Protein AF-0000000066243897 (afdb_homodimer)

Radius of gyration: 25.57 Å; Cα contacts (8 Å, |Δi|>4): 1227; chains: 2; bounding box: 41×81×52 Å

Secondary structure (DSSP, 8-state):
-EEETTEEES--EEE--SS-S-HHHHHHHHHHHT--EEEE-HHHHHSSHHHHHHHHHHHHHHT-EEEEB-TT--SHHHHHHHHHHHHHHH--SEEEE--EEETTTTEE-HHHHHHHHHHHHHTT-EEEEEE-S-HHHHHHHHHHT-S-BEE-SSSTT-----S-HHHHHHHHHH-TTS-BEEES---SHHHHHHHHHTT-SEEEE-HHHHTSSSHHHHHHHHHHHHHHHHHHHHT-PPPP-SS---SS--------/-EEETTEEES--EEE--SS-S-HHHHHHHHHHHT--EEEE-HHHHHSSHHHHHHHHHHHHHHT-EEEEB-TT--SHHHHHHHHHHHHHHH--SEEEE--EEETTTTEE-HHHHHHHHHHHHHTT-EEEEEE-S-HHHHHHHHHHT-S-BEE-SSSTT-----S-HHHHHHHHHH-TTS-BEEES---SHHHHHHHHHTT-SEEEE-HHHHTSSSHHHHHHHHHHHHHHHHHHHHT-PPPP-SS---SS--------

Solvent-accessible surface area (backbone atoms only — not comparable to full-atom values): 24945 Å² total; per-residue (Å²): 129,41,65,57,95,89,44,74,40,86,50,47,41,30,33,49,68,46,69,39,93,38,72,67,53,44,50,45,18,41,62,51,32,53,37,48,38,34,36,43,55,63,67,67,46,66,41,63,69,66,60,16,50,53,49,49,52,50,50,60,70,66,70,42,47,74,32,37,39,19,79,90,20,64,38,36,67,53,23,49,52,45,46,56,51,43,31,70,75,70,70,43,49,48,31,33,43,32,23,35,62,35,87,66,46,56,39,50,24,67,68,42,36,40,54,34,44,30,55,40,30,76,70,64,37,47,47,39,38,52,36,63,65,48,63,68,59,51,51,49,35,44,73,32,58,34,71,40,45,19,30,33,28,27,44,39,53,7,26,65,14,61,72,50,58,66,45,51,44,50,46,42,69,74,38,77,86,48,43,32,27,40,39,31,4,47,21,50,34,26,37,44,6,43,46,19,46,59,63,42,56,32,39,39,48,30,53,34,30,33,62,18,74,31,30,32,48,27,25,29,10,36,36,32,8,37,51,11,10,41,39,28,42,75,15,40,60,51,74,62,42,94,55,32,38,80,62,64,85,75,80,76,69,78,83,120,130,40,64,57,97,88,44,74,38,85,50,46,42,32,33,48,69,46,70,39,93,38,70,67,53,44,50,45,17,42,62,50,30,53,38,46,36,36,34,45,56,64,68,66,46,67,40,63,70,67,61,16,51,52,50,49,51,49,50,61,71,67,72,42,47,73,32,38,39,19,79,88,20,65,38,37,67,52,23,50,53,44,47,54,51,42,29,69,74,69,69,44,51,47,30,34,43,32,23,33,61,34,86,67,45,56,39,52,24,69,67,40,36,39,55,34,43,29,56,39,32,75,69,64,37,47,47,39,40,51,35,62,64,48,64,67,58,51,50,48,33,44,73,31,57,35,71,40,45,19,29,33,28,28,44,37,53,7,26,65,13,61,71,50,58,65,46,52,44,50,45,42,69,73,38,76,85,48,45,33,27,40,40,31,4,49,21,50,33,27,38,45,6,44,45,18,47,59,62,42,56,32,39,40,48,30,51,33,28,31,61,18,74,32,29,33,48,27,25,29,11,36,35,33,8,38,51,10,10,42,38,28,44,75,14,39,58,51,75,62,42,92,55,32,38,80,64,67,84,77,78,78,70,78,84,120

Foldseek 3Di:
DFDAPHDDDDFQEEEEQPQAPDLVLSLLLCVLLVAQEYEDEVVQLPPDVVSNVVSVVSVVVSNHHYEYELPPAAALVSQLVRLVVCCVVVVALHYEYAHAPDPVQSAGDLVRQLVSLLVSVVVVRAYEYEHALDQVSVVSSVVSPHQAYAHELGGALQQQARPCVPSLLVNCVVCV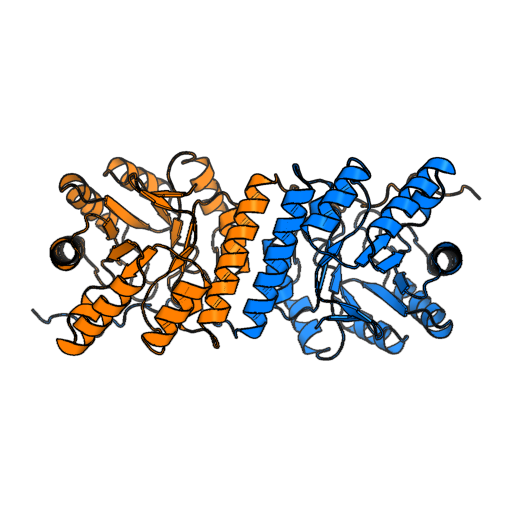PGAYEHEHNHAALQSLLSSLLSVHRHYYDYNNLRVDPRNNVRSNSNSVSNVNSVVNNVVDDDDDDPDDDDPDPPPDPPPD/DFDAPHDDDDFQEEEEQPQAPDLVLSLLLCVLLVAQEYEDEVVQLPPDVVRNVVSVVSVVVSNHHYEYELPPAAALVSQLVRQVVCCVVVVALHYAYAHAPDPVQSAGDLVRQLVSLLVSVVVVRAYEYEHALDQVSVVSSVVSPHQAYAHELGGALQLQARPCVPSLLVNCVVCVPGAYEHEHNHAALQSLLSSLLSVHRHYYDYNNLRVDPRNNVRSNSNSVSNVNSVVNNVVDDDDDDPDDDDPDPPPDPPPD

pLDDT: mean 92.84, std 14.08, range [23.78, 98.94]

Sequence (512 aa):
MLEFYGKRFESRLLLGTAQYPSPSILADAVRASLSRIVTVSLRRESGEARAGQDFWALIKALGVAVLPNTAGCHTPREAITTAHMAREVFGTNWIKLEVIGDTDTLQPDPFGLVEAARILCDESFEVFPYMNDDLIVAERLIEAGCKVLMPWGAPIGSGRGLNNPYALKTMRAHFPDIPLVVDAGIGVPSHAAAAMELGFDAVLINTAVAKAGDPAAMARAFALAVEAGRLAYEADPIEARDMASPSTPLLGKAFLMLEFYGKRFESRLLLGTAQYPSPSILADAVRASLSRIVTVSLRRESGEARAGQDFWALIKALGVAVLPNTAGCHTPREAITTAHMAREVFGTNWIKLEVIGDTDTLQPDPFGLVEAARILCDESFEVFPYMNDDLIVAERLIEAGCKVLMPWGAPIGSGRGLNNPYALKTMRAHFPDIPLVVDAGIGVPSHAAAAMELGFDAVLINTAVAKAGDPAAMARAFALAVEAGRLAYEADPIEARDMASPSTPLLGKAFL

Structure (mmCIF, N/CA/C/O backbone):
data_AF-0000000066243897-model_v1
#
loop_
_entity.id
_entity.type
_entity.pdbx_description
1 polymer 'Thiazole synthase'
#
loop_
_atom_site.group_PDB
_atom_site.id
_atom_site.type_symbol
_atom_site.label_atom_id
_atom_site.label_alt_id
_atom_site.label_comp_id
_atom_site.label_asym_id
_atom_site.label_entity_id
_atom_site.label_seq_id
_atom_site.pdbx_PDB_ins_code
_atom_site.Cartn_x
_atom_site.Cartn_y
_atom_site.Cartn_z
_atom_site.occupancy
_atom_site.B_iso_or_equiv
_atom_site.auth_seq_id
_atom_site.auth_comp_id
_atom_site.auth_asym_id
_atom_site.auth_atom_id
_atom_site.pdbx_PDB_model_num
ATOM 1 N N . MET A 1 1 ? 11.258 -4.98 -16.688 1 84.56 1 MET A N 1
ATOM 2 C CA . MET A 1 1 ? 10.18 -5.801 -17.219 1 84.56 1 MET A CA 1
ATOM 3 C C . MET A 1 1 ? 10.125 -7.16 -16.531 1 84.56 1 MET A C 1
ATOM 5 O O . MET A 1 1 ? 11.164 -7.699 -16.141 1 84.56 1 MET A O 1
ATOM 9 N N . LEU A 1 2 ? 8.859 -7.691 -16.297 1 93.38 2 LEU A N 1
ATOM 10 C CA . LEU A 1 2 ? 8.625 -8.992 -15.672 1 93.38 2 LEU A CA 1
ATOM 11 C C . LEU A 1 2 ? 8.82 -10.117 -16.688 1 93.38 2 LEU A C 1
ATOM 13 O O . LEU A 1 2 ? 8.359 -10.016 -17.828 1 93.38 2 LEU A O 1
ATOM 17 N N . GLU A 1 3 ? 9.586 -11.094 -16.344 1 96.75 3 GLU A N 1
ATOM 18 C CA . GLU A 1 3 ? 9.812 -12.211 -17.25 1 96.75 3 GLU A CA 1
ATOM 19 C C . GLU A 1 3 ? 9.594 -13.547 -16.547 1 96.75 3 GLU A C 1
ATOM 21 O O . GLU A 1 3 ? 10.125 -13.773 -15.453 1 96.75 3 GLU A O 1
ATOM 26 N N . PHE A 1 4 ? 8.734 -14.375 -17.141 1 98 4 PHE A N 1
ATOM 27 C CA . PHE A 1 4 ? 8.555 -15.766 -16.734 1 98 4 PHE A CA 1
ATOM 28 C C . PHE A 1 4 ? 8.852 -16.719 -17.891 1 98 4 PHE A C 1
ATOM 30 O O . PHE A 1 4 ? 8.18 -16.672 -18.922 1 98 4 PHE A O 1
ATOM 37 N N . TYR A 1 5 ? 9.898 -17.594 -17.719 1 98.19 5 TYR A N 1
ATOM 38 C CA . TYR A 1 5 ? 10.203 -18.625 -18.703 1 98.19 5 TYR A CA 1
ATOM 39 C C . TYR A 1 5 ? 10.273 -18.047 -20.109 1 98.19 5 TYR A C 1
ATOM 41 O O . TYR A 1 5 ? 9.68 -18.594 -21.031 1 98.19 5 TYR A O 1
ATOM 49 N N . GLY A 1 6 ? 10.883 -16.969 -20.25 1 96.75 6 GLY A N 1
ATOM 50 C CA . GLY A 1 6 ? 11.195 -16.391 -21.547 1 96.75 6 GLY A CA 1
ATOM 51 C C . GLY A 1 6 ? 10.117 -15.453 -22.047 1 96.75 6 GLY A C 1
ATOM 52 O O . GLY A 1 6 ? 10.297 -14.789 -23.078 1 96.75 6 GLY A O 1
ATOM 53 N N . LYS A 1 7 ? 8.992 -15.344 -21.406 1 97.5 7 LYS A N 1
ATOM 54 C CA . LYS A 1 7 ? 7.914 -14.438 -21.797 1 97.5 7 LYS A CA 1
ATOM 55 C C . LYS A 1 7 ? 7.91 -13.18 -20.938 1 97.5 7 LYS A C 1
ATOM 57 O O . LYS A 1 7 ? 8.047 -13.258 -19.703 1 97.5 7 LYS A O 1
ATOM 62 N N . ARG A 1 8 ? 7.723 -12.094 -21.578 1 97.69 8 ARG A N 1
ATOM 63 C CA . ARG A 1 8 ? 7.797 -10.812 -20.891 1 97.69 8 ARG A CA 1
ATOM 64 C C . ARG A 1 8 ? 6.414 -10.195 -20.719 1 97.69 8 ARG A C 1
ATOM 66 O O . ARG A 1 8 ? 5.57 -10.312 -21.609 1 97.69 8 ARG A O 1
ATOM 73 N N . PHE A 1 9 ? 6.215 -9.555 -19.641 1 97.75 9 PHE A N 1
ATOM 74 C CA . PHE A 1 9 ? 4.934 -8.93 -19.328 1 97.75 9 PHE A CA 1
ATOM 75 C C . PHE A 1 9 ? 5.141 -7.543 -18.734 1 97.75 9 PHE A C 1
ATOM 77 O O . PHE A 1 9 ? 6.105 -7.312 -18 1 97.75 9 PHE A O 1
ATOM 84 N N . GLU A 1 10 ? 4.258 -6.68 -18.984 1 96.12 10 GLU A N 1
ATOM 85 C CA . GLU A 1 10 ? 4.309 -5.344 -18.406 1 96.12 10 GLU A CA 1
ATOM 86 C C . GLU A 1 10 ? 3.729 -5.332 -17 1 96.12 10 GLU A C 1
ATOM 88 O O . GLU A 1 10 ? 4.32 -4.754 -16.078 1 96.12 10 GLU A O 1
ATOM 93 N N . SER A 1 11 ? 2.566 -5.973 -16.859 1 97.88 11 SER A N 1
ATOM 94 C CA . SER A 1 11 ? 1.915 -6 -15.555 1 97.88 11 SER A CA 1
ATOM 95 C C . SER A 1 11 ? 2.564 -7.031 -14.641 1 97.88 11 SER A C 1
ATOM 97 O O . SER A 1 11 ? 2.906 -8.133 -15.078 1 97.88 11 SER A O 1
ATOM 99 N N . ARG A 1 12 ? 2.727 -6.621 -13.398 1 98.75 12 ARG A N 1
ATOM 100 C CA . ARG A 1 12 ? 3.287 -7.5 -12.375 1 98.75 12 ARG A CA 1
ATOM 101 C C . ARG A 1 12 ? 2.189 -8.07 -11.484 1 98.75 12 ARG A C 1
ATOM 103 O O . ARG A 1 12 ? 2.475 -8.625 -10.414 1 98.75 12 ARG A O 1
ATOM 110 N N . LEU A 1 13 ? 0.902 -7.879 -11.891 1 98.88 13 LEU A N 1
ATOM 111 C CA . LEU A 1 13 ? -0.257 -8.422 -11.188 1 98.88 13 LEU A CA 1
ATOM 112 C C . LEU A 1 13 ? -0.859 -9.594 -11.961 1 98.88 13 LEU A C 1
ATOM 114 O O . LEU A 1 13 ? -1.211 -9.445 -13.133 1 98.88 13 LEU A O 1
ATOM 118 N N . LEU A 1 14 ? -0.872 -10.75 -11.352 1 98.88 14 LEU A N 1
ATOM 119 C CA . LEU A 1 14 ? -1.6 -11.906 -11.859 1 98.88 14 LEU A CA 1
ATOM 120 C C . LEU A 1 14 ? -2.926 -12.078 -11.133 1 98.88 14 LEU A C 1
ATOM 122 O O . LEU A 1 14 ? -3.01 -11.852 -9.922 1 98.88 14 LEU A O 1
ATOM 126 N N . LEU A 1 15 ? -3.924 -12.539 -11.906 1 98.69 15 LEU A N 1
ATOM 127 C CA . LEU A 1 15 ? -5.23 -12.719 -11.281 1 98.69 15 LEU A CA 1
ATOM 128 C C . LEU A 1 15 ? -5.691 -14.164 -11.383 1 98.69 15 LEU A C 1
ATOM 130 O O . LEU A 1 15 ? -5.441 -14.836 -12.391 1 98.69 15 LEU A O 1
ATOM 134 N N . GLY A 1 16 ? -6.305 -14.617 -10.312 1 97.44 16 GLY A N 1
ATOM 135 C CA . GLY A 1 16 ? -7.105 -15.82 -10.438 1 97.44 16 GLY A CA 1
ATOM 136 C C . GLY A 1 16 ? -8.453 -15.578 -11.086 1 97.44 16 GLY A C 1
ATOM 137 O O . GLY A 1 16 ? -8.859 -14.43 -11.281 1 97.44 16 GLY A O 1
ATOM 138 N N . THR A 1 17 ? -9.148 -16.672 -11.383 1 96.75 17 THR A N 1
ATOM 139 C CA . THR A 1 17 ? -10.414 -16.531 -12.102 1 96.75 17 THR A CA 1
ATOM 140 C C . THR A 1 17 ? -11.555 -17.203 -11.336 1 96.75 17 THR A C 1
ATOM 142 O O . THR A 1 17 ? -12.664 -17.312 -11.852 1 96.75 17 THR A O 1
ATOM 145 N N . ALA A 1 18 ? -11.258 -17.578 -10.141 1 92.94 18 ALA A N 1
ATOM 146 C CA . ALA A 1 18 ? -12.25 -18.328 -9.383 1 92.94 18 ALA A CA 1
ATOM 147 C C . ALA A 1 18 ? -13.102 -17.391 -8.523 1 92.94 18 ALA A C 1
ATOM 149 O O . ALA A 1 18 ? -12.617 -16.359 -8.062 1 92.94 18 ALA A O 1
ATOM 150 N N . GLN A 1 19 ? -14.367 -17.766 -8.336 1 93.75 19 GLN A N 1
ATOM 151 C CA . GLN A 1 19 ? -15.258 -17.25 -7.297 1 93.75 19 GLN A CA 1
ATOM 152 C C . GLN A 1 19 ? -15.797 -15.867 -7.664 1 93.75 19 GLN A C 1
ATOM 154 O O . GLN A 1 19 ? -16.406 -15.188 -6.828 1 93.75 19 GLN A O 1
ATOM 159 N N . TYR A 1 20 ? -15.594 -15.422 -8.891 1 96 20 TYR A N 1
ATOM 160 C CA . TYR A 1 20 ? -16.203 -14.164 -9.305 1 96 20 TYR A CA 1
ATOM 161 C C . TYR A 1 20 ? -17.719 -14.312 -9.414 1 96 20 TYR A C 1
ATOM 163 O O . TYR A 1 20 ? -18.219 -15.375 -9.766 1 96 20 TYR A O 1
ATOM 171 N N . PRO A 1 21 ? -18.484 -13.25 -9.164 1 95.44 21 PRO A N 1
ATOM 172 C CA . PRO A 1 21 ? -19.938 -13.336 -9.219 1 95.44 21 PRO A CA 1
ATOM 173 C C . PRO A 1 21 ? -20.469 -13.734 -10.594 1 95.44 21 PRO A C 1
ATOM 175 O O . PRO A 1 21 ? -21.531 -14.336 -10.703 1 95.44 21 PRO A O 1
ATOM 178 N N . SER A 1 22 ? -19.734 -13.344 -11.672 1 95.19 22 SER A N 1
ATOM 179 C CA . SER A 1 22 ? -20.094 -13.688 -13.047 1 95.19 22 SER A CA 1
ATOM 180 C C . SER A 1 22 ? -18.891 -13.586 -13.969 1 95.19 22 SER A C 1
ATOM 182 O O . SER A 1 22 ? -17.906 -12.922 -13.641 1 95.19 22 SER A O 1
ATOM 184 N N . PRO A 1 23 ? -18.969 -14.219 -15.117 1 94.62 23 PRO A N 1
ATOM 185 C CA . PRO A 1 23 ? -17.891 -14.102 -16.094 1 94.62 23 PRO A CA 1
ATOM 186 C C . PRO A 1 23 ? -17.656 -12.656 -16.547 1 94.62 23 PRO A C 1
ATOM 188 O O . PRO A 1 23 ? -16.516 -12.266 -16.781 1 94.62 23 PRO A O 1
ATOM 191 N N . SER A 1 24 ? -18.75 -11.922 -16.656 1 96.44 24 SER A N 1
ATOM 192 C CA . SER A 1 24 ? -18.609 -10.523 -17.062 1 96.44 24 SER A CA 1
ATOM 193 C C . SER A 1 24 ? -17.844 -9.719 -16.031 1 96.44 24 SER A C 1
ATOM 195 O O . SER A 1 24 ? -17.031 -8.852 -16.391 1 96.44 24 SER A O 1
ATOM 197 N N . ILE A 1 25 ? -18.078 -9.961 -14.781 1 98 25 ILE A N 1
ATOM 198 C CA . ILE A 1 25 ? -17.375 -9.266 -13.703 1 98 25 ILE A CA 1
ATOM 199 C C . ILE A 1 25 ? -15.906 -9.664 -13.695 1 98 25 ILE A C 1
ATOM 201 O O . ILE A 1 25 ? -15.031 -8.82 -13.484 1 98 25 ILE A O 1
ATOM 205 N N . LEU A 1 26 ? -15.648 -10.93 -13.961 1 97.88 26 LEU A N 1
ATOM 206 C CA . LEU A 1 26 ? -14.266 -11.375 -14.109 1 97.88 26 LEU A CA 1
ATOM 207 C C . LEU A 1 26 ? -13.57 -10.617 -15.234 1 97.88 26 LEU A C 1
ATOM 209 O O . LEU A 1 26 ? -12.461 -10.117 -15.055 1 97.88 26 LEU A O 1
ATOM 213 N N . ALA A 1 27 ? -14.258 -10.531 -16.328 1 98.19 27 ALA A N 1
ATOM 214 C CA . ALA A 1 27 ? -13.688 -9.828 -17.469 1 98.19 27 ALA A CA 1
ATOM 215 C C . ALA A 1 27 ? -13.398 -8.375 -17.141 1 98.19 27 ALA A C 1
ATOM 217 O O . ALA A 1 27 ? -12.336 -7.848 -17.484 1 98.19 27 ALA A O 1
ATOM 218 N N . ASP A 1 28 ? -14.336 -7.73 -16.5 1 98.69 28 ASP A N 1
ATOM 219 C CA . ASP A 1 28 ? -14.164 -6.34 -16.094 1 98.69 28 ASP A CA 1
ATOM 220 C C . ASP A 1 28 ? -12.961 -6.184 -15.164 1 98.69 28 ASP A C 1
ATOM 222 O O . ASP A 1 28 ? -12.203 -5.215 -15.281 1 98.69 28 ASP A O 1
ATOM 226 N N . ALA A 1 29 ? -12.766 -7.113 -14.227 1 98.81 29 ALA A N 1
ATOM 227 C CA . ALA A 1 29 ? -11.648 -7.07 -13.289 1 98.81 29 ALA A CA 1
ATOM 228 C C . ALA A 1 29 ? -10.312 -7.211 -14.016 1 98.81 29 ALA A C 1
ATOM 230 O O . ALA A 1 29 ? -9.359 -6.488 -13.727 1 98.81 29 ALA A O 1
ATOM 231 N N . VAL A 1 30 ? -10.266 -8.148 -14.961 1 98.75 30 VAL A N 1
ATOM 232 C CA . VAL A 1 30 ? -9.039 -8.367 -15.719 1 98.75 30 VAL A CA 1
ATOM 233 C C . VAL A 1 30 ? -8.688 -7.117 -16.531 1 98.75 30 VAL A C 1
ATOM 235 O O . VAL A 1 30 ? -7.543 -6.664 -16.516 1 98.75 30 VAL A O 1
ATOM 238 N N . ARG A 1 31 ? -9.664 -6.492 -17.141 1 98.62 31 ARG A N 1
ATOM 239 C CA . ARG A 1 31 ? -9.438 -5.293 -17.938 1 98.62 31 ARG A CA 1
ATOM 240 C C . ARG A 1 31 ? -9 -4.125 -17.062 1 98.62 31 ARG A C 1
ATOM 242 O O . ARG A 1 31 ? -8.055 -3.41 -17.391 1 98.62 31 ARG A O 1
ATOM 249 N N . ALA A 1 32 ? -9.656 -3.998 -15.914 1 98.69 32 ALA A N 1
ATOM 250 C CA . ALA A 1 32 ? -9.383 -2.877 -15.016 1 98.69 32 ALA A CA 1
ATOM 251 C C . ALA A 1 32 ? -7.98 -2.98 -14.422 1 98.69 32 ALA A C 1
ATOM 253 O O . ALA A 1 32 ? -7.336 -1.962 -14.164 1 98.69 32 ALA A O 1
ATOM 254 N N . SER A 1 33 ? -7.461 -4.129 -14.219 1 98.56 33 SER A N 1
ATOM 255 C CA . SER A 1 33 ? -6.172 -4.352 -13.57 1 98.56 33 SER A CA 1
ATOM 256 C C . SER A 1 33 ? -5.031 -4.324 -14.586 1 98.56 33 SER A C 1
ATOM 258 O O . SER A 1 33 ? -3.861 -4.234 -14.211 1 98.56 33 SER A O 1
ATOM 260 N N . LEU A 1 34 ? -5.387 -4.512 -15.82 1 97.06 34 LEU A N 1
ATOM 261 C CA . LEU A 1 34 ? -4.43 -4.625 -16.922 1 97.06 34 LEU A CA 1
ATOM 262 C C . LEU A 1 34 ? -3.547 -5.855 -16.734 1 97.06 34 LEU A C 1
ATOM 264 O O . LEU A 1 34 ? -2.428 -5.902 -17.25 1 97.06 34 LEU A O 1
ATOM 268 N N . SER A 1 35 ? -3.994 -6.816 -15.93 1 98.06 35 SER A N 1
ATOM 269 C CA . SER A 1 35 ? -3.275 -8.078 -15.797 1 98.06 35 SER A CA 1
ATOM 270 C C . SER A 1 35 ? -3.158 -8.789 -17.141 1 98.06 35 SER A C 1
ATOM 272 O O . SER A 1 35 ? -4.094 -8.766 -17.938 1 98.06 35 SER A O 1
ATOM 274 N N . ARG A 1 36 ? -2.02 -9.492 -17.312 1 98.25 36 ARG A N 1
ATOM 275 C CA . ARG A 1 36 ? -1.786 -10.188 -18.562 1 98.25 36 ARG A CA 1
ATOM 276 C C . ARG A 1 36 ? -1.681 -11.695 -18.359 1 98.25 36 ARG A C 1
ATOM 278 O O . ARG A 1 36 ? -1.419 -12.445 -19.297 1 98.25 36 ARG A O 1
ATOM 285 N N . ILE A 1 37 ? -1.821 -12.156 -17.172 1 98.62 37 ILE A N 1
ATOM 286 C CA . ILE A 1 37 ? -1.796 -13.578 -16.812 1 98.62 37 ILE A CA 1
ATOM 287 C C . ILE A 1 37 ? -2.961 -13.898 -15.883 1 98.62 37 ILE A C 1
ATOM 289 O O . ILE A 1 37 ? -3.172 -13.211 -14.883 1 98.62 37 ILE A O 1
ATOM 293 N N . VAL A 1 38 ? -3.713 -14.891 -16.203 1 98.5 38 VAL A N 1
ATOM 294 C CA . VAL A 1 38 ? -4.758 -15.359 -15.305 1 98.5 38 VAL A CA 1
ATOM 295 C C . VAL A 1 38 ? -4.582 -16.844 -15.039 1 98.5 38 VAL A C 1
ATOM 297 O O . VAL A 1 38 ? -4.211 -17.609 -15.938 1 98.5 38 VAL A O 1
ATOM 300 N N . THR A 1 39 ? -4.859 -17.25 -13.82 1 97.94 39 THR A N 1
ATOM 301 C CA . THR A 1 39 ? -4.855 -18.672 -13.508 1 97.94 39 THR A CA 1
ATOM 302 C C . THR A 1 39 ? -6.234 -19.281 -13.742 1 97.94 39 THR A C 1
ATOM 304 O O . THR A 1 39 ? -7.254 -18.609 -13.547 1 97.94 39 THR A O 1
ATOM 307 N N . VAL A 1 40 ? -6.207 -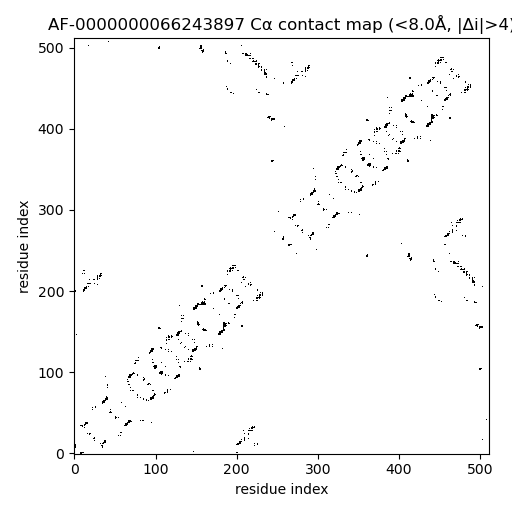20.547 -14.172 1 95.25 40 VAL A N 1
ATOM 308 C CA . VAL A 1 40 ? -7.453 -21.266 -14.43 1 95.25 40 VAL A CA 1
ATOM 309 C C . VAL A 1 40 ? -7.371 -22.672 -13.859 1 95.25 40 VAL A C 1
ATOM 311 O O . VAL A 1 40 ? -6.277 -23.203 -13.664 1 95.25 40 VAL A O 1
ATOM 314 N N . SER A 1 41 ? -8.562 -23.219 -13.555 1 91.44 41 SER A N 1
ATOM 315 C CA . SER A 1 41 ? -8.656 -24.594 -13.117 1 91.44 41 SER A CA 1
ATOM 316 C C . SER A 1 41 ? -9.359 -25.469 -14.156 1 91.44 41 SER A C 1
ATOM 318 O O . SER A 1 41 ? -10.195 -24.969 -14.914 1 91.44 41 SER A O 1
ATOM 320 N N . LEU A 1 42 ? -8.977 -26.766 -14.203 1 86.25 42 LEU A N 1
ATOM 321 C CA . LEU A 1 42 ? -9.656 -27.703 -15.086 1 86.25 42 LEU A CA 1
ATOM 322 C C . LEU A 1 42 ? -11.102 -27.891 -14.664 1 86.25 42 LEU A C 1
ATOM 324 O O . LEU A 1 42 ? -11.977 -28.125 -15.508 1 86.25 42 LEU A O 1
ATOM 328 N N . ARG A 1 43 ? -11.367 -27.875 -13.43 1 70.5 43 ARG A N 1
ATOM 329 C CA . ARG A 1 43 ? -12.711 -28.141 -12.93 1 70.5 43 ARG A CA 1
ATOM 330 C C . ARG A 1 43 ? -13.711 -27.109 -13.469 1 70.5 43 ARG A C 1
ATOM 332 O O . ARG A 1 43 ? -14.875 -27.438 -13.719 1 70.5 43 ARG A O 1
ATOM 339 N N . ARG A 1 44 ? -13.445 -26.016 -13.492 1 56.19 44 ARG A N 1
ATOM 340 C CA . ARG A 1 44 ? -14.344 -25.016 -14.062 1 56.19 44 ARG A CA 1
ATOM 341 C C . ARG A 1 44 ? -14.672 -25.359 -15.516 1 56.19 44 ARG A C 1
ATOM 343 O O . ARG A 1 44 ? -15.758 -25.031 -16 1 56.19 44 ARG A O 1
ATOM 350 N N . GLU A 1 45 ? -13.711 -26 -16.125 1 52.25 45 GLU A N 1
ATOM 351 C CA . GLU A 1 45 ? -13.773 -26.297 -17.547 1 52.25 45 GLU A CA 1
ATOM 352 C C . GLU A 1 45 ? -14.672 -27.5 -17.828 1 52.25 45 GLU A C 1
ATOM 354 O O . GLU A 1 45 ? -15.289 -27.609 -18.891 1 52.25 45 GLU A O 1
ATOM 359 N N . SER A 1 46 ? -14.688 -28.422 -16.766 1 47.69 46 SER A N 1
ATOM 360 C CA . SER A 1 46 ? -15.398 -29.672 -17.062 1 47.69 46 SER A CA 1
ATOM 361 C C . SER A 1 46 ? -16.875 -29.562 -16.703 1 47.69 46 SER A C 1
ATOM 363 O O . SER A 1 46 ? -17.656 -30.484 -16.984 1 47.69 46 SER A O 1
ATOM 365 N N . GLY A 1 47 ? -17.266 -28.391 -16.172 1 49.59 47 GLY A N 1
ATOM 366 C CA . GLY A 1 47 ? -18.688 -28.359 -15.906 1 49.59 47 GLY A CA 1
ATOM 367 C C . GLY A 1 47 ? -19.531 -28.578 -17.156 1 49.59 47 GLY A C 1
ATOM 368 O O . GLY A 1 47 ? -19.047 -29.141 -18.141 1 49.59 47 GLY A O 1
ATOM 369 N N . GLU A 1 48 ? -20.797 -28.156 -17.094 1 55.09 48 GLU A N 1
ATOM 370 C CA . GLU A 1 48 ? -21.656 -28.344 -18.25 1 55.09 48 GLU A CA 1
ATOM 371 C C . GLU A 1 48 ? -20.984 -27.797 -19.516 1 55.09 48 GLU A C 1
ATOM 373 O O . GLU A 1 48 ? -20.469 -26.688 -19.531 1 55.09 48 GLU A O 1
ATOM 378 N N . ALA A 1 49 ? -20.703 -28.719 -20.484 1 58.12 49 ALA A N 1
ATOM 379 C CA . ALA A 1 49 ? -20.016 -28.516 -21.75 1 58.12 49 ALA A CA 1
ATOM 380 C C . ALA A 1 49 ? -20.172 -27.078 -22.25 1 58.12 49 ALA A C 1
ATOM 382 O O . ALA A 1 49 ? -19.203 -26.438 -22.656 1 58.12 49 ALA A O 1
ATOM 383 N N . ARG A 1 50 ? -21.328 -26.5 -22.094 1 60.91 50 ARG A N 1
ATOM 384 C CA . ARG A 1 50 ? -21.578 -25.172 -22.656 1 60.91 50 ARG A CA 1
ATOM 385 C C . ARG A 1 50 ? -20.969 -24.078 -21.781 1 60.91 50 ARG A C 1
ATOM 387 O O . ARG A 1 50 ? -20.344 -23.141 -22.297 1 60.91 50 ARG A O 1
ATOM 394 N N . ALA A 1 51 ? -20.984 -24.281 -20.453 1 68.38 51 ALA A N 1
ATOM 395 C CA . ALA A 1 51 ? -20.453 -23.281 -19.516 1 68.38 51 ALA A CA 1
ATOM 396 C C . ALA A 1 51 ? -18.938 -23.203 -19.594 1 68.38 51 ALA A C 1
ATOM 398 O O . ALA A 1 51 ? -18.359 -22.125 -19.531 1 68.38 51 ALA A O 1
ATOM 399 N N . GLY A 1 52 ? -18.391 -24.281 -19.812 1 74.5 52 GLY A N 1
ATOM 400 C CA . GLY A 1 52 ? -16.953 -24.344 -19.984 1 74.5 52 GLY A CA 1
ATOM 401 C C . GLY A 1 52 ? -16.469 -23.688 -21.25 1 74.5 52 GLY A C 1
ATOM 402 O O . GLY A 1 52 ? -15.477 -22.953 -21.25 1 74.5 52 GLY A O 1
ATOM 403 N N . GLN A 1 53 ? -17.188 -23.938 -22.297 1 78.12 53 GLN A N 1
ATOM 404 C CA . GLN A 1 53 ? -16.844 -23.344 -23.578 1 78.12 53 GLN A CA 1
ATOM 405 C C . GLN A 1 53 ? -16.953 -21.828 -23.547 1 78.12 53 GLN A C 1
ATOM 407 O O . GLN A 1 53 ? -16.109 -21.109 -24.094 1 78.12 53 GLN A O 1
ATOM 412 N N . ASP A 1 54 ? -18 -21.375 -22.906 1 84.06 54 ASP A N 1
ATOM 413 C CA . ASP A 1 54 ? -18.219 -19.938 -22.781 1 84.06 54 ASP A CA 1
ATOM 414 C C . ASP A 1 54 ? -17.109 -19.281 -21.969 1 84.06 54 ASP A C 1
ATOM 416 O O . ASP A 1 54 ? -16.656 -18.188 -22.297 1 84.06 54 ASP A O 1
ATOM 420 N N . PHE A 1 55 ? -16.719 -19.938 -20.984 1 88.25 55 PHE A N 1
ATOM 421 C CA . PHE A 1 55 ? -15.648 -19.438 -20.125 1 88.25 55 PHE A CA 1
ATOM 422 C C . PHE A 1 55 ? -14.344 -19.344 -20.922 1 88.25 55 PHE A C 1
ATOM 424 O O . PHE A 1 55 ? -13.656 -18.312 -20.859 1 88.25 55 PHE A O 1
ATOM 431 N N . TRP A 1 56 ? -14.078 -20.297 -21.656 1 88.94 56 TRP A N 1
ATOM 432 C CA . TRP A 1 56 ? -12.828 -20.312 -22.422 1 88.94 56 TRP A CA 1
ATOM 433 C C . TRP A 1 56 ? -12.859 -19.266 -23.531 1 88.94 56 TRP A C 1
ATOM 435 O O . TRP A 1 56 ? -11.828 -18.656 -23.844 1 88.94 56 TRP A O 1
ATOM 445 N N . ALA A 1 57 ? -13.984 -19.141 -24.094 1 91 57 ALA A N 1
ATOM 446 C CA . ALA A 1 57 ? -14.125 -18.109 -25.109 1 91 57 ALA A CA 1
ATOM 447 C C . ALA A 1 57 ? -13.859 -16.719 -24.516 1 91 57 ALA A C 1
ATOM 449 O O . ALA A 1 57 ? -13.227 -15.883 -25.141 1 91 57 ALA A O 1
ATOM 450 N N . LEU A 1 58 ? -14.312 -16.578 -23.328 1 92.94 58 LEU A N 1
ATOM 451 C CA . LEU A 1 58 ? -14.102 -15.312 -22.625 1 92.94 58 LEU A CA 1
ATOM 452 C C . LEU A 1 58 ? -12.617 -15.086 -22.344 1 92.94 58 LEU A C 1
ATOM 454 O O . LEU A 1 58 ? -12.086 -14.008 -22.609 1 92.94 58 LEU A O 1
ATOM 458 N N . ILE A 1 59 ? -11.977 -16.062 -21.859 1 93.44 59 ILE A N 1
ATOM 459 C CA . ILE A 1 59 ? -10.562 -15.969 -21.516 1 93.44 59 ILE A CA 1
ATOM 460 C C . ILE A 1 59 ? -9.75 -15.68 -22.766 1 93.44 59 ILE A C 1
ATOM 462 O O . ILE A 1 59 ? -8.859 -14.828 -22.766 1 93.44 59 ILE A O 1
ATOM 466 N N . LYS A 1 60 ? -10.102 -16.359 -23.828 1 92.88 60 LYS A N 1
ATOM 467 C CA . LYS A 1 60 ? -9.414 -16.125 -25.094 1 92.88 60 LYS A CA 1
ATOM 468 C C . LYS A 1 60 ? -9.617 -14.695 -25.578 1 92.88 60 LYS A C 1
ATOM 470 O O . LYS A 1 60 ? -8.68 -14.062 -26.078 1 92.88 60 LYS A O 1
ATOM 475 N N . ALA A 1 61 ? -10.773 -14.227 -25.375 1 95.19 61 ALA A N 1
ATOM 476 C CA . ALA A 1 61 ? -11.109 -12.883 -25.844 1 95.19 61 ALA A CA 1
ATOM 477 C C . ALA A 1 61 ? -10.344 -11.828 -25.047 1 95.19 61 ALA A C 1
ATOM 479 O O . ALA A 1 61 ? -10.102 -10.727 -25.547 1 95.19 61 ALA A O 1
ATOM 480 N N . LEU A 1 62 ? -9.93 -12.117 -23.844 1 96.44 62 LEU A N 1
ATOM 481 C CA . LEU A 1 62 ? -9.211 -11.18 -22.984 1 96.44 62 LEU A CA 1
ATOM 482 C C . LEU A 1 62 ? -7.762 -11.039 -23.422 1 96.44 62 LEU A C 1
ATOM 484 O O . LEU A 1 62 ? -7.078 -10.086 -23.047 1 96.44 62 LEU A O 1
ATOM 488 N N . GLY A 1 63 ? -7.246 -11.969 -24.172 1 96.44 63 GLY A N 1
ATOM 489 C CA . GLY A 1 63 ? -5.902 -11.883 -24.719 1 96.44 63 GLY A CA 1
ATOM 490 C C . GLY A 1 63 ? -4.82 -12 -23.656 1 96.44 63 GLY A C 1
ATOM 491 O O . GLY A 1 63 ? -3.793 -11.32 -23.734 1 96.44 63 GLY A O 1
ATOM 492 N N . VAL A 1 64 ? -5.055 -12.758 -22.641 1 97.75 64 VAL A N 1
ATOM 493 C CA . VAL A 1 64 ? -4.109 -12.922 -21.531 1 97.75 64 VAL A CA 1
ATOM 494 C C . VAL A 1 64 ? -3.482 -14.312 -21.594 1 97.75 64 VAL A C 1
ATOM 496 O O . VAL A 1 64 ? -4.051 -15.234 -22.188 1 97.75 64 VAL A O 1
ATOM 499 N N . ALA A 1 65 ? -2.275 -14.43 -21.047 1 97.88 65 ALA A N 1
ATOM 500 C CA . ALA A 1 65 ? -1.672 -15.742 -20.859 1 97.88 65 ALA A CA 1
ATOM 501 C C . ALA A 1 65 ? -2.41 -16.547 -19.797 1 97.88 65 ALA A C 1
ATOM 503 O O . ALA A 1 65 ? -2.83 -16 -18.781 1 97.88 65 ALA A O 1
ATOM 504 N N . VAL A 1 66 ? -2.473 -17.875 -20.078 1 97.69 66 VAL A N 1
ATOM 505 C CA . VAL A 1 66 ? -3.199 -18.766 -19.172 1 97.69 66 VAL A CA 1
ATOM 506 C C . VAL A 1 66 ? -2.211 -19.594 -18.344 1 97.69 66 VAL A C 1
ATOM 508 O O . VAL A 1 66 ? -1.285 -20.188 -18.906 1 97.69 66 VAL A O 1
ATOM 511 N N . LEU A 1 67 ? -2.438 -19.531 -17.047 1 98.44 67 LEU A N 1
ATOM 512 C CA . LEU A 1 67 ? -1.67 -20.328 -16.094 1 98.44 67 LEU A CA 1
ATOM 513 C C . LEU A 1 67 ? -2.568 -21.344 -15.375 1 98.44 67 LEU A C 1
ATOM 515 O O . LEU A 1 67 ? -3.168 -21.016 -14.344 1 98.44 67 LEU A O 1
ATOM 519 N N . PRO A 1 68 ? -2.672 -22.578 -15.938 1 97.75 68 PRO A N 1
ATOM 520 C CA . PRO A 1 68 ? -3.494 -23.594 -15.273 1 97.75 68 PRO A CA 1
ATOM 521 C C . PRO A 1 68 ? -2.914 -24.031 -13.93 1 97.75 68 PRO A C 1
ATOM 523 O O . PRO A 1 68 ? -1.692 -24.062 -13.766 1 97.75 68 PRO A O 1
ATOM 526 N N . ASN A 1 69 ? -3.812 -24.359 -13.008 1 97.62 69 ASN A N 1
ATOM 527 C CA . ASN A 1 69 ? -3.332 -24.781 -11.695 1 97.62 69 ASN A CA 1
ATOM 528 C C . ASN A 1 69 ? -3.816 -26.188 -11.352 1 97.62 69 ASN A C 1
ATOM 530 O O . ASN A 1 69 ? -4.672 -26.75 -12.039 1 97.62 69 ASN A O 1
ATOM 534 N N . THR A 1 70 ? -3.201 -26.797 -10.383 1 97.25 70 THR A N 1
ATOM 535 C CA . THR A 1 70 ? -3.605 -28.094 -9.875 1 97.25 70 THR A CA 1
ATOM 536 C C . THR A 1 70 ? -4.336 -27.953 -8.539 1 97.25 70 THR A C 1
ATOM 538 O O . THR A 1 70 ? -4.141 -28.766 -7.629 1 97.25 70 THR A O 1
ATOM 541 N N . ALA A 1 71 ? -5.082 -26.906 -8.453 1 91.06 71 ALA A N 1
ATOM 542 C CA . ALA A 1 71 ? -5.832 -26.656 -7.227 1 91.06 71 ALA A CA 1
ATOM 543 C C . ALA A 1 71 ? -6.664 -27.875 -6.824 1 91.06 71 ALA A C 1
ATOM 545 O O . ALA A 1 71 ? -7.285 -28.516 -7.676 1 91.06 71 ALA A O 1
ATOM 546 N N . GLY A 1 72 ? -6.578 -28.203 -5.496 1 90.31 72 GLY A N 1
ATOM 547 C CA . GLY A 1 72 ? -7.398 -29.281 -4.973 1 90.31 72 GLY A CA 1
ATOM 548 C C . GLY A 1 72 ? -6.672 -30.609 -4.922 1 90.31 72 GLY A C 1
ATOM 549 O O . GLY A 1 72 ? -7.188 -31.594 -4.371 1 90.31 72 GLY A O 1
ATOM 550 N N . CYS A 1 73 ? -5.527 -30.688 -5.488 1 95.31 73 CYS A N 1
ATOM 551 C CA . CYS A 1 73 ? -4.77 -31.938 -5.477 1 95.31 73 CYS A CA 1
ATOM 552 C C . CYS A 1 73 ? -4.039 -32.125 -4.152 1 95.31 73 CYS A C 1
ATOM 554 O O . CYS A 1 73 ? -3.459 -31.172 -3.623 1 95.31 73 CYS A O 1
ATOM 556 N N . HIS A 1 74 ? -3.996 -33.375 -3.668 1 96.81 74 HIS A N 1
ATOM 557 C CA . HIS A 1 74 ? -3.43 -33.625 -2.348 1 96.81 74 HIS A CA 1
ATOM 558 C C . HIS A 1 74 ? -2.27 -34.594 -2.424 1 96.81 74 HIS A C 1
ATOM 560 O O . HIS A 1 74 ? -1.675 -34.938 -1.401 1 96.81 74 HIS A O 1
ATOM 566 N N . THR A 1 75 ? -1.998 -35.094 -3.656 1 97.81 75 THR A N 1
ATOM 567 C CA . THR A 1 75 ? -0.857 -35.969 -3.861 1 97.81 75 THR A CA 1
ATOM 568 C C . THR A 1 75 ? -0.095 -35.594 -5.125 1 97.81 75 THR A C 1
ATOM 570 O O . THR A 1 75 ? -0.667 -35 -6.051 1 97.81 75 THR A O 1
ATOM 573 N N . PRO A 1 76 ? 1.229 -35.969 -5.117 1 98.31 76 PRO A N 1
ATOM 574 C CA . PRO A 1 76 ? 1.994 -35.719 -6.34 1 98.31 76 PRO A CA 1
ATOM 575 C C . PRO A 1 76 ? 1.36 -36.344 -7.574 1 98.31 76 PRO A C 1
ATOM 577 O O . PRO A 1 76 ? 1.29 -35.719 -8.633 1 98.31 76 PRO A O 1
ATOM 580 N N . ARG A 1 77 ? 0.875 -37.531 -7.398 1 98.38 77 ARG A N 1
ATOM 581 C CA . ARG A 1 77 ? 0.286 -38.25 -8.523 1 98.38 77 ARG A CA 1
ATOM 582 C C . ARG A 1 77 ? -0.913 -37.5 -9.086 1 98.38 77 ARG A C 1
ATOM 584 O O . ARG A 1 77 ? -1.021 -37.312 -10.305 1 98.38 77 ARG A O 1
ATOM 591 N N . GLU A 1 78 ? -1.786 -37.062 -8.195 1 97.75 78 GLU A N 1
ATOM 592 C CA . GLU A 1 78 ? -2.951 -36.281 -8.609 1 97.75 78 GLU A CA 1
ATOM 593 C C . GLU A 1 78 ? -2.533 -35 -9.328 1 97.75 78 GLU A C 1
ATOM 595 O O . GLU A 1 78 ? -3.105 -34.656 -10.359 1 97.75 78 GLU A O 1
ATOM 600 N N . ALA A 1 79 ? -1.61 -34.344 -8.789 1 98.38 79 ALA A N 1
ATOM 601 C CA . ALA A 1 79 ? -1.151 -33.062 -9.336 1 98.38 79 ALA A CA 1
ATOM 602 C C . ALA A 1 79 ? -0.526 -33.25 -10.719 1 98.38 79 ALA A C 1
ATOM 604 O O . ALA A 1 79 ? -0.792 -32.5 -11.633 1 98.38 79 ALA A O 1
ATOM 605 N N . ILE A 1 80 ? 0.298 -34.312 -10.883 1 98.75 80 ILE A N 1
ATOM 606 C CA . ILE A 1 80 ? 0.968 -34.594 -12.148 1 98.75 80 ILE A CA 1
ATOM 607 C C . ILE A 1 80 ? -0.068 -34.938 -13.211 1 98.75 80 ILE A C 1
ATOM 609 O O . ILE A 1 80 ? -0.01 -34.438 -14.336 1 98.75 80 ILE A O 1
ATOM 613 N N . THR A 1 81 ? -1.026 -35.75 -12.828 1 98.38 81 THR A N 1
ATOM 614 C CA . THR A 1 81 ? -2.096 -36.094 -13.758 1 98.38 81 THR A CA 1
ATOM 615 C C . THR A 1 81 ? -2.877 -34.875 -14.188 1 98.38 81 THR A C 1
ATOM 617 O O . THR A 1 81 ? -3.152 -34.688 -15.383 1 98.38 81 THR A O 1
ATOM 620 N N . THR A 1 82 ? -3.213 -34.062 -13.227 1 97.5 82 THR A N 1
ATOM 621 C CA . THR A 1 82 ? -3.943 -32.844 -13.508 1 97.5 82 THR A CA 1
ATOM 622 C C . THR A 1 82 ? -3.137 -31.922 -14.43 1 97.5 82 THR A C 1
ATOM 624 O O . THR A 1 82 ? -3.689 -31.312 -15.344 1 97.5 82 THR A O 1
ATOM 627 N N . ALA A 1 83 ? -1.844 -31.844 -14.242 1 98.5 83 ALA A N 1
ATOM 628 C CA . ALA A 1 83 ? -0.963 -31.047 -15.078 1 98.5 83 ALA A CA 1
ATOM 629 C C . ALA A 1 83 ? -0.966 -31.547 -16.516 1 98.5 83 ALA A C 1
ATOM 631 O O . ALA A 1 83 ? -1.042 -30.75 -17.453 1 98.5 83 ALA A O 1
ATOM 632 N N . HIS A 1 84 ? -0.882 -32.875 -16.672 1 98.44 84 HIS A N 1
ATOM 633 C CA . HIS A 1 84 ? -0.927 -33.469 -18.016 1 98.44 84 HIS A CA 1
ATOM 634 C C . HIS A 1 84 ? -2.23 -33.094 -18.719 1 98.44 84 HIS A C 1
ATOM 636 O O . HIS A 1 84 ? -2.223 -32.719 -19.891 1 98.44 84 HIS A O 1
ATOM 642 N N . MET A 1 85 ? -3.301 -33.188 -17.984 1 96.94 85 MET A N 1
ATOM 643 C CA . MET A 1 85 ? -4.605 -32.844 -18.547 1 96.94 85 MET A CA 1
ATOM 644 C C . MET A 1 85 ? -4.672 -31.391 -18.938 1 96.94 85 MET A C 1
ATOM 646 O O . MET A 1 85 ? -5.211 -31.031 -19.984 1 96.94 85 MET A O 1
ATOM 650 N N . ALA A 1 86 ? -4.148 -30.578 -18.078 1 96.12 86 ALA A N 1
ATOM 651 C CA . ALA A 1 86 ? -4.152 -29.141 -18.344 1 96.12 86 ALA A CA 1
ATOM 652 C C . ALA A 1 86 ? -3.383 -28.812 -19.609 1 96.12 86 ALA A C 1
ATOM 654 O O . ALA A 1 86 ? -3.818 -27.984 -20.406 1 96.12 86 ALA A O 1
ATOM 655 N N . ARG A 1 87 ? -2.174 -29.422 -19.781 1 97.19 87 ARG A N 1
ATOM 656 C CA . ARG A 1 87 ? -1.392 -29.203 -21 1 97.19 87 ARG A CA 1
ATOM 657 C C . ARG A 1 87 ? -2.189 -29.578 -22.25 1 97.19 87 ARG A C 1
ATOM 659 O O . ARG A 1 87 ? -2.131 -28.891 -23.266 1 97.19 87 ARG A O 1
ATOM 666 N N . GLU A 1 88 ? -2.949 -30.625 -22.156 1 95.44 88 GLU A N 1
ATOM 667 C CA . GLU A 1 88 ? -3.76 -31.078 -23.281 1 95.44 88 GLU A CA 1
ATOM 668 C C . GLU A 1 88 ? -4.891 -30.094 -23.578 1 95.44 88 GLU A C 1
ATOM 670 O O . GLU A 1 88 ? -5.176 -29.797 -24.734 1 95.44 88 GLU A O 1
ATOM 675 N N . VAL A 1 89 ? -5.504 -29.594 -22.562 1 92.44 89 VAL A N 1
ATOM 676 C CA . VAL A 1 89 ? -6.703 -28.781 -22.688 1 92.44 89 VAL A CA 1
ATOM 677 C C . VAL A 1 89 ? -6.32 -27.359 -23.062 1 92.44 89 VAL A C 1
ATOM 679 O O . VAL A 1 89 ? -6.977 -26.734 -23.906 1 92.44 89 VAL A O 1
ATOM 682 N N . PHE A 1 90 ? -5.23 -26.828 -22.469 1 93.38 90 PHE A N 1
ATOM 683 C CA . PHE A 1 90 ? -4.949 -25.391 -22.594 1 93.38 90 PHE A CA 1
ATOM 684 C C . PHE A 1 90 ? -3.791 -25.156 -23.562 1 93.38 90 PHE A C 1
ATOM 686 O O . PHE A 1 90 ? -3.562 -24.031 -24 1 93.38 90 PHE A O 1
ATOM 693 N N . GLY A 1 91 ? -3.016 -26.188 -23.938 1 95.5 91 GLY A N 1
ATOM 694 C CA . GLY A 1 91 ? -1.943 -26.062 -24.906 1 95.5 91 GLY A CA 1
ATOM 695 C C . GLY A 1 91 ? -0.771 -25.25 -24.406 1 95.5 91 GLY A C 1
ATOM 696 O O . GLY A 1 91 ? -0.186 -24.469 -25.172 1 95.5 91 GLY A O 1
ATOM 697 N N . THR A 1 92 ? -0.5 -25.328 -23.188 1 97.25 92 THR A N 1
ATOM 698 C CA . THR A 1 92 ? 0.615 -24.594 -22.594 1 97.25 92 THR A CA 1
ATOM 699 C C . THR A 1 92 ? 1.451 -25.5 -21.703 1 97.25 92 THR A C 1
ATOM 701 O O . THR A 1 92 ? 0.947 -26.5 -21.172 1 97.25 92 THR A O 1
ATOM 704 N N . ASN A 1 93 ? 2.701 -25.141 -21.609 1 98.38 93 ASN A N 1
ATOM 705 C CA . ASN A 1 93 ? 3.594 -25.875 -20.703 1 98.38 93 ASN A CA 1
ATOM 706 C C . ASN A 1 93 ? 3.631 -25.25 -19.312 1 98.38 93 ASN A C 1
ATOM 708 O O . ASN A 1 93 ? 4.258 -25.781 -18.406 1 98.38 93 ASN A O 1
ATOM 712 N N . TRP A 1 94 ? 2.971 -24.078 -19.109 1 98.81 94 TRP A N 1
ATOM 713 C CA . TRP A 1 94 ? 2.902 -23.438 -17.797 1 98.81 94 TRP A CA 1
ATOM 714 C C . TRP A 1 94 ? 1.989 -24.234 -16.875 1 98.81 94 TRP A C 1
ATOM 716 O O . TRP A 1 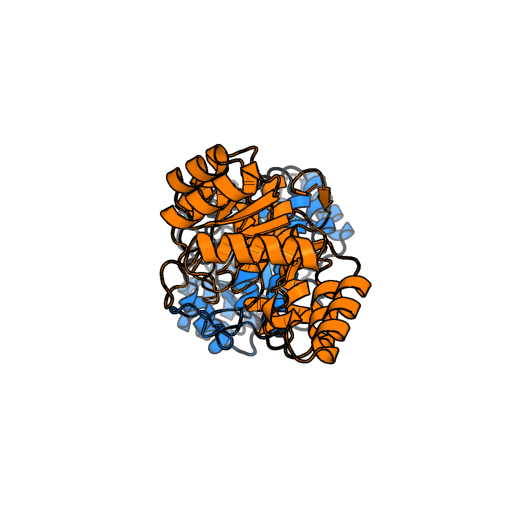94 ? 0.938 -24.719 -17.281 1 98.81 94 TRP A O 1
ATOM 726 N N . ILE A 1 95 ? 2.393 -24.344 -15.648 1 98.81 95 ILE A N 1
ATOM 727 C CA . ILE A 1 95 ? 1.521 -24.969 -14.656 1 98.81 95 ILE A CA 1
ATOM 728 C C . ILE A 1 95 ? 1.785 -24.359 -13.281 1 98.81 95 ILE A C 1
ATOM 730 O O . ILE A 1 95 ? 2.928 -24.328 -12.82 1 98.81 95 ILE A O 1
ATOM 734 N N . LYS A 1 96 ? 0.772 -23.734 -12.719 1 98.81 96 LYS A N 1
ATOM 735 C CA . LYS A 1 96 ? 0.82 -23.438 -11.289 1 98.81 96 LYS A CA 1
ATOM 736 C C . LYS A 1 96 ? 0.599 -24.703 -10.461 1 98.81 96 LYS A C 1
ATOM 738 O O . LYS A 1 96 ? -0.529 -25.188 -10.344 1 98.81 96 LYS A O 1
ATOM 743 N N . LEU A 1 97 ? 1.649 -25.172 -9.844 1 98.81 97 LEU A N 1
ATOM 744 C CA . LEU A 1 97 ? 1.643 -26.453 -9.172 1 98.81 97 LEU A CA 1
ATOM 745 C C . LEU A 1 97 ? 1.265 -26.297 -7.699 1 98.81 97 LEU A C 1
ATOM 747 O O . LEU A 1 97 ? 1.954 -25.609 -6.949 1 98.81 97 LEU A O 1
ATOM 751 N N . GLU A 1 98 ? 0.206 -26.891 -7.371 1 97.88 98 GLU A N 1
ATOM 752 C CA . GLU A 1 98 ? -0.27 -26.953 -5.992 1 97.88 98 GLU A CA 1
ATOM 753 C C . GLU A 1 98 ? -0.417 -28.406 -5.535 1 97.88 98 GLU A C 1
ATOM 755 O O . GLU A 1 98 ? -1.092 -29.203 -6.188 1 97.88 98 GLU A O 1
ATOM 760 N N . VAL A 1 99 ? 0.264 -28.734 -4.512 1 98.19 99 VAL A N 1
ATOM 761 C CA . VAL A 1 99 ? 0.068 -29.984 -3.779 1 98.19 99 VAL A CA 1
ATOM 762 C C . VAL A 1 99 ? -0.259 -29.672 -2.318 1 98.19 99 VAL A C 1
ATOM 764 O O . VAL A 1 99 ? 0.625 -29.312 -1.541 1 98.19 99 VAL A O 1
ATOM 767 N N . ILE A 1 100 ? -1.504 -29.953 -1.982 1 97 100 ILE A N 1
ATOM 768 C CA . ILE A 1 100 ? -1.998 -29.484 -0.691 1 97 100 ILE A CA 1
ATOM 769 C C . ILE A 1 100 ? -1.775 -30.562 0.366 1 97 100 ILE A C 1
ATOM 771 O O . ILE A 1 100 ? -2.127 -31.719 0.159 1 97 100 ILE A O 1
ATOM 775 N N . GLY A 1 101 ? -1.174 -30.125 1.478 1 95.31 101 GLY A N 1
ATOM 776 C CA . GLY A 1 101 ? -0.884 -31.047 2.557 1 95.31 101 GLY A CA 1
ATOM 777 C C . GLY A 1 101 ? -1.93 -31.031 3.656 1 95.31 101 GLY A C 1
ATOM 778 O O . GLY A 1 101 ? -2.154 -32.062 4.32 1 95.31 101 GLY A O 1
ATOM 779 N N . ASP A 1 102 ? -2.52 -29.828 3.824 1 91.94 102 ASP A N 1
ATOM 780 C CA . ASP A 1 102 ? -3.535 -29.672 4.859 1 91.94 102 ASP A CA 1
ATOM 781 C C . ASP A 1 102 ? -4.773 -28.969 4.305 1 91.94 102 ASP A C 1
ATOM 783 O O . ASP A 1 102 ? -4.695 -27.828 3.838 1 91.94 102 ASP A O 1
ATOM 787 N N . THR A 1 103 ? -5.883 -29.562 4.445 1 88.69 103 THR A N 1
ATOM 788 C CA . THR A 1 103 ? -7.102 -29.094 3.793 1 88.69 103 THR A CA 1
ATOM 789 C C . THR A 1 103 ? -7.66 -27.875 4.504 1 88.69 103 THR A C 1
ATOM 791 O O . THR A 1 103 ? -8.312 -27.031 3.879 1 88.69 103 THR A O 1
ATOM 794 N N . ASP A 1 104 ? -7.406 -27.75 5.773 1 86.56 104 ASP A N 1
ATOM 795 C CA . ASP A 1 104 ? -7.961 -26.641 6.547 1 86.56 104 ASP A CA 1
ATOM 796 C C . ASP A 1 104 ? -7.164 -25.359 6.32 1 86.56 104 ASP A C 1
ATOM 798 O O . ASP A 1 104 ? -7.738 -24.281 6.211 1 86.56 104 ASP A O 1
ATOM 802 N N . THR A 1 105 ? -5.887 -25.5 6.199 1 88.62 105 THR A N 1
ATOM 803 C CA . THR A 1 105 ? -5.02 -24.328 6.094 1 88.62 105 THR A CA 1
ATOM 804 C C . THR A 1 105 ? -4.59 -24.109 4.648 1 88.62 105 THR A C 1
ATOM 806 O O . THR A 1 105 ? -4.062 -23.047 4.309 1 88.62 105 THR A O 1
ATOM 809 N N . LEU A 1 106 ? -4.848 -25.141 3.844 1 92.62 106 LEU A N 1
ATOM 810 C CA . LEU A 1 106 ? -4.434 -25.141 2.445 1 92.62 106 LEU A CA 1
ATOM 811 C C . LEU A 1 106 ? -2.924 -24.969 2.322 1 92.62 106 LEU A C 1
ATOM 813 O O . LEU A 1 106 ? -2.436 -24.438 1.319 1 92.62 106 LEU A O 1
ATOM 817 N N . GLN A 1 107 ? -2.24 -25.406 3.322 1 94.75 107 GLN A N 1
ATOM 818 C CA . GLN A 1 107 ? -0.782 -25.406 3.301 1 94.75 107 GLN A CA 1
ATOM 819 C C . GLN A 1 107 ? -0.24 -26.453 2.326 1 94.75 107 GLN A C 1
ATOM 821 O O . GLN A 1 107 ? -0.72 -27.578 2.293 1 94.75 107 GLN A O 1
ATOM 826 N N . PRO A 1 108 ? 0.703 -26.016 1.527 1 97.25 108 PRO A N 1
ATOM 827 C CA . PRO A 1 108 ? 1.277 -26.984 0.591 1 97.25 108 PRO A CA 1
ATOM 828 C C . PRO A 1 108 ? 2.1 -28.062 1.291 1 97.25 108 PRO A C 1
ATOM 830 O O . PRO A 1 108 ? 2.662 -27.828 2.361 1 97.25 108 PRO A O 1
ATOM 833 N N . ASP A 1 109 ? 2.139 -29.219 0.694 1 98 109 ASP A N 1
ATOM 834 C CA . ASP A 1 109 ? 3.025 -30.312 1.082 1 98 109 ASP A CA 1
ATOM 835 C C . ASP A 1 109 ? 4.398 -30.172 0.427 1 98 109 ASP A C 1
ATOM 837 O O . ASP A 1 109 ? 4.566 -30.484 -0.751 1 98 109 ASP A O 1
ATOM 841 N N . PRO A 1 110 ? 5.387 -29.781 1.234 1 98.19 110 PRO A N 1
ATOM 842 C CA . PRO A 1 110 ? 6.68 -29.5 0.603 1 98.19 110 PRO A CA 1
ATOM 843 C C . PRO A 1 110 ? 7.297 -30.734 -0.057 1 98.19 110 PRO A C 1
ATOM 845 O O . PRO A 1 110 ? 7.969 -30.609 -1.084 1 98.19 110 PRO A O 1
ATOM 848 N N . PHE A 1 111 ? 7.047 -31.922 0.561 1 98.38 111 PHE A N 1
ATOM 849 C CA . PHE A 1 111 ? 7.637 -33.156 0.023 1 98.38 111 PHE A CA 1
ATOM 850 C C . PHE A 1 111 ? 7 -33.5 -1.312 1 98.38 111 PHE A C 1
ATOM 852 O O . PHE A 1 111 ? 7.703 -33.719 -2.303 1 98.38 111 PHE A O 1
ATOM 859 N N . GLY A 1 112 ? 5.684 -33.531 -1.289 1 98.75 112 GLY A N 1
ATOM 860 C CA . GLY A 1 112 ? 4.969 -33.844 -2.518 1 98.75 112 GLY A CA 1
ATOM 861 C C . GLY A 1 112 ? 5.176 -32.812 -3.602 1 98.75 112 GLY A C 1
ATOM 862 O O . GLY A 1 112 ? 5.246 -33.156 -4.785 1 98.75 112 GLY A O 1
ATOM 863 N N . LEU A 1 113 ? 5.254 -31.594 -3.209 1 98.81 113 LEU A N 1
ATOM 864 C CA . LEU A 1 113 ? 5.449 -30.484 -4.145 1 98.81 113 LEU A CA 1
ATOM 865 C C . LEU A 1 113 ? 6.766 -30.641 -4.898 1 98.81 113 LEU A C 1
ATOM 867 O O . LEU A 1 113 ? 6.797 -30.547 -6.129 1 98.81 113 LEU A O 1
ATOM 871 N N . VAL A 1 114 ? 7.871 -30.891 -4.172 1 98.88 114 VAL A N 1
ATOM 872 C CA . VAL A 1 114 ? 9.188 -31.016 -4.781 1 98.88 114 VAL A CA 1
ATOM 873 C C . VAL A 1 114 ? 9.227 -32.25 -5.691 1 98.88 114 VAL A C 1
ATOM 875 O O . VAL A 1 114 ? 9.773 -32.188 -6.793 1 98.88 114 VAL A O 1
ATOM 878 N N . GLU A 1 115 ? 8.641 -33.312 -5.234 1 98.88 115 GLU A N 1
ATOM 879 C CA . GLU A 1 115 ? 8.578 -34.531 -6.043 1 98.88 115 GLU A CA 1
ATOM 880 C C . GLU A 1 115 ? 7.852 -34.281 -7.363 1 98.88 115 GLU A C 1
ATOM 882 O O . GLU A 1 115 ? 8.359 -34.625 -8.43 1 98.88 115 GLU A O 1
ATOM 887 N N . ALA A 1 116 ? 6.672 -33.688 -7.266 1 98.94 116 ALA A N 1
ATOM 888 C CA . ALA A 1 116 ? 5.879 -33.406 -8.461 1 98.94 116 ALA A CA 1
ATOM 889 C C . ALA A 1 116 ? 6.609 -32.438 -9.391 1 98.94 116 ALA A C 1
ATOM 891 O O . ALA A 1 116 ? 6.602 -32.625 -10.609 1 98.94 116 ALA A O 1
ATOM 892 N N . ALA A 1 117 ? 7.234 -31.438 -8.852 1 98.94 117 ALA A N 1
ATOM 893 C CA . ALA A 1 117 ? 7.961 -30.438 -9.641 1 98.94 117 ALA A CA 1
ATOM 894 C C . ALA A 1 117 ? 9.086 -31.094 -10.438 1 98.94 117 ALA A C 1
ATOM 896 O O . ALA A 1 117 ? 9.281 -30.781 -11.617 1 98.94 117 ALA A O 1
ATOM 897 N N . ARG A 1 118 ? 9.836 -31.984 -9.773 1 98.88 118 ARG A N 1
ATOM 898 C CA . ARG A 1 118 ? 10.945 -32.656 -10.438 1 98.88 118 ARG A CA 1
ATOM 899 C C . ARG A 1 118 ? 10.461 -33.438 -11.664 1 98.88 118 ARG A C 1
ATOM 901 O O . ARG A 1 118 ? 11.039 -33.312 -12.75 1 98.88 118 ARG A O 1
ATOM 908 N N . ILE A 1 119 ? 9.422 -34.188 -11.5 1 98.94 119 ILE A N 1
ATOM 909 C CA . ILE A 1 119 ? 8.875 -35 -12.578 1 98.94 119 ILE A CA 1
ATOM 910 C C . ILE A 1 119 ? 8.367 -34.094 -13.695 1 98.94 119 ILE A C 1
ATOM 912 O O . ILE A 1 119 ? 8.688 -34.312 -14.867 1 98.94 119 ILE A O 1
ATOM 916 N N . LEU A 1 120 ? 7.613 -33.062 -13.336 1 98.94 120 LEU A N 1
ATOM 917 C CA . LEU A 1 120 ? 7.016 -32.188 -14.328 1 98.94 120 LEU A CA 1
ATOM 918 C C . LEU A 1 120 ? 8.086 -31.375 -15.07 1 98.94 120 LEU A C 1
ATOM 920 O O . LEU A 1 120 ? 7.996 -31.188 -16.281 1 98.94 120 LEU A O 1
ATOM 924 N N . CYS A 1 121 ? 9.109 -30.922 -14.391 1 98.88 121 CYS A N 1
ATOM 925 C CA . CYS A 1 121 ? 10.203 -30.219 -15.055 1 98.88 121 CYS A CA 1
ATOM 926 C C . CYS A 1 121 ? 10.93 -31.141 -16.031 1 98.88 121 CYS A C 1
ATOM 928 O O . CYS A 1 121 ? 11.297 -30.719 -17.125 1 98.88 121 CYS A O 1
ATOM 930 N N . ASP A 1 122 ? 11.125 -32.375 -15.617 1 98.69 122 ASP A N 1
ATOM 931 C CA . ASP A 1 122 ? 11.758 -33.375 -16.5 1 98.69 122 ASP A CA 1
ATOM 932 C C . ASP A 1 122 ? 10.922 -33.594 -17.766 1 98.69 122 ASP A C 1
ATOM 934 O O . ASP A 1 122 ? 11.453 -33.969 -18.812 1 98.69 122 ASP A O 1
ATOM 938 N N . GLU A 1 123 ? 9.633 -33.375 -17.609 1 98.75 123 GLU A N 1
ATOM 939 C CA . GLU A 1 123 ? 8.711 -33.531 -18.734 1 98.75 123 GLU A CA 1
ATOM 940 C C . GLU A 1 123 ? 8.492 -32.219 -19.469 1 98.75 123 GLU A C 1
ATOM 942 O O . GLU A 1 123 ? 7.484 -32.062 -20.156 1 98.75 123 GLU A O 1
ATOM 947 N N . SER A 1 124 ? 9.297 -31.203 -19.266 1 98.56 124 SER A N 1
ATOM 948 C CA . SER A 1 124 ? 9.383 -29.938 -19.984 1 98.56 124 SER A CA 1
ATOM 949 C C . SER A 1 124 ? 8.227 -29.016 -19.625 1 98.56 124 SER A C 1
ATOM 951 O O . SER A 1 124 ? 7.816 -28.188 -20.438 1 98.56 124 SER A O 1
ATOM 953 N N . PHE A 1 125 ? 7.621 -29.219 -18.469 1 98.88 125 PHE A N 1
ATOM 954 C CA . PHE A 1 125 ? 6.711 -28.219 -17.922 1 98.88 125 PHE A CA 1
ATOM 955 C C . PHE A 1 125 ? 7.48 -27.016 -17.406 1 98.88 125 PHE A C 1
ATOM 957 O O . PHE A 1 125 ? 8.648 -27.125 -17.031 1 98.88 125 PHE A O 1
ATOM 964 N N . GLU A 1 126 ? 6.906 -25.891 -17.516 1 98.94 126 GLU A N 1
ATOM 965 C CA . GLU A 1 126 ? 7.328 -24.656 -16.875 1 98.94 126 GLU A CA 1
ATOM 966 C C . GLU A 1 126 ? 6.539 -24.391 -15.594 1 98.94 126 GLU A C 1
ATOM 968 O O . GLU A 1 126 ? 5.406 -23.906 -15.641 1 98.94 126 GLU A O 1
ATOM 973 N N . VAL A 1 127 ? 7.148 -24.703 -14.461 1 98.94 127 VAL A N 1
ATOM 974 C CA . VAL A 1 127 ? 6.422 -24.906 -13.211 1 98.94 127 VAL A CA 1
ATOM 975 C C . VAL A 1 127 ? 6.469 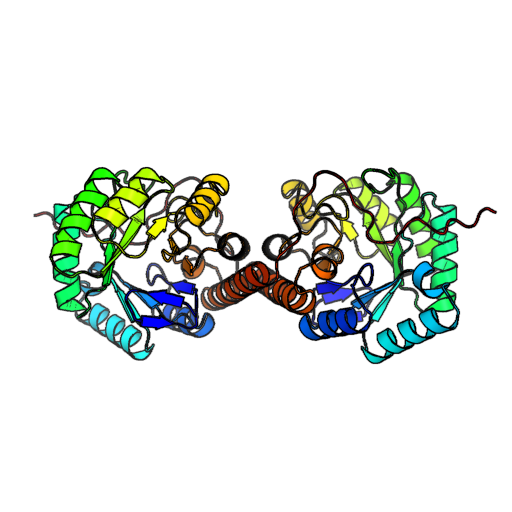-23.641 -12.359 1 98.94 127 VAL A C 1
ATOM 977 O O . VAL A 1 127 ? 7.535 -23.062 -12.164 1 98.94 127 VAL A O 1
ATOM 980 N N . PHE A 1 128 ? 5.297 -23.188 -11.906 1 98.94 128 PHE A N 1
ATOM 981 C CA . PHE A 1 128 ? 5.078 -22.141 -10.906 1 98.94 128 PHE A CA 1
ATOM 982 C C . PHE A 1 128 ? 4.637 -22.766 -9.578 1 98.94 128 PHE A C 1
ATOM 984 O O . PHE A 1 128 ? 3.445 -22.984 -9.359 1 98.94 128 PHE A O 1
ATOM 991 N N . PRO A 1 129 ? 5.52 -23 -8.68 1 98.88 129 PRO A N 1
ATOM 992 C CA . PRO A 1 129 ? 5.188 -23.797 -7.496 1 98.88 129 PRO A CA 1
ATOM 993 C C . PRO A 1 129 ? 4.621 -22.953 -6.359 1 98.88 129 PRO A C 1
ATOM 995 O O . PRO A 1 129 ? 5.309 -22.078 -5.832 1 98.88 129 PRO A O 1
ATOM 998 N N . TYR A 1 130 ? 3.391 -23.266 -5.977 1 98.56 130 TYR A N 1
ATOM 999 C CA . TYR A 1 130 ? 2.854 -22.703 -4.738 1 98.56 130 TYR A CA 1
ATOM 1000 C C . TYR A 1 130 ? 3.527 -23.328 -3.523 1 98.56 130 TYR A C 1
ATOM 1002 O O . TYR A 1 130 ? 3.365 -24.516 -3.258 1 98.56 130 TYR A O 1
ATOM 1010 N N . MET A 1 131 ? 4.18 -22.469 -2.803 1 98.5 131 MET A N 1
ATOM 1011 C CA . MET A 1 131 ? 4.988 -22.984 -1.696 1 98.5 131 MET A CA 1
ATOM 1012 C C . MET A 1 131 ? 4.816 -22.109 -0.456 1 98.5 131 MET A C 1
ATOM 1014 O O . MET A 1 131 ? 4.238 -21.016 -0.531 1 98.5 131 MET A O 1
ATOM 1018 N N . ASN A 1 132 ? 5.316 -22.656 0.731 1 97.06 132 ASN A N 1
ATOM 1019 C CA . ASN A 1 132 ? 5.445 -21.812 1.906 1 97.06 132 ASN A CA 1
ATOM 1020 C C . ASN A 1 132 ? 6.703 -20.938 1.834 1 97.06 132 ASN A C 1
ATOM 1022 O O . ASN A 1 132 ? 7.34 -20.844 0.782 1 97.06 132 ASN A O 1
ATOM 1026 N N . ASP A 1 133 ? 7.066 -20.266 2.898 1 97.5 133 ASP A N 1
ATOM 1027 C CA . ASP A 1 133 ? 8.172 -19.312 2.881 1 97.5 133 ASP A CA 1
ATOM 1028 C C . ASP A 1 133 ? 9.461 -19.969 3.373 1 97.5 133 ASP A C 1
ATOM 1030 O O . ASP A 1 133 ? 10.336 -19.281 3.924 1 97.5 133 ASP A O 1
ATOM 1034 N N . ASP A 1 134 ? 9.602 -21.297 3.135 1 97.62 134 ASP A N 1
ATOM 1035 C CA . ASP A 1 134 ? 10.773 -22.047 3.58 1 97.62 134 ASP A CA 1
ATOM 1036 C C . ASP A 1 134 ? 11.891 -21.984 2.539 1 97.62 134 ASP A C 1
ATOM 1038 O O . ASP A 1 134 ? 11.703 -22.422 1.397 1 97.62 134 ASP A O 1
ATOM 1042 N N . LEU A 1 135 ? 13.055 -21.578 3.002 1 97.75 135 LEU A N 1
ATOM 1043 C CA . LEU A 1 135 ? 14.188 -21.359 2.107 1 97.75 135 LEU A CA 1
ATOM 1044 C C . LEU A 1 135 ? 14.703 -22.672 1.552 1 97.75 135 LEU A C 1
ATOM 1046 O O . LEU A 1 135 ? 15.125 -22.75 0.396 1 97.75 135 LEU A O 1
ATOM 1050 N N . ILE A 1 136 ? 14.719 -23.688 2.357 1 98.06 136 ILE A N 1
ATOM 1051 C CA . ILE A 1 136 ? 15.242 -24.984 1.937 1 98.06 136 ILE A CA 1
ATOM 1052 C C . ILE A 1 136 ? 14.32 -25.594 0.891 1 98.06 136 ILE A C 1
ATOM 1054 O O . ILE A 1 136 ? 14.781 -26.172 -0.095 1 98.06 136 ILE A O 1
ATOM 1058 N N . VAL A 1 137 ? 13 -25.469 1.102 1 98.69 137 VAL A N 1
ATOM 1059 C CA . VAL A 1 137 ? 12.039 -25.938 0.104 1 98.69 137 VAL A CA 1
ATOM 1060 C C . VAL A 1 137 ? 12.273 -25.203 -1.215 1 98.69 137 VAL A C 1
ATOM 1062 O O . VAL A 1 137 ? 12.266 -25.812 -2.283 1 98.69 137 VAL A O 1
ATOM 1065 N N . ALA A 1 138 ? 12.469 -23.922 -1.141 1 98.81 138 ALA A N 1
ATOM 1066 C CA . ALA A 1 138 ? 12.734 -23.109 -2.324 1 98.81 138 ALA A CA 1
ATOM 1067 C C . ALA A 1 138 ? 13.961 -23.625 -3.078 1 98.81 138 ALA A C 1
ATOM 1069 O O . ALA A 1 138 ? 13.922 -23.766 -4.305 1 98.81 138 ALA A O 1
ATOM 1070 N N . GLU A 1 139 ? 15.023 -23.938 -2.363 1 98.62 139 GLU A N 1
ATOM 1071 C CA . GLU A 1 139 ? 16.25 -24.453 -2.969 1 98.62 139 GLU A CA 1
ATOM 1072 C C . GLU A 1 139 ? 15.984 -25.781 -3.689 1 98.62 139 GLU A C 1
ATOM 1074 O O . GLU A 1 139 ? 16.484 -26 -4.797 1 98.62 139 GLU A O 1
ATOM 1079 N N . ARG A 1 140 ? 15.234 -26.609 -3.057 1 98.81 140 ARG A N 1
ATOM 1080 C CA . ARG A 1 140 ? 14.93 -27.906 -3.643 1 98.81 140 ARG A CA 1
ATOM 1081 C C . ARG A 1 140 ? 14.102 -27.766 -4.91 1 98.81 140 ARG A C 1
ATOM 1083 O O . ARG A 1 140 ? 14.234 -28.547 -5.848 1 98.81 140 ARG A O 1
ATOM 1090 N N . LEU A 1 141 ? 13.227 -26.797 -4.906 1 98.94 141 LEU A N 1
ATOM 1091 C CA . LEU A 1 141 ? 12.398 -26.547 -6.082 1 98.94 141 LEU A CA 1
ATOM 1092 C C . LEU A 1 141 ? 13.25 -26.047 -7.242 1 98.94 141 LEU A C 1
ATOM 1094 O O . LEU A 1 141 ? 13.031 -26.422 -8.391 1 98.94 141 LEU A O 1
ATOM 1098 N N . ILE A 1 142 ? 14.195 -25.188 -6.949 1 98.81 142 ILE A N 1
ATOM 1099 C CA . ILE A 1 142 ? 15.125 -24.703 -7.969 1 98.81 142 ILE A CA 1
ATOM 1100 C C . ILE A 1 142 ? 15.945 -25.875 -8.508 1 98.81 142 ILE A C 1
ATOM 1102 O O . ILE A 1 142 ? 16.125 -26.016 -9.719 1 98.81 142 ILE A O 1
ATOM 1106 N N . GLU A 1 143 ? 16.422 -26.734 -7.605 1 98.69 143 GLU A N 1
ATOM 1107 C CA . GLU A 1 143 ? 17.172 -27.922 -8 1 98.69 143 GLU A CA 1
ATOM 1108 C C . GLU A 1 143 ? 16.328 -28.828 -8.883 1 98.69 143 GLU A C 1
ATOM 1110 O O . GLU A 1 143 ? 16.859 -29.5 -9.773 1 98.69 143 GLU A O 1
ATOM 1115 N N . ALA A 1 144 ? 15.031 -28.859 -8.609 1 98.75 144 ALA A N 1
ATOM 1116 C CA . ALA A 1 144 ? 14.102 -29.688 -9.359 1 98.75 144 ALA A CA 1
ATOM 1117 C C . ALA A 1 144 ? 13.883 -29.156 -10.766 1 98.75 144 ALA A C 1
ATOM 1119 O O . ALA A 1 144 ? 13.359 -29.859 -11.633 1 98.75 144 ALA A O 1
ATOM 1120 N N . GLY A 1 145 ? 14.266 -27.922 -11.031 1 98.69 145 GLY A N 1
ATOM 1121 C CA . GLY A 1 145 ? 14.172 -27.391 -12.375 1 98.69 145 GLY A CA 1
ATOM 1122 C C . GLY A 1 145 ? 13.273 -26.172 -12.477 1 98.69 145 GLY A C 1
ATOM 1123 O O . GLY A 1 145 ? 13.148 -25.562 -13.539 1 98.69 145 GLY A O 1
ATOM 1124 N N . CYS A 1 146 ? 12.609 -25.734 -11.336 1 98.88 146 CYS A N 1
ATOM 1125 C CA . CYS A 1 146 ? 11.766 -24.547 -11.359 1 98.88 146 CYS A CA 1
ATOM 1126 C C . CYS A 1 146 ? 12.602 -23.281 -11.594 1 98.88 146 CYS A C 1
ATOM 1128 O O . CYS A 1 146 ? 13.711 -23.172 -11.062 1 98.88 146 CYS A O 1
ATOM 1130 N N . LYS A 1 147 ? 12.062 -22.359 -12.344 1 98.69 147 LYS A N 1
ATOM 1131 C CA . LYS A 1 147 ? 12.742 -21.094 -12.617 1 98.69 147 LYS A CA 1
ATOM 1132 C C . LYS A 1 147 ? 11.969 -19.906 -12.047 1 98.69 147 LYS A C 1
ATOM 1134 O O . LYS A 1 147 ? 12.297 -18.75 -12.32 1 98.69 147 LYS A O 1
ATOM 1139 N N . VAL A 1 148 ? 10.891 -20.203 -11.32 1 98.69 148 VAL A N 1
ATOM 1140 C CA . VAL A 1 148 ? 10.055 -19.25 -10.57 1 98.69 148 VAL A CA 1
ATOM 1141 C C . VAL A 1 148 ? 9.703 -19.844 -9.211 1 98.69 148 VAL A C 1
ATOM 1143 O O . VAL A 1 148 ? 9.57 -21.062 -9.07 1 98.69 148 VAL A O 1
ATOM 1146 N N . LEU A 1 149 ? 9.641 -19.047 -8.195 1 98.81 149 LEU A N 1
ATOM 1147 C CA . LEU A 1 149 ? 9.164 -19.438 -6.875 1 98.81 149 LEU A CA 1
ATOM 1148 C C . LEU A 1 149 ? 7.965 -18.609 -6.449 1 98.81 149 LEU A C 1
ATOM 1150 O O . LEU A 1 149 ? 7.926 -17.406 -6.691 1 98.81 149 LEU A O 1
ATOM 1154 N N . MET A 1 150 ? 6.957 -19.234 -5.852 1 98.88 150 MET A N 1
ATOM 1155 C CA . MET A 1 150 ? 5.742 -18.531 -5.473 1 98.88 150 MET A CA 1
ATOM 1156 C C . MET A 1 150 ? 5.395 -18.781 -4.008 1 98.88 150 MET A C 1
ATOM 1158 O O . MET A 1 150 ? 4.422 -19.469 -3.707 1 98.88 150 MET A O 1
ATOM 1162 N N . PRO A 1 151 ? 6.148 -18.203 -3.09 1 98.81 151 PRO A N 1
ATOM 1163 C CA . PRO A 1 151 ? 5.789 -18.344 -1.678 1 98.81 151 PRO A CA 1
ATOM 1164 C C . PRO A 1 151 ? 4.473 -17.656 -1.327 1 98.81 151 PRO A C 1
ATOM 1166 O O . PRO A 1 151 ? 4.141 -16.625 -1.909 1 98.81 151 PRO A O 1
ATOM 1169 N N . TRP A 1 152 ? 3.746 -18.266 -0.373 1 98.12 152 TRP A N 1
ATOM 1170 C CA . TRP A 1 152 ? 2.537 -17.609 0.115 1 98.12 152 TRP A CA 1
ATOM 1171 C C . TRP A 1 152 ? 2.883 -16.438 1.011 1 98.12 152 TRP A C 1
ATOM 1173 O O . TRP A 1 152 ? 3.936 -16.422 1.654 1 98.12 152 TRP A O 1
ATOM 1183 N N . GLY A 1 153 ? 2.08 -15.367 0.967 1 98.06 153 GLY A N 1
ATOM 1184 C CA . GLY A 1 153 ? 2.129 -14.352 2.01 1 98.06 153 GLY A CA 1
ATOM 1185 C C . GLY A 1 153 ? 1.468 -14.797 3.301 1 98.06 153 GLY A C 1
ATOM 1186 O O . GLY A 1 153 ? 2.01 -14.578 4.387 1 98.06 153 GLY A O 1
ATOM 1187 N N . ALA A 1 154 ? 0.346 -15.367 3.156 1 96.94 154 ALA A N 1
ATOM 1188 C CA . ALA A 1 154 ? -0.509 -15.977 4.172 1 96.94 154 ALA A CA 1
ATOM 1189 C C . ALA A 1 154 ? -1.357 -17.094 3.576 1 96.94 154 ALA A C 1
ATOM 1191 O O . ALA A 1 154 ? -1.337 -17.312 2.363 1 96.94 154 ALA A O 1
ATOM 1192 N N . PRO A 1 155 ? -2.057 -17.844 4.43 1 94.31 155 PRO A N 1
ATOM 1193 C CA . PRO A 1 155 ? -2.865 -18.938 3.883 1 94.31 155 PRO A CA 1
ATOM 1194 C C . PRO A 1 155 ? -3.873 -18.453 2.838 1 94.31 155 PRO A C 1
ATOM 1196 O O . PRO A 1 155 ? -4.414 -17.359 2.957 1 94.31 155 PRO A O 1
ATOM 1199 N N . ILE A 1 156 ? -4.047 -19.281 1.875 1 94.25 156 ILE A N 1
ATOM 1200 C CA . ILE A 1 156 ? -4.949 -19 0.764 1 94.25 156 ILE A CA 1
ATOM 1201 C C . ILE A 1 156 ? -6.289 -18.484 1.301 1 94.25 156 ILE A C 1
ATOM 1203 O O . ILE A 1 156 ? -6.867 -19.094 2.207 1 94.25 156 ILE A O 1
ATOM 1207 N N . GLY A 1 157 ? -6.711 -17.406 0.828 1 93.25 157 GLY A N 1
ATOM 1208 C CA . GLY A 1 157 ? -8.047 -16.906 1.124 1 93.25 157 GLY A CA 1
ATOM 1209 C C . GLY A 1 157 ? -8.125 -16.188 2.457 1 93.25 157 GLY A C 1
ATOM 1210 O O . GLY A 1 157 ? -9.172 -15.641 2.805 1 93.25 157 GLY A O 1
ATOM 1211 N N . SER A 1 158 ? -7.086 -16.078 3.211 1 94.44 158 SER A N 1
ATOM 1212 C CA . SER A 1 158 ? -7.133 -15.5 4.555 1 94.44 158 SER A CA 1
ATOM 1213 C C . SER A 1 158 ? -7.172 -13.977 4.508 1 94.44 158 SER A C 1
ATOM 1215 O O . SER A 1 158 ? -7.719 -13.336 5.41 1 94.44 158 SER A O 1
ATOM 1217 N N . GLY A 1 159 ? -6.551 -13.398 3.465 1 96.62 159 GLY A N 1
ATOM 1218 C CA . GLY A 1 159 ? -6.496 -11.953 3.375 1 96.62 159 GLY A CA 1
ATOM 1219 C C . GLY A 1 159 ? -5.633 -11.32 4.449 1 96.62 159 GLY A C 1
ATOM 1220 O O . GLY A 1 159 ? -5.789 -10.141 4.766 1 96.62 159 GLY A O 1
ATOM 1221 N N . ARG A 1 160 ? -4.68 -12.055 5.008 1 96.31 160 ARG A N 1
ATOM 1222 C CA . ARG A 1 160 ? -3.914 -11.594 6.16 1 96.31 160 ARG A CA 1
ATOM 1223 C C . ARG A 1 160 ? -2.656 -10.852 5.723 1 96.31 160 ARG A C 1
ATOM 1225 O O . ARG A 1 160 ? -1.942 -10.289 6.555 1 96.31 160 ARG A O 1
ATOM 1232 N N . GLY A 1 161 ? -2.402 -10.867 4.445 1 97.81 161 GLY A N 1
ATOM 1233 C CA . GLY A 1 161 ? -1.232 -10.164 3.943 1 97.81 161 GLY A CA 1
ATOM 1234 C C . GLY A 1 161 ? 0.044 -10.977 4.055 1 97.81 161 GLY A C 1
ATOM 1235 O O . GLY A 1 161 ? 0.085 -12.141 3.635 1 97.81 161 GLY A O 1
ATOM 1236 N N . LEU A 1 162 ? 1.151 -10.344 4.461 1 98.19 162 LEU A N 1
ATOM 1237 C CA . LEU A 1 162 ? 2.445 -11 4.598 1 98.19 162 LEU A CA 1
ATOM 1238 C C . LEU A 1 162 ? 2.695 -11.414 6.043 1 98.19 162 LEU A C 1
ATOM 1240 O O . LEU A 1 162 ? 3.17 -10.609 6.848 1 98.19 162 LEU A O 1
ATOM 1244 N N . ASN A 1 163 ? 2.475 -12.641 6.355 1 96.56 163 ASN A N 1
ATOM 1245 C CA . ASN A 1 163 ? 2.564 -13.133 7.727 1 96.56 163 ASN A CA 1
ATOM 1246 C C . ASN A 1 163 ? 4.008 -13.156 8.219 1 96.56 163 ASN A C 1
ATOM 1248 O O . ASN A 1 163 ? 4.262 -13 9.414 1 96.56 163 ASN A O 1
ATOM 1252 N N . ASN A 1 164 ? 4.879 -13.43 7.348 1 97.56 164 ASN A N 1
ATOM 1253 C CA . ASN A 1 164 ? 6.285 -13.562 7.715 1 97.56 164 ASN A CA 1
ATOM 1254 C C . ASN A 1 164 ? 7.18 -12.727 6.805 1 97.56 164 ASN A C 1
ATOM 1256 O O . ASN A 1 164 ? 7.961 -13.266 6.02 1 97.56 164 ASN A O 1
ATOM 1260 N N . PRO A 1 165 ? 7.113 -11.367 7.02 1 97.38 165 PRO A N 1
ATOM 1261 C CA . PRO A 1 165 ? 7.91 -10.5 6.152 1 97.38 165 PRO A CA 1
ATOM 1262 C C . PRO A 1 165 ? 9.406 -10.797 6.223 1 97.38 165 PRO A C 1
ATOM 1264 O O . PRO A 1 165 ? 10.117 -10.633 5.23 1 97.38 165 PRO A O 1
ATOM 1267 N N . TYR A 1 166 ? 9.883 -11.227 7.344 1 96.75 166 TYR A N 1
ATOM 1268 C CA . TYR A 1 166 ? 11.305 -11.539 7.492 1 96.75 166 TYR A CA 1
ATOM 1269 C C . TYR A 1 166 ? 11.711 -12.68 6.57 1 96.75 166 TYR A C 1
ATOM 1271 O O . TYR A 1 166 ? 12.727 -12.594 5.875 1 96.75 166 TYR A O 1
ATOM 1279 N N . ALA A 1 167 ? 10.938 -13.711 6.566 1 97.94 167 ALA A N 1
ATOM 1280 C CA . ALA A 1 167 ? 11.242 -14.867 5.715 1 97.94 167 ALA A CA 1
ATOM 1281 C C . ALA A 1 167 ? 11.211 -14.477 4.238 1 97.94 167 ALA A C 1
ATOM 1283 O O . ALA A 1 167 ? 12.055 -14.914 3.457 1 97.94 167 ALA A O 1
ATOM 1284 N N . LEU A 1 168 ? 10.258 -13.695 3.875 1 98.5 168 LEU A N 1
ATOM 1285 C CA . LEU A 1 168 ? 10.125 -13.273 2.484 1 98.5 168 LEU A CA 1
ATOM 1286 C C . LEU A 1 168 ? 11.297 -12.391 2.074 1 98.5 168 LEU A C 1
ATOM 1288 O O . LEU A 1 168 ? 11.836 -12.539 0.973 1 98.5 168 LEU A O 1
ATOM 1292 N N . LYS A 1 169 ? 11.633 -11.516 2.979 1 97.88 169 LYS A N 1
ATOM 1293 C CA . LYS A 1 169 ? 12.805 -10.672 2.732 1 97.88 169 LYS A CA 1
ATOM 1294 C C . LYS A 1 169 ? 14.062 -11.523 2.557 1 97.88 169 LYS A C 1
ATOM 1296 O O . LYS A 1 169 ? 14.875 -11.258 1.667 1 97.88 169 LYS A O 1
ATOM 1301 N N . THR A 1 170 ? 14.258 -12.484 3.408 1 98 170 THR A N 1
ATOM 1302 C CA . THR A 1 170 ? 15.391 -13.391 3.342 1 98 170 THR A CA 1
ATOM 1303 C C . THR A 1 170 ? 15.406 -14.148 2.02 1 98 170 THR A C 1
ATOM 1305 O O . THR A 1 170 ? 16.453 -14.328 1.409 1 98 170 THR A O 1
ATOM 1308 N N . MET A 1 171 ? 14.258 -14.594 1.578 1 98.25 171 MET A N 1
ATOM 1309 C CA . MET A 1 171 ? 14.141 -15.328 0.318 1 98.25 171 MET A CA 1
ATOM 1310 C C . MET A 1 171 ? 14.578 -14.453 -0.855 1 98.25 171 MET A C 1
ATOM 1312 O O . MET A 1 171 ? 15.32 -14.906 -1.727 1 98.25 171 MET A O 1
ATOM 1316 N N . ARG A 1 172 ? 14.156 -13.219 -0.907 1 98.44 172 ARG A N 1
ATOM 1317 C CA . ARG A 1 172 ? 14.555 -12.297 -1.969 1 98.44 172 ARG A CA 1
ATOM 1318 C C . ARG A 1 172 ? 16.062 -12.109 -1.981 1 98.44 172 ARG A C 1
ATOM 1320 O O . ARG A 1 172 ? 16.688 -12.117 -3.045 1 98.44 172 ARG A O 1
ATOM 1327 N N . ALA A 1 173 ? 16.594 -11.961 -0.797 1 98 173 ALA A N 1
ATOM 1328 C CA . ALA A 1 173 ? 18.031 -11.766 -0.693 1 98 173 ALA A CA 1
ATOM 1329 C C . ALA A 1 173 ? 18.781 -12.992 -1.183 1 98 173 ALA A C 1
ATOM 1331 O O . ALA A 1 173 ? 19.844 -12.867 -1.813 1 98 173 ALA A O 1
ATOM 1332 N N . HIS A 1 174 ? 18.266 -14.148 -0.903 1 98.12 174 HIS A N 1
ATOM 1333 C CA . HIS A 1 174 ? 18.938 -15.406 -1.215 1 98.12 174 HIS A CA 1
ATOM 1334 C C . HIS A 1 174 ? 18.844 -15.727 -2.703 1 98.12 174 HIS A C 1
ATOM 1336 O O . HIS A 1 174 ? 19.75 -16.344 -3.268 1 98.12 174 HIS A O 1
ATOM 1342 N N . PHE A 1 175 ? 17.719 -15.32 -3.33 1 97.94 175 PHE A N 1
ATOM 1343 C CA . PHE A 1 175 ? 17.484 -15.617 -4.738 1 97.94 175 PHE A CA 1
ATOM 1344 C C . PHE A 1 175 ? 17.344 -14.328 -5.543 1 97.94 175 PHE A C 1
ATOM 1346 O O . PHE A 1 175 ? 16.297 -14.062 -6.121 1 97.94 175 PHE A O 1
ATOM 1353 N N . PRO A 1 176 ? 18.391 -13.586 -5.719 1 96.62 176 PRO A N 1
ATOM 1354 C CA . PRO A 1 176 ? 18.281 -12.281 -6.367 1 96.62 176 PRO A CA 1
ATOM 1355 C C . PRO A 1 176 ? 17.938 -12.383 -7.848 1 96.62 176 PRO A C 1
ATOM 1357 O O . PRO A 1 176 ? 17.359 -11.445 -8.414 1 96.62 176 PRO A O 1
ATOM 1360 N N . ASP A 1 177 ? 18.156 -13.539 -8.469 1 96.06 177 ASP A N 1
ATOM 1361 C CA . ASP A 1 177 ? 17.984 -13.625 -9.914 1 96.06 177 ASP A CA 1
ATOM 1362 C C . ASP A 1 177 ? 16.797 -14.516 -10.273 1 96.06 177 ASP A C 1
ATOM 1364 O O . ASP A 1 177 ? 16.547 -14.773 -11.453 1 96.06 177 ASP A O 1
ATOM 1368 N N . ILE A 1 178 ? 16.109 -15.039 -9.273 1 98.19 178 ILE A N 1
ATOM 1369 C CA . ILE A 1 178 ? 14.945 -15.891 -9.508 1 98.19 178 ILE A CA 1
ATOM 1370 C C . ILE A 1 178 ? 13.664 -15.07 -9.367 1 98.19 178 ILE A C 1
ATOM 1372 O O . ILE A 1 178 ? 13.469 -14.375 -8.367 1 98.19 178 ILE A O 1
ATOM 1376 N N . PRO A 1 179 ? 12.82 -15.109 -10.422 1 98.69 179 PRO A N 1
ATOM 1377 C CA . PRO A 1 179 ? 11.523 -14.453 -10.242 1 98.69 179 PRO A CA 1
ATOM 1378 C C . PRO A 1 179 ? 10.758 -14.984 -9.031 1 98.69 179 PRO A C 1
ATOM 1380 O O . PRO A 1 179 ? 10.625 -16.203 -8.867 1 98.69 179 PRO A O 1
ATOM 1383 N N . LEU A 1 180 ? 10.328 -14.078 -8.156 1 98.81 180 LEU A N 1
ATOM 1384 C CA . LEU A 1 180 ? 9.547 -14.383 -6.969 1 98.81 180 LEU A CA 1
ATOM 1385 C C . LEU A 1 180 ? 8.148 -13.773 -7.062 1 98.81 180 LEU A C 1
ATOM 1387 O O . LEU A 1 180 ? 8.008 -12.586 -7.363 1 98.81 180 LEU A O 1
ATOM 1391 N N . VAL A 1 181 ? 7.121 -14.578 -6.859 1 98.94 181 VAL A N 1
ATOM 1392 C CA . VAL A 1 181 ? 5.727 -14.148 -6.887 1 98.94 181 VAL A CA 1
ATOM 1393 C C . VAL A 1 181 ? 5.059 -14.469 -5.551 1 98.94 181 VAL A C 1
ATOM 1395 O O . VAL A 1 181 ? 5.039 -15.625 -5.117 1 98.94 181 VAL A O 1
ATOM 1398 N N . VAL A 1 182 ? 4.562 -13.469 -4.852 1 98.88 182 VAL A N 1
ATOM 1399 C CA . VAL A 1 182 ? 3.727 -13.797 -3.703 1 98.88 182 VAL A CA 1
ATOM 1400 C C . VAL A 1 182 ? 2.396 -14.367 -4.184 1 98.88 182 VAL A C 1
ATOM 1402 O O . VAL A 1 182 ? 1.66 -13.711 -4.922 1 98.88 182 VAL A O 1
ATOM 1405 N N . ASP A 1 183 ? 2.145 -15.609 -3.76 1 97.62 183 ASP A N 1
ATOM 1406 C CA . ASP A 1 183 ? 0.925 -16.297 -4.18 1 97.62 183 ASP A CA 1
ATOM 1407 C C . ASP A 1 183 ? 0.066 -16.672 -2.975 1 97.62 183 ASP A C 1
ATOM 1409 O O . ASP A 1 183 ? 0.36 -17.641 -2.277 1 97.62 183 ASP A O 1
ATOM 1413 N N . ALA A 1 184 ? -0.961 -15.891 -2.811 1 94.75 184 ALA A N 1
ATOM 1414 C CA . ALA A 1 184 ? -2.008 -16.141 -1.823 1 94.75 184 ALA A CA 1
ATOM 1415 C C . ALA A 1 184 ? -1.807 -15.281 -0.578 1 94.75 184 ALA A C 1
ATOM 1417 O O . ALA A 1 184 ? -0.691 -14.844 -0.295 1 94.75 184 ALA A O 1
ATOM 1418 N N . GLY A 1 185 ? -2.932 -15.109 0.168 1 96.44 185 GLY A N 1
ATOM 1419 C CA . GLY A 1 185 ? -2.928 -14.5 1.489 1 96.44 185 GLY A CA 1
ATOM 1420 C C . GLY A 1 185 ? -3.117 -13 1.454 1 96.44 185 GLY A C 1
ATOM 1421 O O . GLY A 1 185 ? -3.436 -12.383 2.475 1 96.44 185 GLY A O 1
ATOM 1422 N N . ILE A 1 186 ? -2.943 -12.414 0.297 1 98.12 186 ILE A N 1
ATOM 1423 C CA . ILE A 1 186 ? -3.08 -10.977 0.144 1 98.12 186 ILE A CA 1
ATOM 1424 C C . ILE A 1 186 ? -4.547 -10.578 0.282 1 98.12 186 ILE A C 1
ATOM 1426 O O . ILE A 1 186 ? -5.422 -11.172 -0.35 1 98.12 186 ILE A O 1
ATOM 1430 N N . GLY A 1 187 ? -4.816 -9.523 1.054 1 98.31 187 GLY A N 1
ATOM 1431 C CA . GLY A 1 187 ? -6.195 -9.141 1.314 1 98.31 187 GLY A CA 1
ATOM 1432 C C . GLY A 1 187 ? -6.547 -7.766 0.786 1 98.31 187 GLY A C 1
ATOM 1433 O O . GLY A 1 187 ? -7.672 -7.535 0.34 1 98.31 187 GLY A O 1
ATOM 1434 N N . VAL A 1 188 ? -5.598 -6.855 0.861 1 98.81 188 VAL A N 1
ATOM 1435 C CA . VAL A 1 188 ? -5.805 -5.469 0.467 1 98.81 188 VAL A CA 1
ATOM 1436 C C . VAL A 1 188 ? -4.59 -4.961 -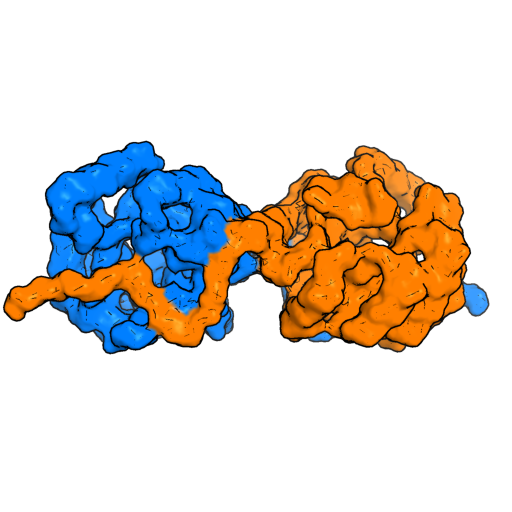0.305 1 98.81 188 VAL A C 1
ATOM 1438 O O . VAL A 1 188 ? -3.506 -5.547 -0.221 1 98.81 188 VAL A O 1
ATOM 1441 N N . PRO A 1 189 ? -4.746 -3.865 -1.067 1 98.94 189 PRO A N 1
ATOM 1442 C CA . PRO A 1 189 ? -3.686 -3.322 -1.916 1 98.94 189 PRO A CA 1
ATOM 1443 C C . PRO A 1 189 ? -2.408 -3.01 -1.138 1 98.94 189 PRO A C 1
ATOM 1445 O O . PRO A 1 189 ? -1.304 -3.201 -1.653 1 98.94 189 PRO A O 1
ATOM 1448 N N . SER A 1 190 ? -2.477 -2.576 0.097 1 98.94 190 SER A N 1
ATOM 1449 C CA . SER A 1 190 ? -1.274 -2.275 0.869 1 98.94 190 SER A CA 1
ATOM 1450 C C . SER A 1 190 ? -0.399 -3.514 1.031 1 98.94 190 SER A C 1
ATOM 1452 O O . SER A 1 190 ? 0.829 -3.412 1.067 1 98.94 190 SER A O 1
ATOM 1454 N N . HIS A 1 191 ? -1.046 -4.711 1.156 1 98.88 191 HIS A N 1
ATOM 1455 C CA . HIS A 1 191 ? -0.287 -5.953 1.236 1 98.88 191 HIS A CA 1
ATOM 1456 C C . HIS A 1 191 ? 0.535 -6.18 -0.029 1 98.88 191 HIS A C 1
ATOM 1458 O O . HIS A 1 191 ? 1.699 -6.582 0.046 1 98.88 191 HIS A O 1
ATOM 1464 N N . ALA A 1 192 ? -0.098 -5.973 -1.146 1 98.94 192 ALA A N 1
ATOM 1465 C CA . ALA A 1 192 ? 0.579 -6.152 -2.428 1 98.94 192 ALA A CA 1
ATOM 1466 C C . ALA A 1 192 ? 1.725 -5.156 -2.588 1 98.94 192 ALA A C 1
ATOM 1468 O O . ALA A 1 192 ? 2.809 -5.52 -3.053 1 98.94 192 ALA A O 1
ATOM 1469 N N . ALA A 1 193 ? 1.454 -3.902 -2.238 1 98.94 193 ALA A N 1
ATOM 1470 C CA . ALA A 1 193 ? 2.514 -2.896 -2.289 1 98.94 193 ALA A CA 1
ATOM 1471 C C . ALA A 1 193 ? 3.703 -3.311 -1.427 1 98.94 193 ALA A C 1
ATOM 1473 O O . ALA A 1 193 ? 4.855 -3.164 -1.839 1 98.94 193 ALA A O 1
ATOM 1474 N N . ALA A 1 194 ? 3.43 -3.822 -0.27 1 98.81 194 ALA A N 1
ATOM 1475 C CA . ALA A 1 194 ? 4.484 -4.25 0.645 1 98.81 194 ALA A CA 1
ATOM 1476 C C . ALA A 1 194 ? 5.336 -5.355 0.025 1 98.81 194 ALA A C 1
ATOM 1478 O O . ALA A 1 194 ? 6.559 -5.355 0.165 1 98.81 194 ALA A O 1
ATOM 1479 N N . ALA A 1 195 ? 4.684 -6.281 -0.614 1 98.88 195 ALA A N 1
ATOM 1480 C CA . ALA A 1 195 ? 5.414 -7.352 -1.286 1 98.88 195 ALA A CA 1
ATOM 1481 C C . ALA A 1 195 ? 6.367 -6.789 -2.336 1 98.88 195 ALA A C 1
ATOM 1483 O O . ALA A 1 195 ? 7.531 -7.191 -2.406 1 98.88 195 ALA A O 1
ATOM 1484 N N . MET A 1 196 ? 5.875 -5.879 -3.129 1 98.81 196 MET A N 1
ATOM 1485 C CA . MET A 1 196 ? 6.68 -5.262 -4.176 1 98.81 196 MET A CA 1
ATOM 1486 C C . MET A 1 196 ? 7.844 -4.477 -3.58 1 98.81 196 MET A C 1
ATOM 1488 O O . MET A 1 196 ? 8.945 -4.465 -4.137 1 98.81 196 MET A O 1
ATOM 1492 N N . GLU A 1 197 ? 7.594 -3.844 -2.445 1 98.75 197 GLU A N 1
ATOM 1493 C CA . GLU A 1 197 ? 8.609 -3.057 -1.76 1 98.75 197 GLU A CA 1
ATOM 1494 C C . GLU A 1 197 ? 9.766 -3.939 -1.281 1 98.75 197 GLU A C 1
ATOM 1496 O O . GLU A 1 197 ? 10.891 -3.469 -1.131 1 98.75 197 GLU A O 1
ATOM 1501 N N . LEU A 1 198 ? 9.477 -5.242 -1.047 1 98.19 198 LEU A N 1
ATOM 1502 C CA . LEU A 1 198 ? 10.5 -6.191 -0.627 1 98.19 198 LEU A CA 1
ATOM 1503 C C . LEU A 1 198 ? 11.359 -6.621 -1.811 1 98.19 198 LEU A C 1
ATOM 1505 O O . LEU A 1 198 ? 12.344 -7.34 -1.637 1 98.19 198 LEU A O 1
ATOM 1509 N N . GLY A 1 199 ? 10.945 -6.25 -3.025 1 98.31 199 GLY A N 1
ATOM 1510 C CA . GLY A 1 199 ? 11.695 -6.609 -4.215 1 98.31 199 GLY A CA 1
ATOM 1511 C C . GLY A 1 199 ? 11.117 -7.801 -4.953 1 98.31 199 GLY A C 1
ATOM 1512 O O . GLY A 1 199 ? 11.758 -8.352 -5.852 1 98.31 199 GLY A O 1
ATOM 1513 N N . PHE A 1 200 ? 9.945 -8.25 -4.551 1 98.81 200 PHE A N 1
ATOM 1514 C CA . PHE A 1 200 ? 9.305 -9.336 -5.289 1 98.81 200 PHE A CA 1
ATOM 1515 C C . PHE A 1 200 ? 8.938 -8.891 -6.699 1 98.81 200 PHE A C 1
ATOM 1517 O O . PHE A 1 200 ? 8.805 -7.695 -6.961 1 98.81 200 PHE A O 1
ATOM 1524 N N . ASP A 1 201 ? 8.797 -9.875 -7.582 1 98.75 201 ASP A N 1
ATOM 1525 C CA . ASP A 1 201 ? 8.656 -9.578 -9 1 98.75 201 ASP A CA 1
ATOM 1526 C C . ASP A 1 201 ? 7.188 -9.43 -9.391 1 98.75 201 ASP A C 1
ATOM 1528 O O . ASP A 1 201 ? 6.859 -8.719 -10.344 1 98.75 201 ASP A O 1
ATOM 1532 N N . ALA A 1 202 ? 6.305 -10.086 -8.633 1 98.88 202 ALA A N 1
ATOM 1533 C CA . ALA A 1 202 ? 4.879 -10.055 -8.938 1 98.88 202 ALA A CA 1
ATOM 1534 C C . ALA A 1 202 ? 4.051 -10.547 -7.754 1 98.88 202 ALA A C 1
ATOM 1536 O O . ALA A 1 202 ? 4.598 -11.031 -6.766 1 98.88 202 ALA A O 1
ATOM 1537 N N . VAL A 1 203 ? 2.758 -10.305 -7.863 1 98.88 203 VAL A N 1
ATOM 1538 C CA . VAL A 1 203 ? 1.786 -10.852 -6.922 1 98.88 203 VAL A CA 1
ATOM 1539 C C . VAL A 1 203 ? 0.647 -11.523 -7.688 1 98.88 203 VAL A C 1
ATOM 1541 O O . VAL A 1 203 ? 0.223 -11.031 -8.734 1 98.88 203 VAL A O 1
ATOM 1544 N N . LEU A 1 204 ? 0.197 -12.648 -7.203 1 98.81 204 LEU A N 1
ATOM 1545 C CA . LEU A 1 204 ? -0.975 -13.352 -7.719 1 98.81 204 LEU A CA 1
ATOM 1546 C C . LEU A 1 204 ? -2.125 -13.297 -6.719 1 98.81 204 LEU A C 1
ATOM 1548 O O . LEU A 1 204 ? -1.99 -13.766 -5.586 1 98.81 204 LEU A O 1
ATOM 1552 N N . ILE A 1 205 ? -3.242 -12.703 -7.164 1 98.38 205 ILE A N 1
ATOM 1553 C CA . ILE A 1 205 ? -4.363 -12.453 -6.266 1 98.38 205 ILE A CA 1
ATOM 1554 C C . ILE A 1 205 ? -5.648 -13 -6.879 1 98.38 205 ILE A C 1
ATOM 1556 O O . ILE A 1 205 ? -5.883 -12.852 -8.078 1 98.38 205 ILE A O 1
ATOM 1560 N N . ASN A 1 206 ? -6.473 -13.586 -6.023 1 97.5 206 ASN A N 1
ATOM 1561 C CA . ASN A 1 206 ? -7.789 -14.016 -6.484 1 97.5 206 ASN A CA 1
ATOM 1562 C C . ASN A 1 206 ? -8.891 -13.609 -5.508 1 97.5 206 ASN A C 1
ATOM 1564 O O . ASN A 1 206 ? -9.633 -12.664 -5.762 1 97.5 206 ASN A O 1
ATOM 1568 N N . THR A 1 207 ? -8.93 -14.195 -4.32 1 97 207 THR A N 1
ATOM 1569 C CA . THR A 1 207 ? -10.031 -14.07 -3.377 1 97 207 THR A CA 1
ATOM 1570 C C . THR A 1 207 ? -10.297 -12.602 -3.049 1 97 207 THR A C 1
ATOM 1572 O O . THR A 1 207 ? -11.445 -12.164 -3.043 1 97 207 THR A O 1
ATOM 1575 N N . ALA A 1 208 ? -9.266 -11.836 -2.818 1 98.19 208 ALA A N 1
ATOM 1576 C CA . ALA A 1 208 ? -9.398 -10.445 -2.404 1 98.19 208 ALA A CA 1
ATOM 1577 C C . ALA A 1 208 ? -10.078 -9.609 -3.486 1 98.19 208 ALA A C 1
ATOM 1579 O O . ALA A 1 208 ? -10.742 -8.617 -3.189 1 98.19 208 ALA A O 1
ATOM 1580 N N . VAL A 1 209 ? -9.906 -9.984 -4.75 1 98.75 209 VAL A N 1
ATOM 1581 C CA . VAL A 1 209 ? -10.547 -9.281 -5.855 1 98.75 209 VAL A CA 1
ATOM 1582 C C . VAL A 1 209 ? -11.938 -9.852 -6.094 1 98.75 209 VAL A C 1
ATOM 1584 O O . VAL A 1 209 ? -12.93 -9.117 -6.102 1 98.75 209 VAL A O 1
ATOM 1587 N N . ALA A 1 210 ? -12.031 -11.172 -6.168 1 98.12 210 ALA A N 1
ATOM 1588 C CA . ALA A 1 210 ? -13.258 -11.859 -6.547 1 98.12 210 ALA A CA 1
ATOM 1589 C C . ALA A 1 210 ? -14.367 -11.594 -5.535 1 98.12 210 ALA A C 1
ATOM 1591 O O . ALA A 1 210 ? -15.539 -11.477 -5.902 1 98.12 210 ALA A O 1
ATOM 1592 N N . LYS A 1 211 ? -14.039 -11.469 -4.305 1 97.88 211 LYS A N 1
ATOM 1593 C CA . LYS A 1 211 ? -15.047 -11.398 -3.254 1 97.88 211 LYS A CA 1
ATOM 1594 C C . LYS A 1 211 ? -15.203 -9.969 -2.74 1 97.88 211 LYS A C 1
ATOM 1596 O O . LYS A 1 211 ? -15.898 -9.727 -1.75 1 97.88 211 LYS A O 1
ATOM 1601 N N . ALA A 1 212 ? -14.562 -9.047 -3.354 1 98.44 212 ALA A N 1
ATOM 1602 C CA . ALA A 1 212 ? -14.75 -7.641 -3 1 98.44 212 ALA A CA 1
ATOM 1603 C C . ALA A 1 212 ? -16.156 -7.172 -3.371 1 98.44 212 ALA A C 1
ATOM 1605 O O . ALA A 1 212 ? -16.812 -7.766 -4.234 1 98.44 212 ALA A O 1
ATOM 1606 N N . GLY A 1 213 ? -16.609 -6.125 -2.699 1 98.38 213 GLY A N 1
ATOM 1607 C CA . GLY A 1 213 ? -17.891 -5.531 -3.072 1 98.38 213 GLY A CA 1
ATOM 1608 C C . G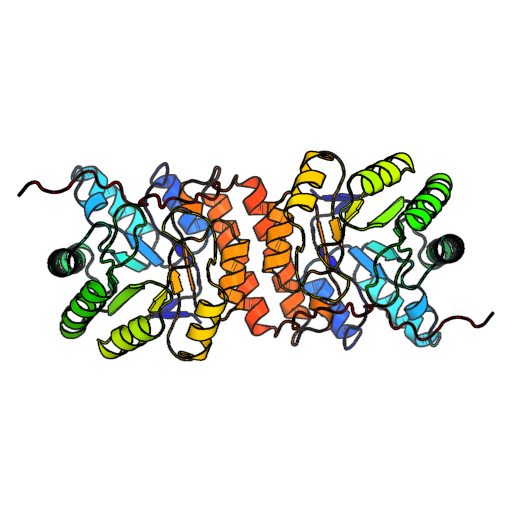LY A 1 213 ? -17.922 -5.055 -4.512 1 98.38 213 GLY A C 1
ATOM 1609 O O . GLY A 1 213 ? -18.969 -5.105 -5.16 1 98.38 213 GLY A O 1
ATOM 1610 N N . ASP A 1 214 ? -16.891 -4.512 -4.992 1 98.75 214 ASP A N 1
ATOM 1611 C CA . ASP A 1 214 ? -16.688 -4.102 -6.379 1 98.75 214 ASP A CA 1
ATOM 1612 C C . ASP A 1 214 ? -15.391 -4.695 -6.938 1 98.75 214 ASP A C 1
ATOM 1614 O O . ASP A 1 214 ? -14.336 -4.055 -6.891 1 98.75 214 ASP A O 1
ATOM 1618 N N . PRO A 1 215 ? -15.477 -5.883 -7.594 1 98.81 215 PRO A N 1
ATOM 1619 C CA . PRO A 1 215 ? -14.281 -6.609 -8.016 1 98.81 215 PRO A CA 1
ATOM 1620 C C . PRO A 1 215 ? -13.438 -5.828 -9.023 1 98.81 215 PRO A C 1
ATOM 1622 O O . PRO A 1 215 ? -12.203 -5.828 -8.93 1 98.81 215 PRO A O 1
ATOM 1625 N N . ALA A 1 216 ? -14.07 -5.121 -9.938 1 98.88 216 ALA A N 1
ATOM 1626 C CA . ALA A 1 216 ? -13.32 -4.371 -10.945 1 98.88 216 ALA A CA 1
ATOM 1627 C C . ALA A 1 216 ? -12.531 -3.234 -10.305 1 98.88 216 ALA A C 1
ATOM 1629 O O . ALA A 1 216 ? -11.344 -3.049 -10.602 1 98.88 216 ALA A O 1
ATOM 1630 N N . ALA A 1 217 ? -13.156 -2.498 -9.383 1 98.88 217 ALA A N 1
ATOM 1631 C CA . ALA A 1 217 ? -12.477 -1.413 -8.68 1 98.88 217 ALA A CA 1
ATOM 1632 C C . ALA A 1 217 ? -11.336 -1.949 -7.816 1 98.88 217 ALA A C 1
ATOM 1634 O O . ALA A 1 217 ? -10.266 -1.341 -7.738 1 98.88 217 ALA A O 1
ATOM 1635 N N . MET A 1 218 ? -11.586 -3.068 -7.18 1 98.94 218 MET A N 1
ATOM 1636 C CA . MET A 1 218 ? -10.555 -3.674 -6.34 1 98.94 218 MET A CA 1
ATOM 1637 C C . MET A 1 218 ? -9.367 -4.133 -7.184 1 98.94 218 MET A C 1
ATOM 1639 O O . MET A 1 218 ? -8.219 -3.975 -6.777 1 98.94 218 MET A O 1
ATOM 1643 N N . ALA A 1 219 ? -9.672 -4.699 -8.344 1 98.94 219 ALA A N 1
ATOM 1644 C CA . ALA A 1 219 ? -8.609 -5.109 -9.25 1 98.94 219 ALA A CA 1
ATOM 1645 C C . ALA A 1 219 ? -7.746 -3.92 -9.664 1 98.94 219 ALA A C 1
ATOM 1647 O O . ALA A 1 219 ? -6.516 -4.016 -9.695 1 98.94 219 ALA A O 1
ATOM 1648 N N . ARG A 1 220 ? -8.383 -2.812 -9.961 1 98.94 220 ARG A N 1
ATOM 1649 C CA . ARG A 1 220 ? -7.656 -1.589 -10.297 1 98.94 220 ARG A CA 1
ATOM 1650 C C . ARG A 1 220 ? -6.816 -1.11 -9.117 1 98.94 220 ARG A C 1
ATOM 1652 O O . ARG A 1 220 ? -5.676 -0.68 -9.297 1 98.94 220 ARG A O 1
ATOM 1659 N N . ALA A 1 221 ? -7.387 -1.162 -7.949 1 98.94 221 ALA A N 1
ATOM 1660 C CA . ALA A 1 221 ? -6.668 -0.763 -6.742 1 98.94 221 ALA A CA 1
ATOM 1661 C C . ALA A 1 221 ? -5.398 -1.591 -6.562 1 98.94 221 ALA A C 1
ATOM 1663 O O . ALA A 1 221 ? -4.332 -1.045 -6.277 1 98.94 221 ALA A O 1
ATOM 1664 N N . PHE A 1 222 ? -5.531 -2.898 -6.754 1 98.94 222 PHE A N 1
ATOM 1665 C CA . PHE A 1 222 ? -4.371 -3.775 -6.633 1 98.94 222 PHE A CA 1
ATOM 1666 C C . PHE A 1 222 ? -3.334 -3.455 -7.703 1 98.94 222 PHE A C 1
ATOM 1668 O O . PHE A 1 222 ? -2.131 -3.484 -7.438 1 98.94 222 PHE A O 1
ATOM 1675 N N . ALA A 1 223 ? -3.775 -3.176 -8.906 1 98.94 223 ALA A N 1
ATOM 1676 C CA . ALA A 1 223 ? -2.844 -2.816 -9.969 1 98.94 223 ALA A CA 1
ATOM 1677 C C . ALA A 1 223 ? -2.045 -1.569 -9.602 1 98.94 223 ALA A C 1
ATOM 1679 O O . ALA A 1 223 ? -0.824 -1.536 -9.773 1 98.94 223 ALA A O 1
ATOM 1680 N N . LEU A 1 224 ? -2.74 -0.558 -9.102 1 98.94 224 LEU A N 1
ATOM 1681 C CA . LEU A 1 224 ? -2.088 0.675 -8.672 1 98.94 224 LEU A CA 1
ATOM 1682 C C . LEU A 1 224 ? -1.092 0.4 -7.547 1 98.94 224 LEU A C 1
ATOM 1684 O O . LEU A 1 224 ? 0.014 0.945 -7.547 1 98.94 224 LEU A O 1
ATOM 1688 N N . ALA A 1 225 ? -1.448 -0.427 -6.617 1 98.94 225 ALA A N 1
ATOM 1689 C CA . ALA A 1 225 ? -0.598 -0.74 -5.473 1 98.94 225 ALA A CA 1
ATOM 1690 C C . ALA A 1 225 ? 0.667 -1.471 -5.91 1 98.94 225 ALA A C 1
ATOM 1692 O O . ALA A 1 225 ? 1.756 -1.205 -5.395 1 98.94 225 ALA A O 1
ATOM 1693 N N . VAL A 1 226 ? 0.489 -2.398 -6.793 1 98.94 226 VAL A N 1
ATOM 1694 C CA . VAL A 1 226 ? 1.63 -3.141 -7.32 1 98.94 226 VAL A CA 1
ATOM 1695 C C . VAL A 1 226 ? 2.596 -2.182 -8.016 1 98.94 226 VAL A C 1
ATOM 1697 O O . VAL A 1 226 ? 3.809 -2.244 -7.793 1 98.94 226 VAL A O 1
ATOM 1700 N N . GLU A 1 227 ? 2.072 -1.308 -8.805 1 98.81 227 GLU A N 1
ATOM 1701 C CA . GLU A 1 227 ? 2.906 -0.302 -9.461 1 98.81 227 GLU A CA 1
ATOM 1702 C C . GLU A 1 227 ? 3.592 0.595 -8.43 1 98.81 227 GLU A C 1
ATOM 1704 O O . GLU A 1 227 ? 4.781 0.894 -8.555 1 98.81 227 GLU A O 1
ATOM 1709 N N . ALA A 1 228 ? 2.861 1.04 -7.461 1 98.88 228 ALA A N 1
ATOM 1710 C CA . ALA A 1 228 ? 3.393 1.905 -6.41 1 98.88 228 ALA A CA 1
ATOM 1711 C C . ALA A 1 228 ? 4.559 1.236 -5.688 1 98.88 228 ALA A C 1
ATOM 1713 O O . ALA A 1 228 ? 5.617 1.844 -5.508 1 98.88 228 ALA A O 1
ATOM 1714 N N . GLY A 1 229 ? 4.301 -0.005 -5.27 1 98.88 229 GLY A N 1
ATOM 1715 C CA . GLY A 1 229 ? 5.34 -0.731 -4.555 1 98.88 229 GLY A CA 1
ATOM 1716 C C . GLY A 1 229 ? 6.598 -0.934 -5.375 1 98.88 229 GLY A C 1
ATOM 1717 O O . GLY A 1 229 ? 7.711 -0.801 -4.859 1 98.88 229 GLY A O 1
ATOM 1718 N N . ARG A 1 230 ? 6.426 -1.278 -6.668 1 98.75 230 ARG A N 1
ATOM 1719 C CA . ARG A 1 230 ? 7.574 -1.49 -7.539 1 98.75 230 ARG A CA 1
ATOM 1720 C C . ARG A 1 230 ? 8.359 -0.196 -7.738 1 98.75 230 ARG A C 1
ATOM 1722 O O . ARG A 1 230 ? 9.586 -0.191 -7.656 1 98.75 230 ARG A O 1
ATOM 1729 N N . LEU A 1 231 ? 7.637 0.876 -7.98 1 98.69 231 LEU A N 1
ATOM 1730 C CA . LEU A 1 231 ? 8.266 2.186 -8.141 1 98.69 231 LEU A CA 1
ATOM 1731 C C . LEU A 1 231 ? 9.039 2.574 -6.883 1 98.69 231 LEU A C 1
ATOM 1733 O O . LEU A 1 231 ? 10.141 3.109 -6.973 1 98.69 231 LEU A O 1
ATOM 1737 N N . ALA A 1 232 ? 8.484 2.342 -5.758 1 98.81 232 ALA A N 1
ATOM 1738 C CA . ALA A 1 232 ? 9.141 2.656 -4.492 1 98.81 232 ALA A CA 1
ATOM 1739 C C . ALA A 1 232 ? 10.422 1.854 -4.32 1 98.81 232 ALA A C 1
ATOM 1741 O O . ALA A 1 232 ? 11.453 2.396 -3.906 1 98.81 232 ALA A O 1
ATOM 1742 N N . TYR A 1 233 ? 10.305 0.512 -4.617 1 98.5 233 TYR A N 1
ATOM 1743 C CA . TYR A 1 233 ? 11.484 -0.346 -4.535 1 98.5 233 TYR A CA 1
ATOM 1744 C C . TYR A 1 233 ? 12.625 0.219 -5.367 1 98.5 233 TYR A C 1
ATOM 1746 O O . TYR A 1 233 ? 13.773 0.277 -4.902 1 98.5 233 TYR A O 1
ATOM 1754 N N . GLU A 1 234 ? 12.305 0.679 -6.539 1 98.38 234 GLU A N 1
ATOM 1755 C CA . GLU A 1 234 ? 13.305 1.195 -7.469 1 98.38 234 GLU A CA 1
ATOM 1756 C C . GLU A 1 234 ? 13.773 2.584 -7.055 1 98.38 234 GLU A C 1
ATOM 1758 O O . GLU A 1 234 ? 14.883 2.998 -7.406 1 98.38 234 GLU A O 1
ATOM 1763 N N . ALA A 1 235 ? 12.93 3.357 -6.25 1 98.56 235 ALA A N 1
ATOM 1764 C CA . ALA A 1 235 ? 13.227 4.734 -5.867 1 98.56 235 ALA A CA 1
ATOM 1765 C C . ALA A 1 235 ? 14.078 4.781 -4.605 1 98.56 235 ALA A C 1
ATOM 1767 O O . ALA A 1 235 ? 14.406 5.863 -4.109 1 98.56 235 ALA A O 1
ATOM 1768 N N . ASP A 1 236 ? 14.477 3.619 -4.02 1 97.69 236 ASP A N 1
ATOM 1769 C CA . ASP A 1 236 ? 15.383 3.516 -2.881 1 97.69 236 ASP A CA 1
ATOM 1770 C C . ASP A 1 236 ? 14.797 4.207 -1.649 1 97.69 236 ASP A C 1
ATOM 1772 O O . ASP A 1 236 ? 15.289 5.262 -1.236 1 97.69 236 ASP A O 1
ATOM 1776 N N . PRO A 1 237 ? 13.844 3.609 -0.986 1 98.19 237 PRO A N 1
ATOM 1777 C CA . PRO A 1 237 ? 13.172 4.199 0.176 1 98.19 237 PRO A CA 1
ATOM 1778 C C . PRO A 1 237 ? 14.109 4.371 1.371 1 98.19 237 PRO A C 1
ATOM 1780 O O . PRO A 1 237 ? 15.172 3.756 1.418 1 98.19 237 PRO A O 1
ATOM 1783 N N . ILE A 1 238 ? 13.664 5.242 2.293 1 95.62 238 ILE A N 1
ATOM 1784 C CA . ILE A 1 238 ? 14.391 5.426 3.545 1 95.62 238 ILE A CA 1
ATOM 1785 C C . ILE A 1 238 ? 14.281 4.164 4.395 1 95.62 238 ILE A C 1
ATOM 1787 O O . ILE A 1 238 ? 13.352 3.371 4.227 1 95.62 238 ILE A O 1
ATOM 1791 N N . GLU A 1 239 ? 15.242 4.027 5.262 1 93.81 239 GLU A N 1
ATOM 1792 C CA . GLU A 1 239 ? 15.156 2.961 6.254 1 93.81 239 GLU A CA 1
ATOM 1793 C C . GLU A 1 239 ? 14.375 3.412 7.48 1 93.81 239 GLU A C 1
ATOM 1795 O O . GLU A 1 239 ? 14.523 4.547 7.941 1 93.81 239 GLU A O 1
ATOM 1800 N N . ALA A 1 240 ? 13.484 2.518 7.918 1 93.31 240 ALA A N 1
ATOM 1801 C CA . ALA A 1 240 ? 12.766 2.818 9.148 1 93.31 240 ALA A CA 1
ATOM 1802 C C . ALA A 1 240 ? 13.727 2.961 10.328 1 93.31 240 ALA A C 1
ATOM 1804 O O . ALA A 1 240 ? 14.719 2.236 10.414 1 93.31 240 ALA A O 1
ATOM 1805 N N . ARG A 1 241 ? 13.398 3.939 11.211 1 89.19 241 ARG A N 1
ATOM 1806 C CA . ARG A 1 241 ? 14.227 4.156 12.391 1 89.19 241 ARG A CA 1
ATOM 1807 C C . ARG A 1 241 ? 13.367 4.34 13.641 1 89.19 241 ARG A C 1
ATOM 1809 O O . ARG A 1 241 ? 12.219 4.777 13.555 1 89.19 241 ARG A O 1
ATOM 1816 N N . ASP A 1 242 ? 13.961 3.949 14.75 1 80.62 242 ASP A N 1
ATOM 1817 C CA . ASP A 1 242 ? 13.227 4.027 16 1 80.62 242 ASP A CA 1
ATOM 1818 C C . ASP A 1 242 ? 13.156 5.469 16.516 1 80.62 242 ASP A C 1
ATOM 1820 O O . ASP A 1 242 ? 12.18 5.859 17.156 1 80.62 242 ASP A O 1
ATOM 1824 N N . MET A 1 243 ? 14.156 6.262 16.141 1 76.31 243 MET A N 1
ATOM 1825 C CA . MET A 1 243 ? 14.195 7.633 16.641 1 76.31 243 MET A CA 1
ATOM 1826 C C . MET A 1 243 ? 13.594 8.602 15.625 1 76.31 243 MET A C 1
ATOM 1828 O O . MET A 1 243 ? 13.75 8.414 14.414 1 76.31 243 MET A O 1
ATOM 1832 N N . ALA A 1 244 ? 12.938 9.523 16.172 1 80.69 244 ALA A N 1
ATOM 1833 C CA . ALA A 1 244 ? 12.398 10.586 15.32 1 80.69 244 ALA A CA 1
ATOM 1834 C C . ALA A 1 244 ? 13.523 11.43 14.711 1 80.69 244 ALA A C 1
ATOM 1836 O O . ALA A 1 244 ? 14.633 11.469 15.25 1 80.69 244 ALA A O 1
ATOM 1837 N N . SER A 1 245 ? 13.438 11.812 13.586 1 68.5 245 SER A N 1
ATOM 1838 C CA . SER A 1 245 ? 14.32 12.781 12.93 1 68.5 245 SER A CA 1
ATOM 1839 C C . SER A 1 245 ? 13.547 14.008 12.469 1 68.5 245 SER A C 1
ATOM 1841 O O . SER A 1 245 ? 12.578 13.891 11.711 1 68.5 245 SER A O 1
ATOM 1843 N N . PRO A 1 246 ? 13.906 15.195 13.055 1 61.41 246 PRO A N 1
ATOM 1844 C CA . PRO A 1 246 ? 13.164 16.391 12.664 1 61.41 246 PRO A CA 1
ATOM 1845 C C . PRO A 1 246 ? 13.188 16.641 11.156 1 61.41 246 PRO A C 1
ATOM 1847 O O . PRO A 1 246 ? 14.195 16.375 10.5 1 61.41 246 PRO A O 1
ATOM 1850 N N . SER A 1 247 ? 12.086 16.812 10.469 1 51.03 247 SER A N 1
ATOM 1851 C CA . SER A 1 247 ? 12.039 17.156 9.055 1 51.03 247 SER A CA 1
ATOM 1852 C C . SER A 1 247 ? 12.555 18.562 8.812 1 51.03 247 SER A C 1
ATOM 1854 O O . SER A 1 247 ? 13.062 18.875 7.734 1 51.03 247 SER A O 1
ATOM 1856 N N . THR A 1 248 ? 12.32 19.641 9.812 1 48.41 248 THR A N 1
ATOM 1857 C CA . THR A 1 248 ? 12.812 21.016 9.695 1 48.41 248 THR A CA 1
ATOM 1858 C C . THR A 1 248 ? 14.062 21.219 10.555 1 48.41 248 THR A C 1
ATOM 1860 O O . THR A 1 248 ? 14.078 20.844 11.727 1 48.41 248 THR A O 1
ATOM 1863 N N . PRO A 1 249 ? 15.289 21.5 9.977 1 43 249 PRO A N 1
ATOM 1864 C CA . PRO A 1 249 ? 16.516 21.719 10.742 1 43 249 PRO A CA 1
ATOM 1865 C C . PRO A 1 249 ? 16.344 22.719 11.883 1 43 249 PRO A C 1
ATOM 1867 O O . PRO A 1 249 ? 15.68 23.734 11.711 1 43 249 PRO A O 1
ATOM 1870 N N . LEU A 1 250 ? 16.375 22.359 13.195 1 43.75 250 LEU A N 1
ATOM 1871 C CA . LEU A 1 250 ? 16.312 23.156 14.43 1 43.75 250 LEU A CA 1
ATOM 1872 C C . LEU A 1 250 ? 17.391 24.219 14.445 1 43.75 250 LEU A C 1
ATOM 1874 O O . LEU A 1 250 ? 17.594 24.891 15.453 1 43.75 250 LEU A O 1
ATOM 1878 N N . LEU A 1 251 ? 18.188 24.531 13.594 1 40.59 251 LEU A N 1
ATOM 1879 C CA . LEU A 1 251 ? 19.344 25.375 13.906 1 40.59 251 LEU A CA 1
ATOM 1880 C C . LEU A 1 251 ? 18.906 26.766 14.359 1 40.59 251 LEU A C 1
ATOM 1882 O O . LEU A 1 251 ? 19.609 27.422 15.109 1 40.59 251 LEU A O 1
ATOM 1886 N N . GLY A 1 252 ? 17.859 27.484 13.875 1 35.28 252 GLY A N 1
ATOM 1887 C CA . GLY A 1 252 ? 17.828 28.922 14.023 1 35.28 252 GLY A CA 1
ATOM 1888 C C . GLY A 1 252 ? 17.047 29.391 15.242 1 35.28 252 GLY A C 1
ATOM 1889 O O . GLY A 1 252 ? 15.969 29.969 15.109 1 35.28 252 GLY A O 1
ATOM 1890 N N . LYS A 1 253 ? 16.891 28.875 16.266 1 39.5 253 LYS A N 1
ATOM 1891 C CA . LYS A 1 253 ? 16.328 29.484 17.453 1 39.5 253 LYS A CA 1
ATOM 1892 C C . LYS A 1 253 ? 16.875 30.891 17.672 1 39.5 253 LYS A C 1
ATOM 1894 O O . LYS A 1 253 ? 18.094 31.094 17.656 1 39.5 253 LYS A O 1
ATOM 1899 N N . ALA A 1 254 ? 15.977 31.953 17.438 1 33.84 254 ALA A N 1
ATOM 1900 C CA . ALA A 1 254 ? 16.266 33.312 17.844 1 33.84 254 ALA A CA 1
ATOM 1901 C C . ALA A 1 254 ? 16.672 33.375 19.312 1 33.84 254 ALA A C 1
ATOM 1903 O O . ALA A 1 254 ? 15.938 32.906 20.188 1 33.84 254 ALA A O 1
ATOM 1904 N N . PHE A 1 255 ? 17.844 33.375 19.688 1 29.11 255 PHE A N 1
ATOM 1905 C CA . PHE A 1 255 ? 18.281 33.844 20.984 1 29.11 255 PHE A CA 1
ATOM 1906 C C . PHE A 1 255 ? 17.656 35.188 21.312 1 29.11 255 PHE A C 1
ATOM 1908 O O . PHE A 1 255 ? 17.984 36.219 20.703 1 29.11 255 PHE A O 1
ATOM 1915 N N . LEU A 1 256 ? 16.281 35.219 21.531 1 24 256 LEU A N 1
ATOM 1916 C CA . LEU A 1 256 ? 16 36.438 22.297 1 24 256 LEU A CA 1
ATOM 1917 C C . LEU A 1 256 ? 16.547 36.312 23.719 1 24 256 LEU A C 1
ATOM 1919 O O . LEU A 1 256 ? 16.625 35.219 24.266 1 24 256 LEU A O 1
ATOM 1923 N N . MET B 1 1 ? -14.539 13.461 -3.225 1 84.56 1 MET B N 1
ATOM 1924 C CA . MET B 1 1 ? -13.586 14.562 -3.277 1 84.56 1 MET B CA 1
ATOM 1925 C C . MET B 1 1 ? -13.141 14.961 -1.875 1 84.56 1 MET B C 1
ATOM 1927 O O . MET B 1 1 ? -13.914 14.875 -0.922 1 84.56 1 MET B O 1
ATOM 1931 N N . LEU B 1 2 ? -11.805 15.32 -1.729 1 93.38 2 LEU B N 1
ATOM 1932 C CA . LEU B 1 2 ? -11.211 15.758 -0.469 1 93.38 2 LEU B CA 1
ATOM 1933 C C . LEU B 1 2 ? -11.547 17.219 -0.191 1 93.38 2 LEU B C 1
ATOM 1935 O O . LEU B 1 2 ? -11.484 18.062 -1.091 1 93.38 2 LEU B O 1
ATOM 1939 N N . GLU B 1 3 ? -12.008 17.5 0.982 1 96.69 3 GLU B N 1
ATOM 1940 C CA . GLU B 1 3 ? -12.336 18.875 1.331 1 96.69 3 GLU B CA 1
ATOM 1941 C C . GLU B 1 3 ? -11.734 19.266 2.676 1 96.69 3 GLU B C 1
ATOM 1943 O O . GLU B 1 3 ? -11.867 18.531 3.658 1 96.69 3 GLU B O 1
ATOM 1948 N N . PHE B 1 4 ? -10.992 20.375 2.662 1 98 4 PHE B N 1
ATOM 1949 C CA . PHE B 1 4 ? -10.5 21.016 3.879 1 98 4 PHE B CA 1
ATOM 1950 C C . PHE B 1 4 ? -11 22.438 3.977 1 98 4 PHE B C 1
ATOM 1952 O O . PHE B 1 4 ? -10.688 23.281 3.119 1 98 4 PHE B O 1
ATOM 1959 N N . TYR B 1 5 ? -11.797 22.766 5.047 1 98.12 5 TYR B N 1
ATOM 1960 C CA . TYR B 1 5 ? -12.234 24.125 5.32 1 98.12 5 TYR B CA 1
ATOM 1961 C C . TYR B 1 5 ? -12.82 24.766 4.066 1 98.12 5 TYR B C 1
ATOM 1963 O O . TYR B 1 5 ? -12.469 25.906 3.721 1 98.12 5 TYR B O 1
ATOM 1971 N N . GLY B 1 6 ? -13.586 24.094 3.373 1 96.69 6 GLY B N 1
ATOM 1972 C CA . GLY B 1 6 ? -14.367 24.609 2.262 1 96.69 6 GLY B CA 1
ATOM 1973 C C . GLY B 1 6 ? -13.641 24.516 0.932 1 96.69 6 GLY B C 1
ATOM 1974 O O . GLY B 1 6 ? -14.219 24.812 -0.117 1 96.69 6 GLY B O 1
ATOM 1975 N N . LYS B 1 7 ? -12.391 24.141 0.9 1 97.5 7 LYS B N 1
ATOM 1976 C CA . LYS B 1 7 ? -11.633 23.984 -0.335 1 97.5 7 LYS B CA 1
ATOM 1977 C C . LYS B 1 7 ? -11.547 22.516 -0.747 1 97.5 7 LYS B C 1
ATOM 1979 O O . LYS B 1 7 ? -11.281 21.641 0.086 1 97.5 7 LYS B O 1
ATOM 1984 N N . ARG B 1 8 ? -11.734 22.297 -2.008 1 97.69 8 ARG B N 1
ATOM 1985 C CA . ARG B 1 8 ? -11.773 20.938 -2.508 1 97.69 8 ARG B CA 1
ATOM 1986 C C . ARG B 1 8 ? -10.508 20.609 -3.293 1 97.69 8 ARG B C 1
ATOM 1988 O O . ARG B 1 8 ? -9.961 21.453 -4 1 97.69 8 ARG B O 1
ATOM 1995 N N . PHE B 1 9 ? -10.078 19.406 -3.174 1 97.75 9 PHE B N 1
ATOM 1996 C CA . PHE B 1 9 ? -8.867 18.938 -3.838 1 97.75 9 PHE B CA 1
ATOM 1997 C C . PHE B 1 9 ? -9.078 17.562 -4.445 1 97.75 9 PHE B C 1
ATOM 1999 O O . PHE B 1 9 ? -9.789 16.734 -3.879 1 97.75 9 PHE B O 1
ATOM 2006 N N . GLU B 1 10 ? -8.445 17.312 -5.508 1 96.06 10 GLU B N 1
ATOM 2007 C CA . GLU B 1 10 ? -8.5 15.984 -6.133 1 96.06 10 GLU B CA 1
ATOM 2008 C C . GLU B 1 10 ? -7.523 15.023 -5.477 1 96.06 10 GLU B C 1
ATOM 2010 O O . GLU B 1 10 ? -7.875 13.875 -5.176 1 96.06 10 GLU B O 1
ATOM 2015 N N . SER B 1 11 ? -6.297 15.508 -5.273 1 97.88 11 SER B N 1
ATOM 2016 C CA . SER B 1 11 ? -5.277 14.656 -4.668 1 97.88 11 SER B CA 1
ATOM 2017 C C . SER B 1 11 ? -5.457 14.57 -3.156 1 97.88 11 SER B C 1
ATOM 2019 O O . SER B 1 11 ? -5.758 15.57 -2.502 1 97.88 11 SER B O 1
ATOM 2021 N N . ARG B 1 12 ? -5.285 13.359 -2.66 1 98.75 12 ARG B N 1
ATOM 2022 C CA . ARG B 1 12 ? -5.371 13.102 -1.227 1 98.75 12 ARG B CA 1
ATOM 2023 C C . ARG B 1 12 ? -3.982 12.977 -0.607 1 98.75 12 ARG B C 1
ATOM 2025 O O . ARG B 1 12 ? -3.842 12.523 0.529 1 98.75 12 ARG B O 1
ATOM 2032 N N . LEU B 1 13 ? -2.92 13.328 -1.39 1 98.88 13 LEU B N 1
ATOM 2033 C CA . LEU B 1 13 ? -1.538 13.336 -0.925 1 98.88 13 LEU B CA 1
ATOM 2034 C C . LEU B 1 13 ? -1.043 14.766 -0.712 1 98.88 13 LEU B C 1
ATOM 2036 O O . LEU B 1 13 ? -1.093 15.586 -1.631 1 98.88 13 LEU B O 1
ATOM 2040 N N . LEU B 1 14 ? -0.681 15.078 0.506 1 98.88 14 LEU B N 1
ATOM 2041 C CA . LEU B 1 14 ? 0.009 16.328 0.827 1 98.88 14 LEU B CA 1
ATOM 2042 C C . LEU B 1 14 ? 1.507 16.094 0.989 1 98.88 14 LEU B C 1
ATOM 2044 O O . LEU B 1 14 ? 1.924 15.062 1.524 1 98.88 14 LEU B O 1
ATOM 2048 N N . LEU B 1 15 ? 2.275 17.109 0.554 1 98.69 15 LEU B N 1
ATOM 2049 C CA . LEU B 1 15 ? 3.721 16.938 0.657 1 98.69 15 LEU B CA 1
ATOM 2050 C C . LEU B 1 15 ? 4.328 18.047 1.523 1 98.69 15 LEU B C 1
ATOM 2052 O O . LEU B 1 15 ? 3.873 19.188 1.494 1 98.69 15 LEU B O 1
ATOM 2056 N N . GLY B 1 16 ? 5.301 17.641 2.299 1 97.44 16 GLY B N 1
ATOM 2057 C CA . GLY B 1 16 ? 6.188 18.641 2.865 1 97.44 16 GLY B CA 1
A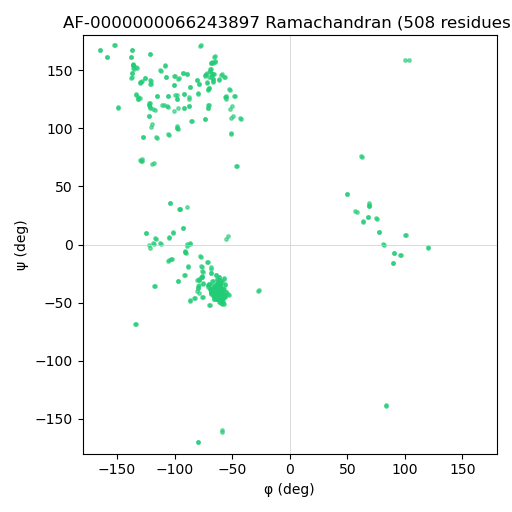TOM 2058 C C . GLY B 1 16 ? 7.219 19.156 1.879 1 97.44 16 GLY B C 1
ATOM 2059 O O . GLY B 1 16 ? 7.375 18.594 0.792 1 97.44 16 GLY B O 1
ATOM 2060 N N . THR B 1 17 ? 7.934 20.203 2.293 1 96.69 17 THR B N 1
ATOM 2061 C CA . THR B 1 17 ? 8.875 20.812 1.362 1 96.69 17 THR B CA 1
ATOM 2062 C C . THR B 1 17 ? 10.273 20.859 1.966 1 96.69 17 THR B C 1
ATOM 2064 O O . THR B 1 17 ? 11.18 21.484 1.403 1 96.69 17 THR B O 1
ATOM 2067 N N . ALA B 1 18 ? 10.414 20.188 3.057 1 92.81 18 ALA B N 1
ATOM 2068 C CA . ALA B 1 18 ? 11.695 20.266 3.76 1 92.81 18 ALA B CA 1
ATOM 2069 C C . ALA B 1 18 ? 12.625 19.141 3.332 1 92.81 18 ALA B C 1
ATOM 2071 O O . ALA B 1 18 ? 12.172 18.031 3.002 1 92.81 18 ALA B O 1
ATOM 2072 N N . GLN B 1 19 ? 13.93 19.406 3.322 1 93.69 19 GLN B N 1
ATOM 2073 C CA . GLN B 1 19 ? 15.016 18.438 3.301 1 93.69 19 GLN B CA 1
ATOM 2074 C C . GLN B 1 19 ? 15.219 17.859 1.899 1 93.69 19 GLN B C 1
ATOM 2076 O O . GLN B 1 19 ? 15.953 16.891 1.717 1 93.69 19 GLN B O 1
ATOM 2081 N N . TYR B 1 20 ? 14.586 18.438 0.897 1 96.06 20 TYR B N 1
ATOM 2082 C CA . TYR B 1 20 ? 14.859 18 -0.467 1 96.06 20 TYR B CA 1
ATOM 2083 C C . TYR B 1 20 ? 16.266 18.391 -0.892 1 96.06 20 TYR B C 1
ATOM 2085 O O . TYR B 1 20 ? 16.781 19.438 -0.473 1 96.06 20 TYR B O 1
ATOM 2093 N N . PRO B 1 21 ? 16.906 17.609 -1.764 1 95.5 21 PRO B N 1
ATOM 2094 C CA . PRO B 1 21 ? 18.281 17.906 -2.18 1 95.5 21 PRO B CA 1
ATOM 2095 C C . PRO B 1 21 ? 18.391 19.266 -2.881 1 95.5 21 PRO B C 1
ATOM 2097 O O . PRO B 1 21 ? 19.453 19.891 -2.834 1 95.5 21 PRO B O 1
ATOM 2100 N N . SER B 1 22 ? 17.328 19.703 -3.588 1 95.19 22 SER B N 1
ATOM 2101 C CA . SER B 1 22 ? 17.297 20.984 -4.273 1 95.19 22 SER B CA 1
ATOM 2102 C C . SER B 1 22 ? 15.859 21.438 -4.535 1 95.19 22 SER B C 1
ATOM 2104 O O . SER B 1 22 ? 14.93 20.609 -4.516 1 95.19 22 SER B O 1
ATOM 2106 N N . PRO B 1 23 ? 15.68 22.703 -4.785 1 94.62 23 PRO B N 1
ATOM 2107 C CA . PRO B 1 23 ? 14.336 23.188 -5.125 1 94.62 23 PRO B CA 1
ATOM 2108 C C . PRO B 1 23 ? 13.773 22.547 -6.383 1 94.62 23 PRO B C 1
ATOM 2110 O O . PRO B 1 23 ? 12.57 22.297 -6.473 1 94.62 23 PRO B O 1
ATOM 2113 N N . SER B 1 24 ? 14.664 22.297 -7.328 1 96.44 24 SER B N 1
ATOM 2114 C CA . SER B 1 24 ? 14.203 21.656 -8.562 1 96.44 24 SER B CA 1
ATOM 2115 C C . SER B 1 24 ? 13.688 20.25 -8.297 1 96.44 24 SER B C 1
ATOM 2117 O O . SER B 1 24 ? 12.695 19.828 -8.898 1 96.44 24 SER B O 1
ATOM 2119 N N . ILE B 1 25 ? 14.328 19.516 -7.438 1 98 25 ILE B N 1
ATOM 2120 C CA . ILE B 1 25 ? 13.906 18.172 -7.09 1 98 25 ILE B CA 1
ATOM 2121 C C . ILE B 1 25 ? 12.578 18.219 -6.34 1 98 25 ILE B C 1
ATOM 2123 O O . ILE B 1 25 ? 11.703 17.375 -6.562 1 98 25 ILE B O 1
ATOM 2127 N N . LEU B 1 26 ? 12.438 19.219 -5.484 1 97.88 26 LEU B N 1
ATOM 2128 C CA . LEU B 1 26 ? 11.156 19.422 -4.82 1 97.88 26 LEU B CA 1
ATOM 2129 C C . LEU B 1 26 ? 10.047 19.656 -5.84 1 97.88 26 LEU B C 1
ATOM 2131 O O . LEU B 1 26 ? 8.984 19.047 -5.762 1 97.88 26 LEU B O 1
ATOM 2135 N N . ALA B 1 27 ? 10.352 20.5 -6.77 1 98.19 27 ALA B N 1
ATOM 2136 C CA . ALA B 1 27 ? 9.359 20.797 -7.797 1 98.19 27 ALA B CA 1
ATOM 2137 C C . ALA B 1 27 ? 8.984 19.547 -8.586 1 98.19 27 ALA B C 1
ATOM 2139 O O . ALA B 1 27 ? 7.801 19.312 -8.852 1 98.19 27 ALA B O 1
ATOM 2140 N N . ASP B 1 28 ? 9.969 18.781 -8.953 1 98.69 28 ASP B N 1
ATOM 2141 C CA . ASP B 1 28 ? 9.734 17.547 -9.68 1 98.69 28 ASP B CA 1
ATOM 2142 C C . ASP B 1 28 ? 8.867 16.594 -8.867 1 98.69 28 ASP B C 1
ATOM 2144 O O . ASP B 1 28 ? 7.98 15.922 -9.422 1 98.69 28 ASP B O 1
ATOM 2148 N N . ALA B 1 29 ? 9.094 16.469 -7.566 1 98.81 29 ALA B N 1
ATOM 2149 C CA . ALA B 1 29 ? 8.328 15.594 -6.691 1 98.81 29 ALA B CA 1
ATOM 2150 C C . ALA B 1 29 ? 6.871 16.047 -6.613 1 98.81 29 ALA B C 1
ATOM 2152 O O . ALA B 1 29 ? 5.957 15.211 -6.672 1 98.81 29 ALA B O 1
ATOM 2153 N N . VAL B 1 30 ? 6.664 17.344 -6.477 1 98.75 30 VAL B N 1
ATOM 2154 C CA . VAL B 1 30 ? 5.309 17.891 -6.395 1 98.75 30 VAL B CA 1
ATOM 2155 C C . VAL B 1 30 ? 4.559 17.594 -7.695 1 98.75 30 VAL B C 1
ATOM 2157 O O . VAL B 1 30 ? 3.418 17.141 -7.668 1 98.75 30 VAL B O 1
ATOM 2160 N N . ARG B 1 31 ? 5.199 17.781 -8.82 1 98.62 31 ARG B N 1
ATOM 2161 C CA . ARG B 1 31 ? 4.566 17.547 -10.117 1 98.62 31 ARG B CA 1
ATOM 2162 C C . ARG B 1 31 ? 4.262 16.062 -10.312 1 98.62 31 ARG B C 1
ATOM 2164 O O . ARG B 1 31 ? 3.168 15.695 -10.75 1 98.62 31 ARG B O 1
ATOM 2171 N N . ALA B 1 32 ? 5.215 15.227 -9.922 1 98.69 32 ALA B N 1
ATOM 2172 C CA . ALA B 1 32 ? 5.07 13.789 -10.125 1 98.69 32 ALA B CA 1
ATOM 2173 C C . ALA B 1 32 ? 3.947 13.219 -9.266 1 98.69 32 ALA B C 1
ATOM 2175 O O . ALA B 1 32 ? 3.273 12.266 -9.664 1 98.69 32 ALA B O 1
ATOM 2176 N N . SER B 1 33 ? 3.686 13.758 -8.125 1 98.56 33 SER B N 1
ATOM 2177 C CA . SER B 1 33 ? 2.699 13.242 -7.18 1 98.56 33 SER B CA 1
ATOM 2178 C C . SER B 1 33 ? 1.314 13.82 -7.457 1 98.56 33 SER B C 1
ATOM 2180 O O . SER B 1 33 ? 0.314 13.32 -6.938 1 98.56 33 SER B O 1
ATOM 2182 N N . LEU B 1 34 ? 1.304 14.898 -8.172 1 97 34 LEU B N 1
ATOM 2183 C CA . LEU B 1 34 ? 0.083 15.648 -8.445 1 97 34 LEU B CA 1
ATOM 2184 C C . LEU B 1 34 ? -0.519 16.203 -7.16 1 97 34 LEU B C 1
ATOM 2186 O O . LEU B 1 34 ? -1.724 16.453 -7.094 1 97 34 LEU B O 1
ATOM 2190 N N . SER B 1 35 ? 0.281 16.297 -6.109 1 98.06 35 SER B N 1
ATOM 2191 C CA . SER B 1 35 ? -0.174 16.938 -4.879 1 98.06 35 SER B CA 1
ATOM 2192 C C . SER B 1 35 ? -0.596 18.375 -5.125 1 98.06 35 SER B C 1
ATOM 2194 O O . SER B 1 35 ? 0.036 19.094 -5.906 1 98.06 35 SER B O 1
ATOM 2196 N N . ARG B 1 36 ? -1.61 18.812 -4.352 1 98.19 36 ARG B N 1
ATOM 2197 C CA . ARG B 1 36 ? -2.119 20.172 -4.523 1 98.19 36 ARG B CA 1
ATOM 2198 C C . ARG B 1 36 ? -1.937 20.984 -3.246 1 98.19 36 ARG B C 1
ATOM 2200 O O . ARG B 1 36 ? -2.361 22.141 -3.176 1 98.19 36 ARG B O 1
ATOM 2207 N N . ILE B 1 37 ? -1.377 20.422 -2.244 1 98.62 37 ILE B N 1
ATOM 2208 C CA . ILE B 1 37 ? -1.094 21.109 -0.982 1 98.62 37 ILE B CA 1
ATOM 2209 C C . ILE B 1 37 ? 0.336 20.797 -0.542 1 98.62 37 ILE B C 1
ATOM 2211 O O . ILE B 1 37 ? 0.747 19.625 -0.518 1 98.62 37 ILE B O 1
ATOM 2215 N N . VAL B 1 38 ? 1.083 21.797 -0.227 1 98.5 38 VAL B N 1
ATOM 2216 C CA . VAL B 1 38 ? 2.412 21.578 0.339 1 98.5 38 VAL B CA 1
ATOM 2217 C C . VAL B 1 38 ? 2.539 22.344 1.653 1 98.5 38 VAL B C 1
ATOM 2219 O O . VAL B 1 38 ? 2.023 23.469 1.783 1 98.5 38 VAL B O 1
ATOM 2222 N N . THR B 1 39 ? 3.236 21.75 2.592 1 97.88 39 THR B N 1
ATOM 2223 C CA . THR B 1 39 ? 3.531 22.453 3.832 1 97.88 39 THR B CA 1
ATOM 2224 C C . THR B 1 39 ? 4.84 23.234 3.715 1 97.88 39 THR B C 1
ATOM 2226 O O . THR B 1 39 ? 5.766 22.797 3.029 1 97.88 39 THR B O 1
ATOM 2229 N N . VAL B 1 40 ? 4.863 24.375 4.402 1 95.19 40 VAL B N 1
ATOM 2230 C CA . VAL B 1 40 ? 6.055 25.219 4.387 1 95.19 40 VAL B CA 1
ATOM 2231 C C . VAL B 1 40 ? 6.352 25.719 5.801 1 95.19 40 VAL B C 1
ATOM 2233 O O . VAL B 1 40 ? 5.461 25.766 6.648 1 95.19 40 VAL B O 1
ATOM 2236 N N . SER B 1 41 ? 7.645 26.031 6.012 1 91.31 41 SER B N 1
ATOM 2237 C CA . SER B 1 41 ? 8.062 26.641 7.273 1 91.31 41 SER B CA 1
ATOM 2238 C C . SER B 1 41 ? 8.531 28.078 7.062 1 91.31 41 SER B C 1
ATOM 2240 O O . SER B 1 41 ? 9.016 28.422 5.984 1 91.31 41 SER B O 1
ATOM 2242 N N . LEU B 1 42 ? 8.344 28.906 8.109 1 86.12 42 LEU B N 1
ATOM 2243 C CA . LEU B 1 42 ? 8.852 30.266 8.055 1 86.12 42 LEU B CA 1
ATOM 2244 C C . LEU B 1 42 ? 10.375 30.297 8 1 86.12 42 LEU B C 1
ATOM 2246 O O . LEU B 1 42 ? 10.969 31.188 7.406 1 86.12 42 LEU B O 1
ATOM 2250 N N . ARG B 1 43 ? 10.992 29.406 8.648 1 70.25 43 ARG B N 1
ATOM 2251 C CA . ARG B 1 43 ? 12.453 29.406 8.734 1 70.25 43 ARG B CA 1
ATOM 2252 C C . ARG B 1 43 ? 13.078 29.266 7.352 1 70.25 43 ARG B C 1
ATOM 2254 O O . ARG B 1 43 ? 14.133 29.844 7.086 1 70.25 43 ARG B O 1
ATOM 2261 N N . ARG B 1 44 ? 12.672 28.5 6.609 1 55.94 44 ARG B N 1
ATOM 2262 C CA . ARG B 1 44 ? 13.211 28.391 5.258 1 55.94 44 ARG B CA 1
ATOM 2263 C C . ARG B 1 44 ? 13.102 29.734 4.527 1 55.94 44 ARG B C 1
ATOM 2265 O O . ARG B 1 44 ? 13.938 30.047 3.672 1 55.94 44 ARG B O 1
ATOM 2272 N N . GLU B 1 45 ? 12.109 30.469 4.922 1 52.09 45 GLU B N 1
ATOM 2273 C CA . GLU B 1 45 ? 11.75 31.703 4.246 1 52.09 45 GLU B CA 1
ATOM 2274 C C . GLU B 1 45 ? 12.656 32.844 4.688 1 52.09 45 GLU B C 1
ATOM 2276 O O . GLU B 1 45 ? 12.898 33.781 3.924 1 52.09 45 GLU B O 1
ATOM 2281 N N . SER B 1 46 ? 13.125 32.719 6 1 47.12 46 SER B N 1
ATOM 2282 C CA . SER B 1 46 ? 13.867 33.875 6.508 1 47.12 46 SER B CA 1
ATOM 2283 C C . SER B 1 46 ? 15.359 33.75 6.184 1 47.12 46 SER B C 1
ATOM 2285 O O . SER B 1 46 ? 16.125 34.656 6.477 1 47.12 46 SER B O 1
ATOM 2287 N N . GLY B 1 47 ? 15.734 32.625 5.496 1 49.62 47 GLY B N 1
ATOM 2288 C CA . GLY B 1 47 ? 17.156 32.625 5.188 1 49.62 47 GLY B CA 1
ATOM 2289 C C . GLY B 1 47 ? 17.594 33.812 4.359 1 49.62 47 GLY B C 1
ATOM 2290 O O . GLY B 1 47 ? 16.891 34.844 4.297 1 49.62 47 GLY B O 1
ATOM 2291 N N . GLU B 1 48 ? 18.766 33.688 3.717 1 55.12 48 GLU B N 1
ATOM 2292 C CA . GLU B 1 48 ? 19.234 34.812 2.898 1 55.12 48 GLU B CA 1
ATOM 2293 C C . GLU B 1 48 ? 18.141 35.281 1.938 1 55.12 48 GLU B C 1
ATOM 2295 O O . GLU B 1 48 ? 17.484 34.469 1.281 1 55.12 48 GLU B O 1
ATOM 2300 N N . ALA B 1 49 ? 17.719 36.562 2.078 1 58.59 49 ALA B N 1
ATOM 2301 C CA . ALA B 1 49 ? 16.641 37.281 1.375 1 58.59 49 ALA B CA 1
ATOM 2302 C C . ALA B 1 49 ? 16.438 36.688 -0.023 1 58.59 49 ALA B C 1
ATOM 2304 O O . ALA B 1 49 ? 15.305 36.438 -0.426 1 58.59 49 ALA B O 1
ATOM 2305 N N . ARG B 1 50 ? 17.484 36.344 -0.703 1 61.25 50 ARG B N 1
ATOM 2306 C CA . ARG B 1 50 ? 17.359 35.906 -2.09 1 61.25 50 ARG B CA 1
ATOM 2307 C C . ARG B 1 50 ? 16.891 34.438 -2.17 1 61.25 50 ARG B C 1
ATOM 2309 O O . ARG B 1 50 ? 16.016 34.125 -2.973 1 61.25 50 ARG B O 1
ATOM 2316 N N . ALA B 1 51 ? 17.344 33.594 -1.224 1 68.94 51 ALA B N 1
ATOM 2317 C CA . ALA B 1 51 ? 17 32.188 -1.227 1 68.94 51 ALA B CA 1
ATOM 2318 C C . ALA B 1 51 ? 15.539 31.969 -0.849 1 68.94 51 ALA B C 1
ATOM 2320 O O . ALA B 1 51 ? 14.852 31.125 -1.432 1 68.94 51 ALA B O 1
ATOM 2321 N N . GLY B 1 52 ? 15.117 32.75 -0.019 1 74.81 52 GLY B N 1
ATOM 2322 C CA . GLY B 1 52 ? 13.719 32.719 0.38 1 74.81 52 GLY B CA 1
ATOM 2323 C C . GLY B 1 52 ? 12.773 33.156 -0.72 1 74.81 52 GLY B C 1
ATOM 2324 O O . GLY B 1 52 ? 11.742 32.531 -0.948 1 74.81 52 GLY B O 1
ATOM 2325 N N . GLN B 1 53 ? 13.172 34.188 -1.396 1 78.44 53 GLN B N 1
ATOM 2326 C CA . GLN B 1 53 ? 12.352 34.688 -2.494 1 78.44 53 GLN B CA 1
ATOM 2327 C C . GLN B 1 53 ? 12.258 33.656 -3.621 1 78.44 53 GLN B C 1
ATOM 2329 O O . GLN B 1 53 ? 11.195 33.469 -4.211 1 78.44 53 GLN B O 1
ATOM 2334 N N . ASP B 1 54 ? 13.375 33.031 -3.896 1 84.19 54 ASP B N 1
ATOM 2335 C CA . ASP B 1 54 ? 13.406 32.031 -4.949 1 84.19 54 ASP B CA 1
ATOM 2336 C C . ASP B 1 54 ? 12.523 30.844 -4.59 1 84.19 54 ASP B C 1
ATOM 2338 O O . ASP B 1 54 ? 11.836 30.281 -5.449 1 84.19 54 ASP B O 1
ATOM 2342 N N . PHE B 1 55 ? 12.57 30.5 -3.391 1 88.19 55 PHE B N 1
ATOM 2343 C CA . PHE B 1 55 ? 11.75 29.391 -2.916 1 88.19 55 PHE B CA 1
ATOM 2344 C C . PHE B 1 55 ? 10.266 29.719 -3.064 1 88.19 55 PHE B C 1
ATOM 2346 O O . PHE B 1 55 ? 9.492 28.906 -3.568 1 88.19 55 PHE B O 1
ATOM 2353 N N . TRP B 1 56 ? 9.922 30.859 -2.73 1 88.81 56 TRP B N 1
ATOM 2354 C CA . TRP B 1 56 ? 8.516 31.25 -2.793 1 88.81 56 TRP B CA 1
ATOM 2355 C C . TRP B 1 56 ? 8.047 31.391 -4.238 1 88.81 56 TRP B C 1
ATOM 2357 O O . TRP B 1 56 ? 6.902 31.078 -4.562 1 88.81 56 TRP B O 1
ATOM 2367 N N . ALA B 1 57 ? 8.922 31.875 -5.012 1 90.94 57 ALA B N 1
ATOM 2368 C CA . ALA B 1 57 ? 8.602 31.953 -6.434 1 90.94 57 ALA B CA 1
ATOM 2369 C C . ALA B 1 57 ? 8.336 30.562 -7.008 1 90.94 57 ALA B C 1
ATOM 2371 O O . ALA B 1 57 ? 7.426 30.375 -7.816 1 90.94 57 ALA B O 1
ATOM 2372 N N . LEU B 1 58 ? 9.094 29.656 -6.543 1 92.94 58 LEU B N 1
ATOM 2373 C CA . LEU B 1 58 ? 8.93 28.281 -6.98 1 92.94 58 LEU B CA 1
ATOM 2374 C C . LEU B 1 58 ? 7.594 27.719 -6.52 1 92.94 58 LEU B C 1
ATOM 2376 O O . LEU B 1 58 ? 6.863 27.109 -7.309 1 92.94 58 LEU B O 1
ATOM 2380 N N . ILE B 1 59 ? 7.281 27.922 -5.305 1 93.38 59 ILE B N 1
ATOM 2381 C CA . ILE B 1 59 ? 6.039 27.391 -4.738 1 93.38 59 ILE B CA 1
ATOM 2382 C C . ILE B 1 59 ? 4.844 28.016 -5.457 1 93.38 59 ILE B C 1
ATOM 2384 O O . ILE B 1 59 ? 3.893 27.312 -5.809 1 93.38 59 ILE B O 1
ATOM 2388 N N . LYS B 1 60 ? 4.949 29.297 -5.711 1 92.69 60 LYS B N 1
ATOM 2389 C CA . LYS B 1 60 ? 3.879 29.984 -6.434 1 92.69 60 LYS B CA 1
ATOM 2390 C C . LYS B 1 60 ? 3.717 29.406 -7.84 1 92.69 60 LYS B C 1
ATOM 2392 O O . LYS B 1 60 ? 2.594 29.234 -8.312 1 92.69 60 LYS B O 1
ATOM 2397 N N . ALA B 1 61 ? 4.805 29.109 -8.414 1 95.12 61 ALA B N 1
ATOM 2398 C CA . ALA B 1 61 ? 4.793 28.609 -9.781 1 95.12 61 ALA B CA 1
ATOM 2399 C C . ALA B 1 61 ? 4.168 27.219 -9.852 1 95.12 61 ALA B C 1
ATOM 2401 O O . ALA B 1 61 ? 3.625 26.828 -10.883 1 95.12 61 ALA B O 1
ATOM 2402 N N . LEU B 1 62 ? 4.188 26.469 -8.781 1 96.44 62 LEU B N 1
ATOM 2403 C CA . LEU B 1 62 ? 3.645 25.109 -8.742 1 96.44 62 LEU B CA 1
ATOM 2404 C C . LEU B 1 62 ? 2.121 25.141 -8.656 1 96.44 62 LEU B C 1
ATOM 2406 O O . LEU B 1 62 ? 1.461 24.141 -8.906 1 96.44 62 LEU B O 1
ATOM 2410 N N . GLY B 1 63 ? 1.539 26.25 -8.258 1 96.44 63 GLY B N 1
ATOM 2411 C CA . GLY B 1 63 ? 0.094 26.406 -8.234 1 96.44 63 GLY B CA 1
ATOM 2412 C C . GLY B 1 63 ? -0.582 25.547 -7.18 1 96.44 63 GLY B C 1
ATOM 2413 O O . GLY B 1 63 ? -1.666 25.016 -7.41 1 96.44 63 GLY B O 1
ATOM 2414 N N . VAL B 1 64 ? 0.064 25.328 -6.07 1 97.75 64 VAL B N 1
ATOM 2415 C CA . VAL B 1 64 ? -0.46 24.484 -4.996 1 97.75 64 VAL B CA 1
ATOM 2416 C C . VAL B 1 64 ? -0.877 25.359 -3.816 1 97.75 64 VAL B C 1
ATOM 2418 O O . VAL B 1 64 ? -0.403 26.5 -3.678 1 97.75 64 VAL B O 1
ATOM 2421 N N . ALA B 1 65 ? -1.82 24.859 -3.025 1 97.88 65 ALA B N 1
ATOM 2422 C CA . ALA B 1 65 ? -2.148 25.516 -1.762 1 97.88 65 ALA B CA 1
ATOM 2423 C C . ALA B 1 65 ? -1.013 25.359 -0.753 1 97.88 65 ALA B C 1
ATOM 2425 O O . ALA B 1 65 ? -0.383 24.297 -0.676 1 97.88 65 ALA B O 1
ATOM 2426 N N . VAL B 1 66 ? -0.848 26.438 0.034 1 97.62 66 VAL B N 1
ATOM 2427 C CA . VAL B 1 66 ? 0.238 26.469 1.008 1 97.62 66 VAL B CA 1
ATOM 2428 C C . VAL B 1 66 ? -0.324 26.266 2.414 1 97.62 66 VAL B C 1
ATOM 2430 O O . VAL B 1 66 ? -1.278 26.938 2.807 1 97.62 66 VAL B O 1
ATOM 2433 N N . LEU B 1 67 ? 0.288 25.297 3.09 1 98.38 67 LEU B N 1
ATOM 2434 C CA . LEU B 1 67 ? -0.028 25.016 4.484 1 98.38 67 LEU B CA 1
ATOM 2435 C C . LEU B 1 67 ? 1.18 25.281 5.379 1 98.38 67 LEU B C 1
ATOM 2437 O O . LEU B 1 67 ? 2.014 24.391 5.578 1 98.38 67 LEU B O 1
ATOM 2441 N N . PRO B 1 68 ? 1.273 26.531 5.926 1 97.69 68 PRO B N 1
ATOM 2442 C CA . PRO B 1 68 ? 2.396 26.828 6.82 1 97.69 68 PRO B CA 1
ATOM 2443 C C . PRO B 1 68 ? 2.326 26.047 8.133 1 97.69 68 PRO B C 1
ATOM 2445 O O . PRO B 1 68 ? 1.232 25.766 8.625 1 97.69 68 PRO B O 1
ATOM 2448 N N . ASN B 1 69 ? 3.504 25.703 8.656 1 97.62 69 ASN B N 1
ATOM 2449 C CA . ASN B 1 69 ? 3.516 24.953 9.906 1 97.62 69 ASN B CA 1
ATOM 2450 C C . ASN B 1 69 ? 4.273 25.688 11 1 97.62 69 ASN B C 1
ATOM 2452 O O . ASN B 1 69 ? 4.938 26.688 10.734 1 97.62 69 ASN B O 1
ATOM 2456 N N . THR B 1 70 ? 4.082 25.297 12.219 1 97.25 70 THR B N 1
ATOM 2457 C CA . THR B 1 70 ? 4.805 25.844 13.359 1 97.25 70 THR B CA 1
ATOM 2458 C C . THR B 1 70 ? 5.883 24.875 13.836 1 97.25 70 THR B C 1
ATOM 2460 O O . THR B 1 70 ? 6.094 24.703 15.039 1 97.25 70 THR B O 1
ATOM 2463 N N . ALA B 1 71 ? 6.461 24.219 12.883 1 91 71 ALA B N 1
ATOM 2464 C CA . ALA B 1 71 ? 7.508 23.25 13.195 1 91 71 ALA B CA 1
ATOM 2465 C C . ALA B 1 71 ? 8.586 23.875 14.078 1 91 71 ALA B C 1
ATOM 2467 O O . ALA B 1 71 ? 9 25.016 13.852 1 91 71 ALA B O 1
ATOM 2468 N N . GLY B 1 72 ? 8.953 23.109 15.148 1 90.25 72 GLY B N 1
ATOM 2469 C CA . GLY B 1 72 ? 10.039 23.547 16 1 90.25 72 GLY B CA 1
ATOM 2470 C C . GLY B 1 72 ? 9.562 24.281 17.234 1 90.25 72 GLY B C 1
ATOM 2471 O O . GLY B 1 72 ? 10.352 24.609 18.125 1 90.25 72 GLY B O 1
ATOM 2472 N N . CYS B 1 73 ? 8.32 24.594 17.312 1 95.31 73 CYS B N 1
ATOM 2473 C CA . CYS B 1 73 ? 7.789 25.297 18.469 1 95.31 73 CYS B CA 1
ATOM 2474 C C . CYS B 1 73 ? 7.535 24.328 19.625 1 95.31 73 CYS B C 1
ATOM 2476 O O . CYS B 1 73 ? 7.012 23.234 19.422 1 95.31 73 CYS B O 1
ATOM 2478 N N . HIS B 1 74 ? 7.828 24.797 20.859 1 96.81 74 HIS B N 1
ATOM 2479 C CA . HIS B 1 74 ? 7.73 23.906 22 1 96.81 74 HIS B CA 1
ATOM 2480 C C . HIS B 1 74 ? 6.754 24.453 23.047 1 96.81 74 HIS B C 1
ATOM 2482 O O . HIS B 1 74 ? 6.555 23.844 24.094 1 96.81 74 HIS B O 1
ATOM 2488 N N . THR B 1 75 ? 6.191 25.641 22.734 1 97.75 75 THR B N 1
ATOM 2489 C CA . THR B 1 75 ? 5.184 26.219 23.609 1 97.75 75 THR B CA 1
ATOM 2490 C C . THR B 1 75 ? 4.02 26.781 22.812 1 97.75 75 THR B C 1
ATOM 2492 O O . THR B 1 75 ? 4.191 27.156 21.641 1 97.75 75 THR B O 1
ATOM 2495 N N . PRO B 1 76 ? 2.828 26.828 23.5 1 98.31 76 PRO B N 1
ATOM 2496 C CA . PRO B 1 76 ? 1.695 27.453 22.812 1 98.31 76 PRO B CA 1
ATOM 2497 C C . PRO B 1 76 ? 2 28.875 22.344 1 98.31 76 PRO B C 1
ATOM 2499 O O . PRO B 1 76 ? 1.65 29.25 21.234 1 98.31 76 PRO B O 1
ATOM 2502 N N . ARG B 1 77 ? 2.684 29.594 23.188 1 98.38 77 ARG B N 1
ATOM 2503 C CA . ARG B 1 77 ? 2.992 30.984 22.859 1 98.38 77 ARG B CA 1
ATOM 2504 C C . ARG B 1 77 ? 3.84 31.078 21.594 1 98.38 77 ARG B C 1
ATOM 2506 O O . ARG B 1 77 ? 3.543 31.875 20.703 1 98.38 77 ARG B O 1
ATOM 2513 N N . GLU B 1 78 ? 4.871 30.25 21.531 1 97.75 78 GLU B N 1
ATOM 2514 C CA . GLU B 1 78 ? 5.73 30.219 20.344 1 97.75 78 GLU B CA 1
ATOM 2515 C C . GLU B 1 78 ? 4.934 29.844 19.094 1 97.75 78 GLU B C 1
ATOM 2517 O O . GLU B 1 78 ? 5.102 30.453 18.047 1 97.75 78 GLU B O 1
ATOM 2522 N N . ALA B 1 79 ? 4.137 28.891 19.219 1 98.38 79 ALA B N 1
ATOM 2523 C CA . ALA B 1 79 ? 3.357 28.375 18.094 1 98.38 79 ALA B CA 1
ATOM 2524 C C . ALA B 1 79 ? 2.371 29.438 17.594 1 98.38 79 ALA B C 1
ATOM 2526 O O . ALA B 1 79 ? 2.229 29.625 16.391 1 98.38 79 ALA B O 1
ATOM 2527 N N . ILE B 1 80 ? 1.692 30.125 18.531 1 98.75 80 ILE B N 1
ATOM 2528 C CA . ILE B 1 80 ? 0.713 31.156 18.188 1 98.75 80 ILE B CA 1
ATOM 2529 C C . ILE B 1 80 ? 1.409 32.312 17.484 1 98.75 80 ILE B C 1
ATOM 2531 O O . ILE B 1 80 ? 0.939 32.812 16.453 1 98.75 80 ILE B O 1
ATOM 2535 N N . THR B 1 81 ? 2.547 32.688 18.016 1 98.38 81 THR B N 1
ATOM 2536 C CA . THR B 1 81 ? 3.318 33.781 17.391 1 98.38 81 THR B CA 1
ATOM 2537 C C . THR B 1 81 ? 3.744 33.375 15.984 1 98.38 81 THR B C 1
ATOM 2539 O O . THR B 1 81 ? 3.611 34.188 15.055 1 98.38 81 THR B O 1
ATOM 2542 N N . THR B 1 82 ? 4.242 32.188 15.859 1 97.5 82 THR B N 1
ATOM 2543 C CA . THR B 1 82 ? 4.668 31.688 14.555 1 97.5 82 THR B CA 1
ATOM 2544 C C . THR B 1 82 ? 3.498 31.656 13.578 1 97.5 82 THR B C 1
ATOM 2546 O O . THR B 1 82 ? 3.65 32 12.406 1 97.5 82 THR B O 1
ATOM 2549 N N . ALA B 1 83 ? 2.328 31.281 14.039 1 98.5 83 ALA B N 1
ATOM 2550 C CA . ALA B 1 83 ? 1.128 31.234 13.211 1 98.5 83 ALA B CA 1
ATOM 2551 C C . ALA B 1 83 ? 0.758 32.625 12.711 1 98.5 83 ALA B C 1
ATOM 2553 O O . ALA B 1 83 ? 0.428 32.812 11.531 1 98.5 83 ALA B O 1
ATOM 2554 N N . HIS B 1 84 ? 0.819 33.594 13.625 1 98.44 84 HIS B N 1
ATOM 2555 C CA . HIS B 1 84 ? 0.533 34.969 13.234 1 98.44 84 HIS B CA 1
ATOM 2556 C C . HIS B 1 84 ? 1.492 35.469 12.148 1 98.44 84 HIS B C 1
ATOM 2558 O O . HIS B 1 84 ? 1.07 36.062 11.172 1 98.44 84 HIS B O 1
ATOM 2564 N N . MET B 1 85 ? 2.736 35.125 12.328 1 96.94 85 MET B N 1
ATOM 2565 C CA . MET B 1 85 ? 3.744 35.5 11.336 1 96.94 85 MET B CA 1
ATOM 2566 C C . MET B 1 85 ? 3.48 34.844 10 1 96.94 85 MET B C 1
ATOM 2568 O O . MET B 1 85 ? 3.615 35.438 8.945 1 96.94 85 MET B O 1
ATOM 2572 N N . ALA B 1 86 ? 3.141 33.594 10.086 1 96 86 ALA B N 1
ATOM 2573 C CA . ALA B 1 86 ? 2.863 32.844 8.867 1 96 86 ALA B CA 1
ATOM 2574 C C . ALA B 1 86 ? 1.698 33.438 8.094 1 96 86 ALA B C 1
ATOM 2576 O O . ALA B 1 86 ? 1.745 33.562 6.863 1 96 86 ALA B O 1
ATOM 2577 N N . ARG B 1 87 ? 0.603 33.812 8.812 1 97.19 87 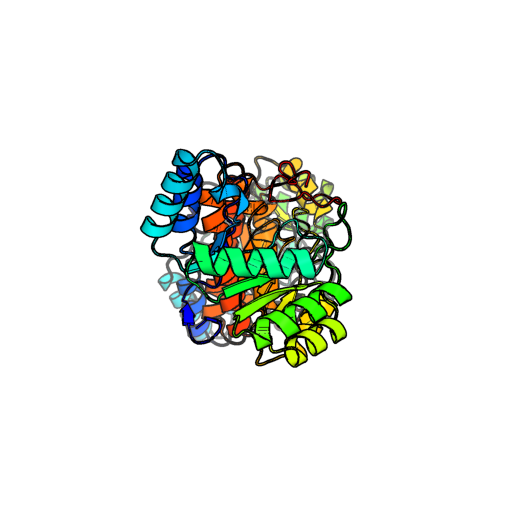ARG B N 1
ATOM 2578 C CA . ARG B 1 87 ? -0.538 34.438 8.164 1 97.19 87 ARG B CA 1
ATOM 2579 C C . ARG B 1 87 ? -0.117 35.719 7.449 1 97.19 87 ARG B C 1
ATOM 2581 O O . ARG B 1 87 ? -0.581 36 6.34 1 97.19 87 ARG B O 1
ATOM 2588 N N . GLU B 1 88 ? 0.767 36.469 8.031 1 95.38 88 GLU B N 1
ATOM 2589 C CA . GLU B 1 88 ? 1.245 37.688 7.438 1 95.38 88 GLU B CA 1
ATOM 2590 C C . GLU B 1 88 ? 2.08 37.438 6.191 1 95.38 88 GLU B C 1
ATOM 2592 O O . GLU B 1 88 ? 1.947 38.125 5.184 1 95.38 88 GLU B O 1
ATOM 2597 N N . VAL B 1 89 ? 2.904 36.438 6.258 1 92.44 89 VAL B N 1
ATOM 2598 C CA . VAL B 1 89 ? 3.877 36.156 5.207 1 92.44 89 VAL B CA 1
ATOM 2599 C C . VAL B 1 89 ? 3.193 35.469 4.043 1 92.44 89 VAL B C 1
ATOM 2601 O O . VAL B 1 89 ? 3.461 35.75 2.877 1 92.44 89 VAL B O 1
ATOM 2604 N N . PHE B 1 90 ? 2.273 34.5 4.344 1 93.25 90 PHE B N 1
ATOM 2605 C CA . PHE B 1 90 ? 1.763 33.625 3.303 1 93.25 90 PHE B CA 1
ATOM 2606 C C . PHE B 1 90 ? 0.345 34 2.904 1 93.25 90 PHE B C 1
ATOM 2608 O O . PHE B 1 90 ? -0.165 33.562 1.878 1 93.25 90 PHE B O 1
ATOM 2615 N N . GLY B 1 91 ? -0.352 34.844 3.674 1 95.38 91 GLY B N 1
ATOM 2616 C CA . GLY B 1 91 ? -1.678 35.344 3.332 1 95.38 91 GLY B CA 1
ATOM 2617 C C . GLY B 1 91 ? -2.742 34.25 3.381 1 95.38 91 GLY B C 1
ATOM 2618 O O . GLY B 1 91 ? -3.631 34.219 2.527 1 95.38 91 GLY B O 1
ATOM 2619 N N . THR B 1 92 ? -2.611 33.375 4.273 1 97.25 92 THR B N 1
ATOM 2620 C CA . THR B 1 92 ? -3.582 32.312 4.422 1 97.25 92 THR B CA 1
ATOM 2621 C C . THR B 1 92 ? -3.971 32.125 5.887 1 97.25 92 THR B C 1
ATOM 2623 O O . THR B 1 92 ? -3.199 32.469 6.785 1 97.25 92 THR B O 1
ATOM 2626 N N . ASN B 1 93 ? -5.156 31.641 6.062 1 98.31 93 ASN B N 1
ATOM 2627 C CA . ASN B 1 93 ? -5.621 31.328 7.414 1 98.31 93 ASN B CA 1
ATOM 2628 C C . ASN B 1 93 ? -5.312 29.891 7.797 1 98.31 93 ASN B C 1
ATOM 2630 O O . ASN B 1 93 ? -5.551 29.484 8.938 1 98.31 93 ASN B O 1
ATOM 2634 N N . TRP B 1 94 ? -4.789 29.062 6.852 1 98.81 94 TRP B N 1
ATOM 2635 C CA . TRP B 1 94 ? -4.41 27.688 7.152 1 98.81 94 TRP B CA 1
ATOM 2636 C C . TRP B 1 94 ? -3.152 27.641 8.016 1 98.81 94 TRP B C 1
ATOM 2638 O O . TRP B 1 94 ? -2.221 28.422 7.805 1 98.81 94 TRP B O 1
ATOM 2648 N N . ILE B 1 95 ? -3.15 26.766 8.961 1 98.81 95 ILE B N 1
ATOM 2649 C CA . ILE B 1 95 ? -1.938 26.562 9.75 1 98.81 95 ILE B CA 1
ATOM 2650 C C . ILE B 1 95 ? -1.852 25.109 10.211 1 98.81 95 ILE B C 1
ATOM 2652 O O . ILE B 1 95 ? -2.789 24.594 10.812 1 98.81 95 ILE B O 1
ATOM 2656 N N . LYS B 1 96 ? -0.815 24.422 9.766 1 98.75 96 LYS B N 1
ATOM 2657 C CA . LYS B 1 96 ? -0.461 23.172 10.43 1 98.75 96 LYS B CA 1
ATOM 2658 C C . LYS B 1 96 ? 0.18 23.438 11.789 1 98.75 96 LYS B C 1
ATOM 2660 O O . LYS B 1 96 ? 1.343 23.828 11.867 1 98.75 96 LYS B O 1
ATOM 2665 N N . LEU B 1 97 ? -0.553 23.141 12.82 1 98.81 97 LEU B N 1
ATOM 2666 C CA . LEU B 1 97 ? -0.157 23.484 14.18 1 98.81 97 LEU B CA 1
ATOM 2667 C C . LEU B 1 97 ? 0.63 22.359 14.828 1 98.81 97 LEU B C 1
ATOM 2669 O O . LEU B 1 97 ? 0.116 21.25 14.992 1 98.81 97 LEU B O 1
ATOM 2673 N N . GLU B 1 98 ? 1.807 22.656 15.133 1 97.88 98 GLU B N 1
ATOM 2674 C CA . GLU B 1 98 ? 2.689 21.75 15.867 1 97.88 98 GLU B CA 1
ATOM 2675 C C . GLU B 1 98 ? 3.166 22.391 17.172 1 97.88 98 GLU B C 1
ATOM 2677 O O . GLU B 1 98 ? 3.709 23.5 17.156 1 97.88 98 GLU B O 1
ATOM 2682 N N . VAL B 1 99 ? 2.895 21.766 18.234 1 98.19 99 VAL B N 1
ATOM 2683 C CA . VAL B 1 99 ? 3.479 22.078 19.531 1 98.19 99 VAL B CA 1
ATOM 2684 C C . VAL B 1 99 ? 4.191 20.844 20.078 1 98.19 99 VAL B C 1
ATOM 2686 O O . VAL B 1 99 ? 3.549 19.891 20.547 1 98.19 99 VAL B O 1
ATOM 2689 N N . ILE B 1 100 ? 5.504 20.953 20.109 1 96.94 100 ILE B N 1
ATOM 2690 C CA . ILE B 1 100 ? 6.305 19.766 20.391 1 96.94 100 ILE B CA 1
ATOM 2691 C C . ILE B 1 100 ? 6.566 19.656 21.891 1 96.94 100 ILE B C 1
ATOM 2693 O O . ILE B 1 100 ? 7.004 20.625 22.516 1 96.94 100 ILE B O 1
ATOM 2697 N N . GLY B 1 101 ? 6.285 18.469 22.422 1 95.19 101 GLY B N 1
ATOM 2698 C CA . GLY B 1 101 ? 6.477 18.234 23.844 1 95.19 101 GLY B CA 1
ATOM 2699 C C . GLY B 1 101 ? 7.797 17.562 24.172 1 95.19 101 GLY B C 1
ATOM 2700 O O . GLY B 1 101 ? 8.352 17.781 25.25 1 95.19 101 GLY B O 1
ATOM 2701 N N . ASP B 1 102 ? 8.234 16.734 23.203 1 91.94 102 ASP B N 1
ATOM 2702 C CA . ASP B 1 102 ? 9.484 16.016 23.391 1 91.94 102 ASP B CA 1
ATOM 2703 C C . ASP B 1 102 ? 10.383 16.141 22.172 1 91.94 102 ASP B C 1
ATOM 2705 O O . ASP B 1 102 ? 10 15.727 21.062 1 91.94 102 ASP B O 1
ATOM 2709 N N . THR B 1 103 ? 11.562 16.578 22.359 1 88.62 103 THR B N 1
ATOM 2710 C CA . THR B 1 103 ? 12.445 16.922 21.25 1 88.62 103 THR B CA 1
ATOM 2711 C C . THR B 1 103 ? 13.016 15.664 20.594 1 88.62 103 THR B C 1
ATOM 2713 O O . THR B 1 103 ? 13.336 15.664 19.406 1 88.62 103 THR B O 1
ATOM 2716 N N . ASP B 1 104 ? 13.133 14.609 21.359 1 86.5 104 ASP B N 1
ATOM 2717 C CA . ASP B 1 104 ? 13.734 13.383 20.844 1 86.5 104 ASP B CA 1
ATOM 2718 C C . ASP B 1 104 ? 12.734 12.594 20 1 86.5 104 ASP B C 1
ATOM 2720 O O . ASP B 1 104 ? 13.086 12.047 18.953 1 86.5 104 ASP B O 1
ATOM 2724 N N . THR B 1 105 ? 11.508 12.602 20.406 1 88.56 105 THR B N 1
ATOM 2725 C CA . THR B 1 105 ? 10.492 11.781 19.75 1 88.56 105 THR B CA 1
ATOM 2726 C C . THR B 1 105 ? 9.617 12.641 18.844 1 88.56 105 THR B C 1
ATOM 2728 O O . THR B 1 105 ? 8.867 12.117 18.016 1 88.56 105 THR B O 1
ATOM 2731 N N . LEU B 1 106 ? 9.766 13.953 19.031 1 92.5 106 LEU B N 1
ATOM 2732 C CA . LEU B 1 106 ? 8.953 14.938 18.328 1 92.5 106 LEU B CA 1
ATOM 2733 C C . LEU B 1 106 ? 7.469 14.695 18.578 1 92.5 106 LEU B C 1
ATOM 2735 O O . LEU B 1 106 ? 6.629 15.023 17.734 1 92.5 106 LEU B O 1
ATOM 2739 N N . GLN B 1 107 ? 7.188 14.148 19.719 1 94.69 107 GLN B N 1
ATOM 2740 C CA . GLN B 1 107 ? 5.809 13.953 20.141 1 94.69 107 GLN B CA 1
ATOM 2741 C C . GLN B 1 107 ? 5.145 15.281 20.5 1 94.69 107 GLN B C 1
ATOM 2743 O O . GLN B 1 107 ? 5.75 16.125 21.156 1 94.69 107 GLN B O 1
ATOM 2748 N N . PRO B 1 108 ? 3.947 15.453 20 1 97.19 108 PRO B N 1
ATOM 2749 C CA . PRO B 1 108 ? 3.256 16.703 20.328 1 97.19 108 PRO B CA 1
ATOM 2750 C C . PRO B 1 108 ? 2.855 16.781 21.797 1 97.19 108 PRO B C 1
ATOM 2752 O O . PRO B 1 108 ? 2.625 15.75 22.438 1 97.19 108 PRO B O 1
ATOM 2755 N N . ASP B 1 109 ? 2.803 17.984 22.297 1 98 109 ASP B N 1
ATOM 2756 C CA . ASP B 1 109 ? 2.242 18.297 23.609 1 98 109 ASP B CA 1
ATOM 2757 C C . ASP B 1 109 ? 0.729 18.484 23.531 1 98 109 ASP B C 1
ATOM 2759 O O . ASP B 1 109 ? 0.254 19.547 23.109 1 98 109 ASP B O 1
ATOM 2763 N N . PRO B 1 110 ? -0.011 17.484 24.031 1 98.19 110 PRO B N 1
ATOM 2764 C CA . PRO B 1 110 ? -1.46 17.578 23.844 1 98.19 110 PRO B CA 1
ATOM 2765 C C . PRO B 1 110 ? -2.068 18.797 24.547 1 98.19 110 PRO B C 1
ATOM 2767 O O . PRO B 1 110 ? -3.035 19.375 24.047 1 98.19 110 PRO B O 1
ATOM 2770 N N . PHE B 1 111 ? -1.479 19.172 25.703 1 98.38 111 PHE B N 1
ATOM 2771 C CA . PHE B 1 111 ? -2.025 20.281 26.469 1 98.38 111 PHE B CA 1
ATOM 2772 C C . PHE B 1 111 ? -1.784 21.594 25.734 1 98.38 111 PHE B C 1
ATOM 2774 O O . PHE B 1 111 ? -2.717 22.375 25.531 1 98.38 111 PHE B O 1
ATOM 2781 N N . GLY B 1 112 ? -0.541 21.797 25.375 1 98.75 112 GLY B N 1
ATOM 2782 C CA . GLY B 1 112 ? -0.204 23 24.641 1 98.75 112 GLY B CA 1
ATOM 2783 C C . GLY B 1 112 ? -0.878 23.094 23.281 1 98.75 112 GLY B C 1
ATOM 2784 O O . GLY B 1 112 ? -1.263 24.172 22.844 1 98.75 112 GLY B O 1
ATOM 2785 N N . LEU B 1 113 ? -1.001 21.984 22.656 1 98.81 113 LEU B N 1
ATOM 2786 C CA . LEU B 1 113 ? -1.625 21.906 21.328 1 98.81 113 LEU B CA 1
ATOM 2787 C C . LEU B 1 113 ? -3.076 22.375 21.391 1 98.81 113 LEU B C 1
ATOM 2789 O O . LEU B 1 113 ? -3.5 23.219 20.594 1 98.81 113 LEU B O 1
ATOM 2793 N N . VAL B 1 114 ? -3.852 21.844 22.359 1 98.88 114 VAL B N 1
ATOM 2794 C CA . VAL B 1 114 ? -5.266 22.188 22.484 1 98.88 114 VAL B CA 1
ATOM 2795 C C . VAL B 1 114 ? -5.41 23.672 22.859 1 98.88 114 VAL B C 1
ATOM 2797 O O . VAL B 1 114 ? -6.273 24.359 22.328 1 98.88 114 VAL B O 1
ATOM 2800 N N . GLU B 1 115 ? -4.562 24.125 23.75 1 98.88 115 GLU B N 1
ATOM 2801 C CA . GLU B 1 115 ? -4.574 25.531 24.141 1 98.88 115 GLU B CA 1
ATOM 2802 C C . GLU B 1 115 ? -4.332 26.438 22.938 1 98.88 115 GLU B C 1
ATOM 2804 O O . GLU B 1 115 ? -5.098 27.375 22.703 1 98.88 115 GLU B O 1
ATOM 2809 N N . ALA B 1 116 ? -3.279 26.156 22.203 1 98.94 116 ALA B N 1
ATOM 2810 C CA . ALA B 1 116 ? -2.939 26.953 21.031 1 98.94 116 ALA B CA 1
ATOM 2811 C C . ALA B 1 116 ? -4.047 26.906 19.984 1 98.94 116 ALA B C 1
ATOM 2813 O O . ALA B 1 116 ? -4.391 27.922 19.375 1 98.94 116 ALA B O 1
ATOM 2814 N N . ALA B 1 117 ? -4.613 25.75 19.766 1 98.94 117 ALA B N 1
ATOM 2815 C CA . ALA B 1 117 ? -5.68 25.562 18.781 1 98.94 117 ALA B CA 1
ATOM 2816 C C . ALA B 1 117 ? -6.891 26.438 19.125 1 98.94 117 ALA B C 1
ATOM 2818 O O . ALA B 1 117 ? -7.484 27.062 18.25 1 98.94 117 ALA B O 1
ATOM 2819 N N . ARG B 1 118 ? -7.266 26.422 20.406 1 98.88 118 ARG B N 1
ATOM 2820 C CA . ARG B 1 118 ? -8.414 27.203 20.844 1 98.88 118 ARG B CA 1
ATOM 2821 C C . ARG B 1 118 ? -8.227 28.688 20.531 1 98.88 118 ARG B C 1
ATOM 2823 O O . ARG B 1 118 ? -9.117 29.328 19.969 1 98.88 118 ARG B O 1
ATOM 2830 N N . ILE B 1 119 ? -7.094 29.219 20.875 1 98.94 119 ILE B N 1
ATOM 2831 C CA . ILE B 1 119 ? -6.793 30.625 20.656 1 98.94 119 ILE B CA 1
ATOM 2832 C C . ILE B 1 119 ? -6.789 30.922 19.156 1 98.94 119 ILE B C 1
ATOM 2834 O O . ILE B 1 119 ? -7.418 31.891 18.703 1 98.94 119 ILE B O 1
ATOM 2838 N N . LEU B 1 120 ? -6.117 30.062 18.375 1 98.94 120 LEU B N 1
ATOM 2839 C CA . LEU B 1 120 ? -5.984 30.297 16.938 1 98.94 120 LEU B CA 1
ATOM 2840 C C . LEU B 1 120 ? -7.332 30.172 16.25 1 98.94 120 LEU B C 1
ATOM 2842 O O . LEU B 1 120 ? -7.648 30.953 15.344 1 98.94 120 LEU B O 1
ATOM 2846 N N . CYS B 1 121 ? -8.156 29.219 16.625 1 98.88 121 CYS B N 1
ATOM 2847 C CA . CYS B 1 121 ? -9.484 29.094 16.047 1 98.88 121 CYS B CA 1
ATOM 2848 C C . CYS B 1 121 ? -10.344 30.312 16.359 1 98.88 121 CYS B C 1
ATOM 2850 O O . CYS B 1 121 ? -11.078 30.797 15.508 1 98.88 121 CYS B O 1
ATOM 2852 N N . ASP B 1 122 ? -10.227 30.797 17.578 1 98.69 122 ASP B N 1
ATOM 2853 C CA . ASP B 1 122 ? -10.945 32 17.969 1 98.69 122 ASP B CA 1
ATOM 2854 C C . ASP B 1 122 ? -10.516 33.219 17.109 1 98.69 122 ASP B C 1
ATOM 2856 O O . ASP B 1 122 ? -11.289 34.156 16.922 1 98.69 122 ASP B O 1
ATOM 2860 N N . GLU B 1 123 ? -9.297 33.156 16.656 1 98.69 123 GLU B N 1
ATOM 2861 C CA . GLU B 1 123 ? -8.75 34.219 15.828 1 98.69 123 GLU B CA 1
ATOM 2862 C C . GLU B 1 123 ? -8.953 33.906 14.344 1 98.69 123 GLU B C 1
ATOM 2864 O O . GLU B 1 123 ? -8.25 34.469 13.492 1 98.69 123 GLU B O 1
ATOM 2869 N N . SER B 1 124 ? -9.781 32.969 13.953 1 98.5 124 SER B N 1
ATOM 2870 C CA . SER B 1 124 ? -10.266 32.656 12.617 1 98.5 124 SER B CA 1
ATOM 2871 C C . SER B 1 124 ? -9.195 31.938 11.797 1 98.5 124 SER B C 1
ATOM 2873 O O . SER B 1 124 ? -9.18 32.031 10.57 1 98.5 124 SER B O 1
ATOM 2875 N N . PHE B 1 125 ? -8.242 31.328 12.469 1 98.88 125 PHE B N 1
ATOM 2876 C CA . PHE B 1 125 ? -7.359 30.391 11.781 1 98.88 125 PHE B CA 1
ATOM 2877 C C . PHE B 1 125 ? -8.102 29.109 11.43 1 98.88 125 PHE B C 1
ATOM 2879 O O . PHE B 1 125 ? -9.07 28.734 12.094 1 98.88 125 PHE B O 1
ATOM 2886 N N . GLU B 1 126 ? -7.75 28.516 10.359 1 98.94 126 GLU B N 1
ATOM 2887 C CA . GLU B 1 126 ? -8.125 27.172 9.969 1 98.94 126 GLU B CA 1
ATOM 2888 C C . GLU B 1 126 ? -7.02 26.172 10.305 1 98.94 126 GLU B C 1
ATOM 2890 O O . GLU B 1 126 ? -6.039 26.047 9.57 1 98.94 126 GLU B O 1
ATOM 2895 N N . VAL B 1 127 ? -7.199 25.438 11.391 1 98.94 127 VAL B N 1
ATOM 2896 C CA . VAL B 1 127 ? -6.105 24.766 12.078 1 98.94 127 VAL B CA 1
ATOM 2897 C C . VAL B 1 127 ? -6.062 23.297 11.672 1 98.94 127 VAL B C 1
ATOM 2899 O O . VAL B 1 127 ? -7.09 22.609 11.68 1 98.94 127 VAL B O 1
ATOM 2902 N N . PHE B 1 128 ? -4.895 22.828 11.25 1 98.94 128 PHE B N 1
ATOM 2903 C CA . PHE B 1 128 ? -4.523 21.438 11.016 1 98.94 128 PHE B CA 1
ATOM 2904 C C . PHE B 1 128 ? -3.615 20.922 12.125 1 98.94 128 PHE B C 1
ATOM 2906 O O . PHE B 1 128 ? -2.395 21.094 12.062 1 98.94 128 PHE B O 1
ATOM 2913 N N . PRO B 1 129 ? -4.133 20.297 13.117 1 98.88 129 PRO B N 1
ATOM 2914 C CA . PRO B 1 129 ? -3.344 20 14.312 1 98.88 129 PRO B CA 1
ATOM 2915 C C . PRO B 1 129 ? -2.578 18.672 14.203 1 98.88 129 PRO B C 1
ATOM 2917 O O . PRO B 1 129 ? -3.189 17.609 14.086 1 98.88 129 PRO B O 1
ATOM 2920 N N . TYR B 1 130 ? -1.267 18.766 14.281 1 98.5 130 TYR B N 1
ATOM 2921 C CA . TYR B 1 130 ? -0.462 17.562 14.445 1 98.5 130 TYR B CA 1
ATOM 2922 C C . TYR B 1 130 ? -0.639 16.984 15.844 1 98.5 130 TYR B C 1
ATOM 2924 O O . TYR B 1 130 ? -0.23 17.594 16.844 1 98.5 130 TYR B O 1
ATOM 2932 N N . MET B 1 131 ? -1.157 15.805 15.852 1 98.5 131 MET B N 1
ATOM 2933 C CA . MET B 1 131 ? -1.504 15.203 17.141 1 98.5 131 MET B CA 1
ATOM 2934 C C . MET B 1 131 ? -1.086 13.742 17.188 1 98.5 131 MET B C 1
ATOM 2936 O O . MET B 1 131 ? -0.715 13.164 16.156 1 98.5 131 MET B O 1
ATOM 2940 N N . ASN B 1 132 ? -1.115 13.156 18.469 1 97 132 ASN B N 1
ATOM 2941 C CA . ASN B 1 132 ? -0.996 11.711 18.578 1 97 132 ASN B CA 1
ATOM 2942 C C . ASN B 1 132 ? -2.32 11.008 18.281 1 97 132 ASN B C 1
ATOM 2944 O O . ASN B 1 132 ? -3.256 11.633 17.781 1 97 132 ASN B O 1
ATOM 2948 N N . ASP B 1 133 ? -2.426 9.727 18.531 1 97.5 133 ASP B N 1
ATOM 2949 C CA . ASP B 1 133 ? -3.607 8.953 18.172 1 97.5 133 ASP B CA 1
ATOM 2950 C C . ASP B 1 133 ? -4.574 8.836 19.344 1 97.5 133 ASP B C 1
ATOM 2952 O O . ASP B 1 133 ? -5.32 7.863 19.453 1 97.5 133 ASP B O 1
ATOM 2956 N N . ASP B 1 134 ? -4.586 9.883 20.234 1 97.62 134 ASP B N 1
ATOM 2957 C CA . ASP B 1 134 ? -5.449 9.883 21.406 1 97.62 134 ASP B CA 1
ATOM 2958 C C . ASP B 1 134 ? -6.828 10.453 21.078 1 97.62 134 ASP B C 1
ATOM 2960 O O . ASP B 1 134 ? -6.941 11.602 20.641 1 97.62 134 ASP B O 1
ATOM 2964 N N . LEU B 1 135 ? -7.832 9.656 21.391 1 97.75 135 LEU B N 1
ATOM 2965 C CA . LEU B 1 135 ? -9.203 10.016 21.031 1 97.75 135 LEU B CA 1
ATOM 2966 C C . LEU B 1 135 ? -9.672 11.227 21.828 1 97.75 135 LEU B C 1
ATOM 2968 O O . LEU B 1 135 ? -10.414 12.062 21.312 1 97.75 135 LEU B O 1
ATOM 2972 N N . ILE B 1 136 ? -9.305 11.305 23.078 1 98.06 136 ILE B N 1
ATOM 2973 C CA . ILE B 1 136 ? -9.75 12.398 23.938 1 98.06 136 ILE B CA 1
ATOM 2974 C C . ILE B 1 136 ? -9.109 13.703 23.484 1 98.06 136 ILE B C 1
ATOM 2976 O O . ILE B 1 136 ? -9.766 14.75 23.453 1 98.06 136 ILE B O 1
ATOM 2980 N N . VAL B 1 137 ? -7.824 13.656 23.109 1 98.69 137 VAL B N 1
ATOM 2981 C CA . VAL B 1 137 ? -7.164 14.836 22.562 1 98.69 137 VAL B CA 1
ATOM 2982 C C . VAL B 1 137 ? -7.887 15.289 21.297 1 98.69 137 VAL B C 1
ATOM 2984 O O . VAL B 1 137 ? -8.125 16.484 21.109 1 98.69 137 VAL B O 1
ATOM 2987 N N . ALA B 1 138 ? -8.227 14.359 20.453 1 98.81 138 ALA B N 1
ATOM 2988 C CA . ALA B 1 138 ? -8.961 14.656 19.219 1 98.81 138 ALA B CA 1
ATOM 2989 C C . ALA B 1 138 ? -10.266 15.383 19.531 1 98.81 138 ALA B C 1
ATOM 2991 O O . ALA B 1 138 ? -10.594 16.375 18.891 1 98.81 138 ALA B O 1
ATOM 2992 N N . GLU B 1 139 ? -11 14.906 20.516 1 98.62 139 GLU B N 1
ATOM 2993 C CA . GLU B 1 139 ? -12.266 15.523 20.906 1 98.62 139 GLU B CA 1
ATOM 2994 C C . GLU B 1 139 ? -12.055 16.969 21.359 1 98.62 139 GLU B C 1
ATOM 2996 O O . GLU B 1 139 ? -12.836 17.844 21.016 1 98.62 139 GLU B O 1
ATOM 3001 N N . ARG B 1 140 ? -11.047 17.156 22.125 1 98.81 140 ARG B N 1
ATOM 3002 C CA . ARG B 1 140 ? -10.758 18.484 22.641 1 98.81 140 ARG B CA 1
ATOM 3003 C C . ARG B 1 140 ? -10.383 19.438 21.516 1 98.81 140 ARG B C 1
ATOM 3005 O O . ARG B 1 140 ? -10.688 20.641 21.578 1 98.81 140 ARG B O 1
ATOM 3012 N N . LEU B 1 141 ? -9.695 18.922 20.547 1 98.94 141 LEU B N 1
ATOM 3013 C CA . LEU B 1 141 ? -9.312 19.75 19.406 1 98.94 141 LEU B CA 1
ATOM 3014 C C . LEU B 1 141 ? -10.539 20.141 18.594 1 98.94 141 LEU B C 1
ATOM 3016 O O . LEU B 1 141 ? -10.633 21.281 18.125 1 98.94 141 LEU B O 1
ATOM 3020 N N . ILE B 1 142 ? -11.461 19.234 18.422 1 98.81 142 ILE B N 1
ATOM 3021 C CA . ILE B 1 142 ? -12.719 19.531 17.75 1 98.81 142 ILE B CA 1
ATOM 3022 C C . ILE B 1 142 ? -13.492 20.594 18.531 1 98.81 142 ILE B C 1
ATOM 3024 O O . ILE B 1 142 ? -14.008 21.547 17.969 1 98.81 142 ILE B O 1
ATOM 3028 N N . GLU B 1 143 ? -13.539 20.422 19.844 1 98.69 143 GLU B N 1
ATOM 3029 C CA . GLU B 1 143 ? -14.203 21.391 20.719 1 98.69 143 GLU B CA 1
ATOM 3030 C C . GLU B 1 143 ? -13.547 22.75 20.609 1 98.69 143 GLU B C 1
ATOM 3032 O O . GLU B 1 143 ? -14.219 23.781 20.734 1 98.69 143 GLU B O 1
ATOM 3037 N N . ALA B 1 144 ? -12.234 22.766 20.391 1 98.75 144 ALA B N 1
ATOM 3038 C CA . ALA B 1 144 ? -11.477 24 20.281 1 98.75 144 ALA B CA 1
ATOM 3039 C C . ALA B 1 144 ? -11.773 24.719 18.969 1 98.75 144 ALA B C 1
ATOM 3041 O O . ALA B 1 144 ? -11.438 25.891 18.812 1 98.75 144 ALA B O 1
ATOM 3042 N N . GLY B 1 145 ? -12.383 24.047 18.016 1 98.69 145 GLY B N 1
ATOM 3043 C CA . GLY B 1 145 ? -12.789 24.703 16.781 1 98.69 145 GLY B CA 1
ATOM 3044 C C . GLY B 1 145 ? -12.141 24.094 15.555 1 98.69 145 GLY B C 1
ATOM 3045 O O . GLY B 1 145 ? -12.438 24.5 14.43 1 98.69 145 GLY B O 1
ATOM 3046 N N . CYS B 1 146 ? -11.242 23.062 15.711 1 98.88 146 CYS B N 1
ATOM 3047 C CA . CYS B 1 146 ? -10.625 22.406 14.562 1 98.88 146 CYS B CA 1
ATOM 3048 C C . CYS B 1 146 ? -11.656 21.641 13.758 1 98.88 146 CYS B C 1
ATOM 3050 O O . CYS B 1 146 ? -12.555 21.016 14.32 1 98.88 146 CYS B O 1
ATOM 3052 N N . LYS B 1 147 ? -11.508 21.656 12.445 1 98.69 147 LYS B N 1
ATOM 3053 C CA . LYS B 1 147 ? -12.414 20.922 11.562 1 98.69 147 LYS B CA 1
ATOM 3054 C C . LYS B 1 147 ? -11.672 19.844 10.797 1 98.69 147 LYS B C 1
ATOM 3056 O O . LYS B 1 147 ? -12.234 19.219 9.883 1 98.69 147 LYS B O 1
ATOM 3061 N N . VAL B 1 148 ? -10.406 19.641 11.102 1 98.69 148 VAL B N 1
ATOM 3062 C CA . VAL B 1 148 ? -9.523 18.578 10.602 1 98.69 148 VAL B CA 1
ATOM 3063 C C . VAL B 1 148 ? -8.688 18.016 11.75 1 98.69 148 VAL B C 1
ATOM 3065 O O . VAL B 1 148 ? -8.352 18.734 12.688 1 98.69 148 VAL B O 1
ATOM 3068 N N . LEU B 1 149 ? -8.422 16.75 11.75 1 98.81 149 LEU B N 1
ATOM 3069 C CA . LEU B 1 149 ? -7.52 16.109 12.695 1 98.81 149 LEU B CA 1
ATOM 3070 C C . LEU B 1 149 ? -6.375 15.406 11.969 1 98.81 149 LEU B C 1
ATOM 3072 O O . LEU B 1 149 ? -6.586 14.789 10.922 1 98.81 149 LEU B O 1
ATOM 3076 N N . MET B 1 150 ? -5.16 15.523 12.484 1 98.88 150 MET B N 1
ATOM 3077 C CA . MET B 1 150 ? -4.004 14.938 11.812 1 98.88 150 MET B CA 1
ATOM 3078 C C . MET B 1 150 ? -3.195 14.078 12.773 1 98.88 150 MET B C 1
ATOM 3080 O O . MET B 1 150 ? -2.09 14.445 13.172 1 98.88 150 MET B O 1
ATOM 3084 N N . PRO B 1 151 ? -3.697 12.914 13.117 1 98.81 151 PRO B N 1
ATOM 3085 C CA . PRO B 1 151 ? -2.908 12.023 13.977 1 98.81 151 PRO B CA 1
ATOM 3086 C C . PRO B 1 151 ? -1.659 11.492 13.273 1 98.81 151 PRO B C 1
ATOM 3088 O O . PRO B 1 151 ? -1.669 11.281 12.055 1 98.81 151 PRO B O 1
ATOM 3091 N N . TRP B 1 152 ? -0.597 11.297 14.086 1 98.12 152 TRP B N 1
ATOM 3092 C CA . TRP B 1 152 ? 0.597 10.672 13.523 1 98.12 152 TRP B CA 1
ATOM 3093 C C . TRP B 1 152 ? 0.375 9.18 13.305 1 98.12 152 TRP B C 1
ATOM 3095 O O . TRP B 1 152 ? -0.416 8.547 14.016 1 98.12 152 TRP B O 1
ATOM 3105 N N . GLY B 1 153 ? 0.971 8.609 12.258 1 98 153 GLY B N 1
ATOM 3106 C CA . GLY B 1 153 ? 1.099 7.164 12.148 1 98 153 GLY B CA 1
ATOM 3107 C C . GLY B 1 153 ? 2.184 6.594 13.047 1 98 153 GLY B C 1
ATOM 3108 O O . GLY B 1 153 ? 1.981 5.57 13.703 1 98 153 GLY B O 1
ATOM 3109 N N . ALA B 1 154 ? 3.271 7.238 13.039 1 96.88 154 ALA B N 1
ATOM 3110 C CA . ALA B 1 154 ? 4.48 7.012 13.828 1 96.88 154 ALA B CA 1
ATOM 3111 C C . ALA B 1 154 ? 5.254 8.312 14.031 1 96.88 154 ALA B C 1
ATOM 3113 O O . ALA B 1 154 ? 4.891 9.352 13.477 1 96.88 154 ALA B O 1
ATOM 3114 N N . PRO B 1 155 ? 6.289 8.273 14.875 1 94.25 155 PRO B N 1
ATOM 3115 C CA . PRO B 1 155 ? 7.035 9.508 15.102 1 94.25 155 PRO B CA 1
ATOM 3116 C C . PRO B 1 155 ? 7.586 10.109 13.812 1 94.25 155 PRO B C 1
ATOM 3118 O O . PRO B 1 155 ? 7.973 9.375 12.898 1 94.25 155 PRO B O 1
ATOM 3121 N N . ILE B 1 156 ? 7.578 11.383 13.797 1 94.12 156 ILE B N 1
ATOM 3122 C CA . ILE B 1 156 ? 8.039 12.148 12.641 1 94.12 156 ILE B CA 1
ATOM 3123 C C . ILE B 1 156 ? 9.391 11.609 12.172 1 94.12 156 ILE B C 1
ATOM 3125 O O . ILE B 1 156 ? 10.305 11.422 12.984 1 94.12 156 ILE B O 1
ATOM 3129 N N . GLY B 1 157 ? 9.484 11.32 10.969 1 93.12 157 GLY B N 1
ATOM 3130 C CA . GLY B 1 157 ? 10.75 10.961 10.359 1 93.12 157 GLY B CA 1
ATOM 3131 C C . GLY B 1 157 ? 11.141 9.516 10.602 1 93.12 157 GLY B C 1
ATOM 3132 O O . GLY B 1 157 ? 12.148 9.039 10.07 1 93.12 157 GLY B O 1
ATOM 3133 N N . SER B 1 158 ? 10.383 8.727 11.281 1 94.38 158 SER B N 1
ATOM 3134 C CA . SER B 1 158 ? 10.758 7.367 11.648 1 94.38 158 SER B CA 1
ATOM 3135 C C . SER B 1 158 ? 10.57 6.406 10.484 1 94.38 158 SER B C 1
ATOM 3137 O O . SER B 1 158 ? 11.273 5.402 10.375 1 94.38 158 SER B O 1
ATOM 3139 N N . GLY B 1 159 ? 9.578 6.703 9.625 1 96.56 159 GLY B N 1
ATOM 3140 C CA . GLY B 1 159 ? 9.289 5.809 8.516 1 96.56 159 GLY B CA 1
ATOM 3141 C C . GLY B 1 159 ? 8.719 4.473 8.961 1 96.56 159 GLY B C 1
ATOM 3142 O O . GLY B 1 159 ? 8.797 3.484 8.227 1 96.56 159 GLY B O 1
ATOM 3143 N N . ARG B 1 160 ? 8.109 4.41 10.125 1 96.38 160 ARG B N 1
ATOM 3144 C CA . ARG B 1 160 ? 7.684 3.146 10.719 1 96.38 160 ARG B CA 1
ATOM 3145 C C . ARG B 1 160 ? 6.262 2.799 10.297 1 96.38 160 ARG B C 1
ATOM 3147 O O . ARG B 1 160 ? 5.77 1.706 10.586 1 96.38 160 ARG B O 1
ATOM 3154 N N . GLY B 1 161 ? 5.617 3.717 9.617 1 97.75 161 GLY B N 1
ATOM 3155 C CA . GLY B 1 161 ? 4.262 3.455 9.164 1 97.75 161 GLY B CA 1
ATOM 3156 C C . GLY B 1 161 ? 3.213 3.729 10.227 1 97.75 161 GLY B C 1
ATOM 3157 O O . GLY B 1 161 ? 3.213 4.793 10.852 1 97.75 161 GLY B O 1
ATOM 3158 N N . LEU B 1 162 ? 2.209 2.852 10.336 1 98.19 162 LEU B N 1
ATOM 3159 C CA . LEU B 1 162 ? 1.127 3.006 11.305 1 98.19 162 LEU B CA 1
ATOM 3160 C C . LEU B 1 162 ? 1.39 2.168 12.555 1 98.19 162 LEU B C 1
ATOM 3162 O O . LEU B 1 162 ? 1.075 0.976 12.586 1 98.19 162 LEU B O 1
ATOM 3166 N N . ASN B 1 163 ? 1.863 2.777 13.586 1 96.56 163 ASN B N 1
ATOM 3167 C CA . ASN B 1 163 ? 2.268 2.074 14.797 1 96.56 163 ASN B CA 1
ATOM 3168 C C . ASN B 1 163 ? 1.062 1.524 15.555 1 96.56 163 ASN B C 1
ATOM 3170 O O . ASN B 1 163 ? 1.162 0.499 16.234 1 96.56 163 ASN B O 1
ATOM 3174 N N . ASN B 1 164 ? 0.016 2.229 15.5 1 97.56 164 ASN B N 1
ATOM 3175 C CA . ASN B 1 164 ? -1.177 1.852 16.25 1 97.56 164 ASN B CA 1
ATOM 3176 C C . ASN B 1 164 ? -2.418 1.843 15.367 1 97.56 164 ASN B C 1
ATOM 3178 O O . ASN B 1 164 ? -3.32 2.664 15.539 1 97.56 164 ASN B O 1
ATOM 3182 N N . PRO B 1 165 ? -2.482 0.805 14.469 1 97.38 165 PRO B N 1
ATOM 3183 C CA . PRO B 1 165 ? -3.619 0.757 13.547 1 97.38 165 PRO B CA 1
ATOM 3184 C C . PRO B 1 165 ? -4.965 0.691 14.273 1 97.38 165 PRO B C 1
ATOM 3186 O O . PRO B 1 165 ? -5.965 1.213 13.773 1 97.38 165 PRO B O 1
ATOM 3189 N N . TYR B 1 166 ? -5.012 0.081 15.406 1 96.75 166 TYR B N 1
ATOM 3190 C CA . TYR B 1 166 ? -6.254 -0.022 16.156 1 96.75 166 TYR B CA 1
ATOM 3191 C C . TYR B 1 166 ? -6.758 1.356 16.578 1 96.75 166 TYR B C 1
ATOM 3193 O O . TYR B 1 166 ? -7.941 1.667 16.406 1 96.75 166 TYR B O 1
ATOM 3201 N N . ALA B 1 167 ? -5.891 2.148 17.109 1 97.94 167 ALA B N 1
ATOM 3202 C CA . ALA B 1 167 ? -6.27 3.492 17.531 1 97.94 167 ALA B CA 1
ATOM 3203 C C . ALA B 1 167 ? -6.75 4.328 16.344 1 97.94 167 ALA B C 1
ATOM 3205 O O . ALA B 1 167 ? -7.727 5.074 16.453 1 97.94 167 ALA B O 1
ATOM 3206 N N . LEU B 1 168 ? -6.07 4.215 15.258 1 98.5 168 LEU B N 1
ATOM 3207 C CA . LEU B 1 168 ? -6.438 4.98 14.07 1 98.5 168 LEU B CA 1
ATOM 3208 C C . LEU B 1 168 ? -7.793 4.535 13.539 1 98.5 168 LEU B C 1
ATOM 3210 O O . LEU B 1 168 ? -8.617 5.367 13.148 1 98.5 168 LEU B O 1
ATOM 3214 N N . LYS B 1 169 ? -7.961 3.244 13.539 1 97.88 169 LYS B N 1
ATOM 3215 C CA . LYS B 1 169 ? -9.258 2.707 13.125 1 97.88 169 LYS B CA 1
ATOM 3216 C C . LYS B 1 169 ? -10.375 3.221 14.031 1 97.88 169 LYS B C 1
ATOM 3218 O O . LYS B 1 169 ? -11.445 3.588 13.555 1 97.88 169 LYS B O 1
ATOM 3223 N N . THR B 1 170 ? -10.156 3.195 15.312 1 98 170 THR B N 1
ATOM 3224 C CA . THR B 1 170 ? -11.117 3.686 16.297 1 98 170 THR B CA 1
ATOM 3225 C C . THR B 1 170 ? -11.422 5.16 16.062 1 98 170 THR B C 1
ATOM 3227 O O . THR B 1 170 ? -12.578 5.582 16.141 1 98 170 THR B O 1
ATOM 3230 N N . MET B 1 171 ? -10.414 5.941 15.773 1 98.25 171 MET B N 1
ATOM 3231 C CA . MET B 1 171 ? -10.586 7.367 15.516 1 98.25 171 MET B CA 1
ATOM 3232 C C . MET B 1 171 ? -11.477 7.598 14.297 1 98.25 171 MET B C 1
ATOM 3234 O O . MET B 1 171 ? -12.383 8.438 14.336 1 98.25 171 MET B O 1
ATOM 3238 N N . ARG B 1 172 ? -11.266 6.875 13.227 1 98.44 172 ARG B N 1
ATOM 3239 C CA . ARG B 1 172 ? -12.102 7 12.039 1 98.44 172 ARG B CA 1
ATOM 3240 C C . ARG B 1 172 ? -13.555 6.664 12.352 1 98.44 172 ARG B C 1
ATOM 3242 O O . ARG B 1 172 ? -14.469 7.367 11.906 1 98.44 172 ARG B O 1
ATOM 3249 N N . ALA B 1 173 ? -13.703 5.625 13.109 1 97.94 173 ALA B N 1
ATOM 3250 C CA . ALA B 1 173 ? -15.062 5.211 13.469 1 97.94 173 ALA B CA 1
ATOM 3251 C C . ALA B 1 173 ? -15.75 6.277 14.312 1 97.94 173 ALA B C 1
ATOM 3253 O O . ALA B 1 173 ? -16.953 6.508 14.164 1 97.94 173 ALA B O 1
ATOM 3254 N N . HIS B 1 174 ? -15.008 6.902 15.164 1 98.12 174 HIS B N 1
ATOM 3255 C CA . HIS B 1 174 ? -15.555 7.875 16.109 1 98.12 174 HIS B CA 1
ATOM 3256 C C . HIS B 1 174 ? -15.883 9.195 15.414 1 98.12 174 HIS B C 1
ATOM 3258 O O . HIS B 1 174 ? -16.828 9.883 15.805 1 98.12 174 HIS B O 1
ATOM 3264 N N . PHE B 1 175 ? -15.07 9.555 14.406 1 97.94 175 PHE B N 1
ATOM 3265 C CA . PHE B 1 175 ? -15.25 10.82 13.695 1 97.94 175 PHE B CA 1
ATOM 3266 C C . PHE B 1 175 ? -15.547 10.578 12.227 1 97.94 175 PHE B C 1
ATOM 3268 O O . PHE B 1 175 ? -14.766 10.977 11.352 1 97.94 175 PHE B O 1
ATOM 3275 N N . PRO B 1 176 ? -16.688 10.078 11.891 1 96.56 176 PRO B N 1
ATOM 3276 C CA . PRO B 1 176 ? -16.969 9.703 10.508 1 96.56 176 PRO B CA 1
ATOM 3277 C C . PRO B 1 176 ? -17.062 10.906 9.578 1 96.56 176 PRO B C 1
ATOM 3279 O O . PRO B 1 176 ? -16.828 10.781 8.375 1 96.56 176 PRO B O 1
ATOM 3282 N N . ASP B 1 177 ? -17.312 12.102 10.125 1 96 177 ASP B N 1
ATOM 3283 C CA . ASP B 1 177 ? -17.578 13.25 9.258 1 96 177 ASP B CA 1
ATOM 3284 C C . ASP B 1 177 ? -16.438 14.273 9.336 1 96 177 ASP B C 1
ATOM 3286 O O . ASP B 1 177 ? -16.531 15.344 8.742 1 96 177 ASP B O 1
ATOM 3290 N N . ILE B 1 178 ? -15.414 13.984 10.133 1 98.12 178 ILE B N 1
ATOM 3291 C CA . ILE B 1 178 ? -14.273 14.883 10.266 1 98.12 178 ILE B CA 1
ATOM 3292 C C . ILE B 1 178 ? -13.133 14.422 9.359 1 98.12 178 ILE B C 1
ATOM 3294 O O . ILE B 1 178 ? -12.742 13.25 9.391 1 98.12 178 ILE B O 1
ATOM 3298 N N . PRO B 1 179 ? -12.664 15.336 8.5 1 98.69 179 PRO B N 1
ATOM 3299 C CA . PRO B 1 179 ? -11.484 14.953 7.723 1 98.69 179 PRO B CA 1
ATOM 3300 C C . PRO B 1 179 ? -10.312 14.516 8.602 1 98.69 179 PRO B C 1
ATOM 3302 O O . PRO B 1 179 ? -9.969 15.211 9.562 1 98.69 179 PRO B O 1
ATOM 3305 N N . LEU B 1 180 ? -9.766 13.344 8.328 1 98.81 180 LEU B N 1
ATOM 3306 C CA . LEU B 1 180 ? -8.617 12.773 9.031 1 98.81 180 LEU B CA 1
ATOM 3307 C C . LEU B 1 180 ? -7.426 12.641 8.094 1 98.81 180 LEU B C 1
ATOM 3309 O O . LEU B 1 180 ? -7.555 12.086 6.996 1 98.81 180 LEU B O 1
ATOM 3313 N N . VAL B 1 181 ? -6.277 13.164 8.492 1 98.94 181 VAL B N 1
ATOM 3314 C CA . VAL B 1 181 ? -5.035 13.102 7.727 1 98.94 181 VAL B CA 1
ATOM 3315 C C . VAL B 1 181 ? -3.949 12.422 8.562 1 98.94 181 VAL B C 1
ATOM 3317 O O . VAL B 1 181 ? -3.635 12.867 9.664 1 98.94 181 VAL B O 1
ATOM 3320 N N . VAL B 1 182 ? -3.408 11.312 8.094 1 98.88 182 VAL B N 1
ATOM 3321 C CA . VAL B 1 182 ? -2.221 10.805 8.773 1 98.88 182 VAL B CA 1
ATOM 3322 C C . VAL B 1 182 ? -1.035 11.727 8.5 1 98.88 182 VAL B C 1
ATOM 3324 O O . VAL B 1 182 ? -0.662 11.945 7.348 1 98.88 182 VAL B O 1
ATOM 3327 N N . ASP B 1 183 ? -0.5 12.266 9.586 1 97.62 183 ASP B N 1
ATOM 3328 C CA . ASP B 1 183 ? 0.613 13.203 9.469 1 97.62 183 ASP B CA 1
ATOM 3329 C C . ASP B 1 183 ? 1.843 12.695 10.219 1 97.62 183 ASP B C 1
ATOM 3331 O O . ASP B 1 183 ? 1.931 12.828 11.438 1 97.62 183 ASP B O 1
ATOM 3335 N N . ALA B 1 184 ? 2.738 12.164 9.445 1 94.81 184 ALA B N 1
ATOM 3336 C CA . ALA B 1 184 ? 4.062 11.758 9.906 1 94.81 184 ALA B CA 1
ATOM 3337 C C . ALA B 1 184 ? 4.137 10.242 10.07 1 94.81 184 ALA B C 1
ATOM 3339 O O . ALA B 1 184 ? 3.113 9.578 10.258 1 94.81 184 ALA B O 1
ATOM 3340 N N . GLY B 1 185 ? 5.398 9.742 10.047 1 96.38 185 GLY B N 1
ATOM 3341 C CA . GLY B 1 185 ? 5.723 8.367 10.383 1 96.38 185 GLY B CA 1
ATOM 3342 C C . GLY B 1 185 ? 5.684 7.434 9.188 1 96.38 185 GLY B C 1
ATOM 3343 O O . GLY B 1 185 ? 6.215 6.32 9.242 1 96.38 185 GLY B O 1
ATOM 3344 N N . ILE B 1 186 ? 5.078 7.883 8.117 1 98.12 186 ILE B N 1
ATOM 3345 C CA . ILE B 1 186 ? 4.953 7.066 6.914 1 98.12 186 ILE B CA 1
ATOM 3346 C C . ILE B 1 186 ? 6.324 6.914 6.254 1 98.12 186 ILE B C 1
ATOM 3348 O O . ILE B 1 186 ? 7.035 7.898 6.055 1 98.12 186 ILE B O 1
ATOM 3352 N N . GLY B 1 187 ? 6.66 5.684 5.848 1 98.31 187 GLY B N 1
ATOM 3353 C CA . GLY B 1 187 ? 7.988 5.441 5.297 1 98.31 187 GLY B CA 1
ATOM 3354 C C . GLY B 1 187 ? 7.957 4.969 3.857 1 98.31 187 GLY B C 1
ATOM 3355 O O . GLY B 1 187 ? 8.852 5.293 3.074 1 98.31 187 GLY B O 1
ATOM 3356 N N . VAL B 1 188 ? 6.965 4.176 3.525 1 98.81 188 VAL B N 1
ATOM 3357 C CA . VAL B 1 188 ? 6.84 3.574 2.201 1 98.81 188 VAL B CA 1
ATOM 3358 C C . VAL B 1 188 ? 5.387 3.639 1.737 1 98.81 188 VAL B C 1
ATOM 3360 O O . VAL B 1 188 ? 4.477 3.809 2.551 1 98.81 188 VAL B O 1
ATOM 3363 N N . PRO B 1 189 ? 5.145 3.5 0.419 1 98.94 189 PRO B N 1
ATOM 3364 C CA . PRO B 1 189 ? 3.807 3.617 -0.166 1 98.94 189 PRO B CA 1
ATOM 3365 C C . PRO B 1 189 ? 2.801 2.656 0.465 1 98.94 189 PRO B C 1
ATOM 3367 O O . PRO B 1 189 ? 1.631 3.006 0.637 1 98.94 189 PRO B O 1
ATOM 3370 N N . SER B 1 190 ? 3.189 1.469 0.872 1 98.94 190 SER B N 1
ATOM 3371 C CA . SER B 1 190 ? 2.254 0.531 1.484 1 98.94 190 SER B CA 1
ATOM 3372 C C . SER B 1 190 ? 1.653 1.104 2.764 1 98.94 190 SER B C 1
ATOM 3374 O O . SER B 1 190 ? 0.494 0.837 3.086 1 98.94 190 SER B O 1
ATOM 3376 N N . HIS B 1 191 ? 2.467 1.897 3.52 1 98.88 191 HIS B N 1
ATOM 3377 C CA . HIS B 1 191 ? 1.955 2.551 4.719 1 98.88 191 HIS B CA 1
ATOM 3378 C C . HIS B 1 191 ? 0.825 3.518 4.379 1 98.88 191 HIS B C 1
ATOM 3380 O O . HIS B 1 191 ? -0.188 3.564 5.082 1 98.88 191 HIS B O 1
ATOM 3386 N N . ALA B 1 192 ? 1.05 4.289 3.354 1 98.94 192 ALA B N 1
ATOM 3387 C CA . ALA B 1 192 ? 0.044 5.258 2.926 1 98.94 192 ALA B CA 1
ATOM 3388 C C . ALA B 1 192 ? -1.225 4.559 2.449 1 98.94 192 ALA B C 1
ATOM 3390 O O . ALA B 1 192 ? -2.336 4.984 2.77 1 98.94 192 ALA B O 1
ATOM 3391 N N . ALA B 1 193 ? -1.041 3.512 1.653 1 98.94 193 ALA B N 1
ATOM 3392 C CA . ALA B 1 193 ? -2.195 2.736 1.207 1 98.94 193 ALA B CA 1
ATOM 3393 C C . ALA B 1 193 ? -2.992 2.205 2.395 1 98.94 193 ALA B C 1
ATOM 3395 O O . ALA B 1 193 ? -4.223 2.248 2.395 1 98.94 193 ALA B O 1
ATOM 3396 N N . ALA B 1 194 ? -2.311 1.721 3.383 1 98.81 194 ALA B N 1
ATOM 3397 C CA . ALA B 1 194 ? -2.963 1.178 4.57 1 98.81 194 ALA B CA 1
ATOM 3398 C C . ALA B 1 194 ? -3.795 2.246 5.277 1 98.81 194 ALA B C 1
ATOM 3400 O O . ALA B 1 194 ? -4.906 1.97 5.738 1 98.81 194 ALA B O 1
ATOM 3401 N N . ALA B 1 195 ? -3.248 3.422 5.379 1 98.88 195 ALA B N 1
ATOM 3402 C CA . ALA B 1 195 ? -3.992 4.52 5.988 1 98.88 195 ALA B CA 1
ATOM 3403 C C . ALA B 1 195 ? -5.293 4.785 5.234 1 98.88 195 ALA B C 1
ATOM 3405 O O . ALA B 1 195 ? -6.352 4.934 5.848 1 98.88 195 ALA B O 1
ATOM 3406 N N . MET B 1 196 ? -5.199 4.836 3.936 1 98.81 196 MET B N 1
ATOM 3407 C CA . MET B 1 196 ? -6.371 5.09 3.098 1 98.81 196 MET B CA 1
ATOM 3408 C C . MET B 1 196 ? -7.391 3.963 3.236 1 98.81 196 MET B C 1
ATOM 3410 O O . MET B 1 196 ? -8.594 4.207 3.23 1 98.81 196 MET B O 1
ATOM 3414 N N . GLU B 1 197 ? -6.891 2.746 3.367 1 98.75 197 GLU B N 1
ATOM 3415 C CA . GLU B 1 197 ? -7.75 1.576 3.512 1 98.75 197 GLU B CA 1
ATOM 3416 C C . GLU B 1 197 ? -8.562 1.643 4.805 1 98.75 197 GLU B C 1
ATOM 3418 O O . GLU B 1 197 ? -9.648 1.062 4.895 1 98.75 197 GLU B O 1
ATOM 3423 N N . LEU B 1 198 ? -8.031 2.365 5.816 1 98.19 198 LEU B N 1
ATOM 3424 C CA . LEU B 1 198 ? -8.734 2.537 7.086 1 98.19 198 LEU B CA 1
ATOM 3425 C C . LEU B 1 198 ? -9.852 3.572 6.953 1 98.19 198 LEU B C 1
ATOM 3427 O O . LEU B 1 198 ? -10.625 3.777 7.891 1 98.19 198 LEU B O 1
ATOM 3431 N N . GLY B 1 199 ? -9.875 4.293 5.824 1 98.31 199 GLY B N 1
ATOM 3432 C CA . GLY B 1 199 ? -10.906 5.301 5.605 1 98.31 199 GLY B CA 1
ATOM 3433 C C . GLY B 1 199 ? -10.414 6.715 5.859 1 98.31 199 GLY B C 1
ATOM 3434 O O . GLY B 1 199 ? -11.219 7.652 5.918 1 98.31 199 GLY B O 1
ATOM 3435 N N . PHE B 1 200 ? -9.125 6.883 6.078 1 98.81 200 PHE B N 1
ATOM 3436 C CA . PHE B 1 200 ? -8.594 8.234 6.238 1 98.81 200 PHE B CA 1
ATOM 3437 C C . PHE B 1 200 ? -8.75 9.031 4.949 1 98.81 200 PHE B C 1
ATOM 3439 O O . PHE B 1 200 ? -8.867 8.453 3.867 1 98.81 200 PHE B O 1
ATOM 3446 N N . ASP B 1 201 ? -8.734 10.359 5.113 1 98.75 201 ASP B N 1
ATOM 3447 C CA . ASP B 1 201 ? -9.086 11.227 3.992 1 98.75 201 ASP B CA 1
ATOM 3448 C C . ASP B 1 201 ? -7.844 11.625 3.197 1 98.75 201 ASP B C 1
ATOM 3450 O O . ASP B 1 201 ? -7.926 11.898 1.999 1 98.75 201 ASP B O 1
ATOM 3454 N N . ALA B 1 202 ? -6.695 11.625 3.863 1 98.88 202 ALA B N 1
ATOM 3455 C CA . ALA B 1 202 ? -5.453 12.031 3.213 1 98.88 202 ALA B CA 1
ATOM 3456 C C . ALA B 1 202 ? -4.238 11.602 4.031 1 98.88 202 ALA B C 1
ATOM 3458 O O . ALA B 1 202 ? -4.379 11.117 5.156 1 98.88 202 ALA B O 1
ATOM 3459 N N . VAL B 1 203 ? -3.088 11.703 3.387 1 98.88 203 VAL B N 1
ATOM 3460 C CA . VAL B 1 203 ? -1.806 11.5 4.059 1 98.88 203 VAL B CA 1
ATOM 3461 C C . VAL B 1 203 ? -0.873 12.672 3.742 1 98.88 203 VAL B C 1
ATOM 3463 O O . VAL B 1 203 ? -0.864 13.18 2.619 1 98.88 203 VAL B O 1
ATOM 3466 N N . LEU B 1 204 ? -0.149 13.133 4.727 1 98.81 204 LEU B N 1
ATOM 3467 C CA . LEU B 1 204 ? 0.896 14.141 4.574 1 98.81 204 LEU B CA 1
ATOM 3468 C C . LEU B 1 204 ? 2.277 13.523 4.777 1 98.81 204 LEU B C 1
ATOM 3470 O O . LEU B 1 204 ? 2.564 12.977 5.844 1 98.81 204 LEU B O 1
ATOM 3474 N N . ILE B 1 205 ? 3.111 13.625 3.732 1 98.31 205 ILE B N 1
ATOM 3475 C CA . ILE B 1 205 ? 4.406 12.953 3.742 1 98.31 205 ILE B CA 1
ATOM 3476 C C . ILE B 1 205 ? 5.508 13.953 3.383 1 98.31 205 ILE B C 1
ATOM 3478 O O . ILE B 1 205 ? 5.336 14.773 2.482 1 98.31 205 ILE B O 1
ATOM 3482 N N . ASN B 1 206 ? 6.625 13.828 4.082 1 97.5 206 ASN B N 1
ATOM 3483 C CA . ASN B 1 206 ? 7.785 14.633 3.721 1 97.5 206 ASN B CA 1
ATOM 3484 C C . ASN B 1 206 ? 9.062 13.797 3.67 1 97.5 206 ASN B C 1
ATOM 3486 O O . ASN B 1 206 ? 9.555 13.477 2.588 1 97.5 206 ASN B O 1
ATOM 3490 N N . THR B 1 207 ? 9.547 13.312 4.805 1 97 207 THR B N 1
ATOM 3491 C CA . THR B 1 207 ? 10.859 12.688 4.934 1 97 207 THR B CA 1
ATOM 3492 C C . THR B 1 207 ? 11 11.516 3.967 1 97 207 THR B C 1
ATOM 3494 O O . THR B 1 207 ? 12.023 11.383 3.291 1 97 207 THR B O 1
ATOM 3497 N N . ALA B 1 208 ? 10 10.695 3.854 1 98.19 208 ALA B N 1
ATOM 3498 C CA . ALA B 1 208 ? 10.047 9.484 3.033 1 98.19 208 ALA B CA 1
ATOM 3499 C C . ALA B 1 208 ? 10.234 9.836 1.559 1 98.19 208 ALA B C 1
ATOM 3501 O O . ALA B 1 208 ? 10.812 9.047 0.799 1 98.19 208 ALA B O 1
ATOM 3502 N N . VAL B 1 209 ? 9.734 10.984 1.133 1 98.75 209 VAL B N 1
ATOM 3503 C CA . VAL B 1 209 ? 9.898 11.422 -0.25 1 98.75 209 VAL B CA 1
ATOM 3504 C C . VAL B 1 209 ? 11.219 12.18 -0.401 1 98.75 209 VAL B C 1
ATOM 3506 O O . VAL B 1 209 ? 12.039 11.836 -1.255 1 98.75 209 VAL B O 1
ATOM 3509 N N . ALA B 1 210 ? 11.469 13.117 0.5 1 98.12 210 ALA B N 1
ATOM 3510 C CA . ALA B 1 210 ? 12.602 14.023 0.396 1 98.12 210 ALA B CA 1
ATOM 3511 C C . ALA B 1 210 ? 13.922 13.266 0.469 1 98.12 210 ALA B C 1
ATOM 3513 O O . ALA B 1 210 ? 14.891 13.625 -0.202 1 98.12 210 ALA B O 1
ATOM 3514 N N . LYS B 1 211 ? 13.977 12.227 1.22 1 97.81 211 LYS B N 1
ATOM 3515 C CA . LYS B 1 211 ? 15.242 11.547 1.484 1 97.81 211 LYS B CA 1
ATOM 3516 C C . LYS B 1 211 ? 15.344 10.25 0.691 1 97.81 211 LYS B C 1
ATOM 3518 O O . LYS B 1 211 ? 16.266 9.461 0.892 1 97.81 211 LYS B O 1
ATOM 3523 N N . ALA B 1 212 ? 14.414 9.992 -0.155 1 98.44 212 ALA B N 1
ATOM 3524 C CA . ALA B 1 212 ? 14.508 8.836 -1.037 1 98.44 212 ALA B CA 1
ATOM 3525 C C . ALA B 1 212 ? 15.641 8.992 -2.043 1 98.44 212 ALA B C 1
ATOM 3527 O O . ALA B 1 212 ? 16.062 10.117 -2.33 1 98.44 212 ALA B O 1
ATOM 3528 N N . GLY B 1 213 ? 16.125 7.871 -2.547 1 98.38 213 GLY B N 1
ATOM 3529 C CA . GLY B 1 213 ? 17.125 7.934 -3.6 1 98.38 213 GLY B CA 1
ATOM 3530 C C . GLY B 1 213 ? 16.656 8.688 -4.828 1 98.38 213 GLY B C 1
ATOM 3531 O O . GLY B 1 213 ? 17.438 9.352 -5.5 1 98.38 213 GLY B O 1
ATOM 3532 N N . ASP B 1 214 ? 15.453 8.547 -5.199 1 98.75 214 ASP B N 1
ATOM 3533 C CA . ASP B 1 214 ? 14.766 9.266 -6.27 1 98.75 214 ASP B CA 1
ATOM 3534 C C . ASP B 1 214 ? 13.469 9.883 -5.77 1 98.75 214 ASP B C 1
ATOM 3536 O O . ASP B 1 214 ? 12.398 9.281 -5.895 1 98.75 214 ASP B O 1
ATOM 3540 N N . PRO B 1 215 ? 13.523 11.164 -5.312 1 98.81 215 PRO B N 1
ATOM 3541 C CA . PRO B 1 215 ? 12.367 11.789 -4.66 1 98.81 215 PRO B CA 1
ATOM 3542 C C . PRO B 1 215 ? 11.156 11.891 -5.582 1 98.81 215 PRO B C 1
ATOM 3544 O O . PRO B 1 215 ? 10.023 11.648 -5.148 1 98.81 215 PRO B O 1
ATOM 3547 N N . ALA B 1 216 ? 11.359 12.195 -6.848 1 98.88 216 ALA B N 1
ATOM 3548 C CA . ALA B 1 216 ? 10.242 12.336 -7.777 1 98.88 216 ALA B CA 1
ATOM 3549 C C . ALA B 1 216 ? 9.539 11 -7.988 1 98.88 216 ALA B C 1
ATOM 3551 O O . ALA B 1 216 ? 8.305 10.93 -7.938 1 98.88 216 ALA B O 1
ATOM 3552 N N . ALA B 1 217 ? 10.312 9.922 -8.18 1 98.88 217 ALA B N 1
ATOM 3553 C CA . ALA B 1 217 ? 9.734 8.594 -8.344 1 98.88 217 ALA B CA 1
ATOM 3554 C C . ALA B 1 217 ? 9 8.148 -7.082 1 98.88 217 ALA B C 1
ATOM 3556 O O . ALA B 1 217 ? 7.934 7.539 -7.156 1 98.88 217 ALA B O 1
ATOM 3557 N N . MET B 1 218 ? 9.586 8.445 -5.949 1 98.94 218 MET B N 1
ATOM 3558 C CA . MET B 1 218 ? 8.961 8.078 -4.68 1 98.94 218 MET B CA 1
ATOM 3559 C C . MET B 1 218 ? 7.652 8.836 -4.484 1 98.94 218 MET B C 1
ATOM 3561 O O . MET B 1 218 ? 6.668 8.266 -4.004 1 98.94 218 MET B O 1
ATOM 3565 N N . ALA B 1 219 ? 7.66 10.117 -4.855 1 98.94 219 ALA B N 1
ATOM 3566 C CA . ALA B 1 219 ? 6.434 10.906 -4.766 1 98.94 219 ALA B CA 1
ATOM 3567 C C . ALA B 1 219 ? 5.328 10.297 -5.629 1 98.94 219 ALA B C 1
ATOM 3569 O O . ALA B 1 219 ? 4.176 10.211 -5.199 1 98.94 219 ALA B O 1
ATOM 3570 N N . ARG B 1 220 ? 5.684 9.875 -6.816 1 98.94 220 ARG B N 1
ATOM 3571 C CA . ARG B 1 220 ? 4.727 9.211 -7.699 1 98.94 220 ARG B CA 1
ATOM 3572 C C . ARG B 1 220 ? 4.23 7.91 -7.086 1 98.94 220 ARG B C 1
ATOM 3574 O O . ARG B 1 220 ? 3.039 7.598 -7.156 1 98.94 220 ARG B O 1
ATOM 3581 N N . ALA B 1 221 ? 5.129 7.16 -6.52 1 98.94 221 ALA B N 1
ATOM 3582 C CA . ALA B 1 221 ? 4.766 5.902 -5.867 1 98.94 221 ALA B CA 1
ATOM 3583 C C . ALA B 1 221 ? 3.744 6.137 -4.762 1 98.94 221 ALA B C 1
ATOM 3585 O O . ALA B 1 221 ? 2.75 5.414 -4.664 1 98.94 221 ALA B O 1
ATOM 3586 N N . PHE B 1 222 ? 3.992 7.16 -3.949 1 98.94 222 PHE B N 1
ATOM 3587 C CA . PHE B 1 222 ? 3.064 7.484 -2.873 1 98.94 222 PHE B CA 1
ATOM 3588 C C . PHE B 1 222 ? 1.714 7.914 -3.434 1 98.94 222 PHE B C 1
ATOM 3590 O O . PHE B 1 222 ? 0.667 7.566 -2.883 1 98.94 222 PHE B O 1
ATOM 3597 N N . ALA B 1 223 ? 1.729 8.68 -4.5 1 98.94 223 ALA B N 1
ATOM 3598 C CA . ALA B 1 223 ? 0.474 9.102 -5.117 1 98.94 223 ALA B CA 1
ATOM 3599 C C . ALA B 1 223 ? -0.343 7.895 -5.57 1 98.94 223 ALA B C 1
ATOM 3601 O O . ALA B 1 223 ? -1.549 7.824 -5.32 1 98.94 223 ALA B O 1
ATOM 3602 N N . LEU B 1 224 ? 0.32 6.953 -6.23 1 98.94 224 LEU B N 1
ATOM 3603 C CA . LEU B 1 224 ? -0.339 5.73 -6.68 1 98.94 224 LEU B CA 1
ATOM 3604 C C . LEU B 1 224 ? -0.892 4.945 -5.496 1 98.94 224 LEU B C 1
ATOM 3606 O O . LEU B 1 224 ? -2.01 4.43 -5.559 1 98.94 224 LEU B O 1
ATOM 3610 N N . ALA B 1 225 ? -0.151 4.848 -4.438 1 98.94 225 ALA B N 1
ATOM 3611 C CA . ALA B 1 225 ? -0.555 4.09 -3.254 1 98.94 225 ALA B CA 1
ATOM 3612 C C . ALA B 1 225 ? -1.777 4.719 -2.592 1 98.94 225 ALA B C 1
ATOM 3614 O O . ALA B 1 225 ? -2.682 4.008 -2.145 1 98.94 225 ALA B O 1
ATOM 3615 N N . VAL B 1 226 ? -1.75 6.012 -2.492 1 98.94 226 VAL B N 1
ATOM 3616 C CA . VAL B 1 226 ? -2.881 6.727 -1.911 1 98.94 226 VAL B CA 1
ATOM 3617 C C . VAL B 1 226 ? -4.137 6.469 -2.738 1 98.94 226 VAL B C 1
ATOM 3619 O O . VAL B 1 226 ? -5.203 6.176 -2.188 1 98.94 226 VAL B O 1
ATOM 3622 N N . GLU B 1 227 ? -4.012 6.551 -4.023 1 98.81 227 GLU B N 1
ATOM 3623 C CA . GLU B 1 227 ? -5.141 6.25 -4.898 1 98.81 227 GLU B CA 1
ATOM 3624 C C . GLU B 1 227 ? -5.598 4.801 -4.73 1 98.81 227 GLU B C 1
ATOM 3626 O O . GLU B 1 227 ? -6.797 4.527 -4.66 1 98.81 227 GLU B O 1
ATOM 3631 N N . ALA B 1 228 ? -4.672 3.895 -4.707 1 98.88 228 ALA B N 1
ATOM 3632 C CA . ALA B 1 228 ? -4.973 2.473 -4.547 1 98.88 228 ALA B CA 1
ATOM 3633 C C . ALA B 1 228 ? -5.754 2.215 -3.262 1 98.88 228 ALA B C 1
ATOM 3635 O O . ALA B 1 228 ? -6.777 1.532 -3.277 1 98.88 228 ALA B O 1
ATOM 3636 N N . GLY B 1 229 ? -5.203 2.756 -2.17 1 98.88 229 GLY B N 1
ATOM 3637 C CA . GLY B 1 229 ? -5.855 2.562 -0.885 1 98.88 229 GLY B CA 1
ATOM 3638 C C . GLY B 1 229 ? -7.266 3.123 -0.842 1 98.88 229 GLY B C 1
ATOM 3639 O O . GLY B 1 229 ? -8.172 2.494 -0.291 1 98.88 229 GLY B O 1
ATOM 3640 N N . ARG B 1 230 ? -7.449 4.336 -1.413 1 98.75 230 ARG B N 1
ATOM 3641 C CA . ARG B 1 230 ? -8.773 4.957 -1.426 1 98.75 230 ARG B CA 1
ATOM 3642 C C . ARG B 1 230 ? -9.75 4.137 -2.258 1 98.75 230 ARG B C 1
ATOM 3644 O O . ARG B 1 230 ? -10.883 3.898 -1.834 1 98.75 230 ARG B O 1
ATOM 3651 N N . LEU B 1 231 ? -9.305 3.709 -3.42 1 98.69 231 LEU B N 1
ATOM 3652 C CA . LEU B 1 231 ? -10.125 2.875 -4.289 1 98.69 231 LEU B CA 1
ATOM 3653 C C . LEU B 1 231 ? -10.523 1.581 -3.586 1 98.69 231 LEU B C 1
ATOM 3655 O O . LEU B 1 231 ? -11.664 1.136 -3.693 1 98.69 231 LEU B O 1
ATOM 3659 N N . ALA B 1 232 ? -9.633 0.977 -2.908 1 98.81 232 ALA B N 1
ATOM 3660 C CA . ALA B 1 232 ? -9.898 -0.26 -2.18 1 98.81 232 ALA B CA 1
ATOM 3661 C C . ALA B 1 232 ? -10.945 -0.039 -1.09 1 98.81 232 ALA B C 1
ATOM 3663 O O . ALA B 1 232 ? -11.859 -0.848 -0.926 1 98.81 232 ALA B O 1
ATOM 3664 N N . TYR B 1 233 ? -10.727 1.084 -0.309 1 98.5 233 TYR B N 1
ATOM 3665 C CA . TYR B 1 233 ? -11.695 1.425 0.733 1 98.5 233 TYR B CA 1
ATOM 3666 C C . TYR B 1 233 ? -13.109 1.5 0.167 1 98.5 233 TYR B C 1
ATOM 3668 O O . TYR B 1 233 ? -14.047 0.958 0.753 1 98.5 233 TYR B O 1
ATOM 3676 N N . GLU B 1 234 ? -13.227 2.115 -0.977 1 98.38 234 GLU B N 1
ATOM 3677 C CA . GLU B 1 234 ? -14.523 2.316 -1.61 1 98.38 234 GLU B CA 1
ATOM 3678 C C . GLU B 1 234 ? -15.039 1.023 -2.238 1 98.38 234 GLU B C 1
ATOM 3680 O O . GLU B 1 234 ? -16.25 0.848 -2.41 1 98.38 234 GLU B O 1
ATOM 3685 N N . ALA B 1 235 ? -14.109 0.041 -2.588 1 98.56 235 ALA B N 1
ATOM 3686 C CA . ALA B 1 235 ? -14.461 -1.193 -3.285 1 98.56 235 ALA B CA 1
ATOM 3687 C C . ALA B 1 235 ? -14.891 -2.275 -2.301 1 98.56 235 ALA B C 1
ATOM 3689 O O . ALA B 1 235 ? -15.203 -3.398 -2.701 1 98.56 235 ALA B O 1
ATOM 3690 N N . ASP B 1 236 ? -14.906 -2.002 -0.968 1 97.75 236 ASP B N 1
ATOM 3691 C CA . ASP B 1 236 ? -15.398 -2.902 0.071 1 97.75 236 ASP B CA 1
ATOM 3692 C C . ASP B 1 236 ? -14.578 -4.184 0.123 1 97.75 236 ASP B C 1
ATOM 3694 O O . ASP B 1 236 ? -15.055 -5.254 -0.258 1 97.75 236 ASP B O 1
ATOM 3698 N N . PRO B 1 237 ? -13.375 -4.141 0.664 1 98.19 237 PRO B N 1
ATOM 3699 C CA . PRO B 1 237 ? -12.469 -5.293 0.724 1 98.19 237 PRO B CA 1
ATOM 3700 C C . PRO B 1 237 ? -13.008 -6.422 1.603 1 98.19 237 PRO B C 1
ATOM 3702 O O . PRO B 1 237 ? -13.914 -6.199 2.41 1 98.19 237 PRO B O 1
ATOM 3705 N N . ILE B 1 238 ? -12.43 -7.605 1.39 1 95.69 238 ILE B N 1
ATOM 3706 C CA . ILE B 1 238 ? -12.758 -8.75 2.23 1 95.69 238 ILE B CA 1
ATOM 3707 C C . ILE B 1 238 ? -12.219 -8.531 3.641 1 95.69 238 ILE B C 1
ATOM 3709 O O . ILE B 1 238 ? -11.281 -7.754 3.838 1 95.69 238 ILE B O 1
ATOM 3713 N N . GLU B 1 239 ? -12.844 -9.219 4.559 1 93.88 239 GLU B N 1
ATOM 3714 C CA . GLU B 1 239 ? -12.305 -9.234 5.918 1 93.88 239 GLU B CA 1
ATOM 3715 C C . GLU B 1 239 ? -11.258 -10.328 6.078 1 93.88 239 GLU B C 1
ATOM 3717 O O . GLU B 1 239 ? -11.414 -11.438 5.562 1 93.88 239 GLU B O 1
ATOM 3722 N N . ALA B 1 240 ? -10.164 -9.938 6.73 1 93.44 240 ALA B N 1
ATOM 3723 C CA . ALA B 1 240 ? -9.148 -10.945 7.027 1 93.44 240 ALA B CA 1
ATOM 3724 C C . ALA B 1 240 ? -9.711 -12.047 7.922 1 93.44 240 ALA B C 1
ATOM 3726 O O . ALA B 1 240 ? -10.516 -11.773 8.812 1 93.44 240 ALA B O 1
ATOM 3727 N N . ARG B 1 241 ? -9.266 -13.281 7.637 1 89.38 241 ARG B N 1
ATOM 3728 C CA . ARG B 1 241 ? -9.719 -14.414 8.438 1 89.38 241 ARG B CA 1
ATOM 3729 C C . ARG B 1 241 ? -8.555 -15.344 8.789 1 89.38 241 ARG B C 1
ATOM 3731 O O . ARG B 1 241 ? -7.562 -15.398 8.062 1 89.38 241 ARG B O 1
ATOM 3738 N N . ASP B 1 242 ? -8.727 -16.016 9.922 1 80.38 242 ASP B N 1
ATOM 3739 C CA . ASP B 1 242 ? -7.66 -16.891 10.391 1 80.38 242 ASP B CA 1
ATOM 3740 C C . ASP B 1 242 ? -7.641 -18.203 9.602 1 80.38 242 ASP B C 1
ATOM 3742 O O . ASP B 1 242 ? -6.578 -18.781 9.375 1 80.38 242 ASP B O 1
ATOM 3746 N N . MET B 1 243 ? -8.828 -18.578 9.117 1 75.75 243 MET B N 1
ATOM 3747 C CA . MET B 1 243 ? -8.898 -19.859 8.414 1 75.75 243 MET B CA 1
ATOM 3748 C C . MET B 1 243 ? -8.781 -19.656 6.906 1 75.75 243 MET B C 1
ATOM 3750 O O . MET B 1 243 ? -9.273 -18.656 6.367 1 75.75 243 MET B O 1
ATOM 3754 N N . ALA B 1 244 ? -8.117 -20.578 6.352 1 80.12 244 ALA B N 1
ATOM 3755 C CA . ALA B 1 244 ? -8.023 -20.578 4.895 1 80.12 244 ALA B CA 1
ATOM 3756 C C . ALA B 1 244 ? -9.391 -20.844 4.262 1 80.12 244 ALA B C 1
ATOM 3758 O O . ALA B 1 244 ? -10.273 -21.422 4.902 1 80.12 244 ALA B O 1
ATOM 3759 N N . SER B 1 245 ? -9.734 -20.234 3.285 1 67.62 245 SER B N 1
ATOM 3760 C CA . SER B 1 245 ? -10.906 -20.516 2.469 1 67.62 245 SER B CA 1
ATOM 3761 C C . SER B 1 245 ? -10.516 -20.906 1.045 1 67.62 245 SER B C 1
ATOM 3763 O O . SER B 1 245 ? -9.828 -20.141 0.361 1 67.62 245 SER B O 1
ATOM 3765 N N . PRO B 1 246 ? -10.82 -22.172 0.644 1 58.28 246 PRO B N 1
ATOM 3766 C CA . PRO B 1 246 ? -10.422 -22.578 -0.708 1 58.28 246 PRO B CA 1
ATOM 3767 C C . PRO B 1 246 ? -10.969 -21.641 -1.787 1 58.28 246 PRO B C 1
ATOM 3769 O O . PRO B 1 246 ? -12.086 -21.141 -1.664 1 58.28 246 PRO B O 1
ATOM 3772 N N . SER B 1 247 ? -10.18 -21.078 -2.643 1 48.94 247 SER B N 1
ATOM 3773 C CA . SER B 1 247 ? -10.656 -20.281 -3.768 1 48.94 247 SER B CA 1
ATOM 3774 C C . SER B 1 247 ? -11.445 -21.141 -4.754 1 48.94 247 SER B C 1
ATOM 3776 O O . SER B 1 247 ? -12.336 -20.641 -5.445 1 48.94 247 SER B O 1
ATOM 3778 N N . THR B 1 248 ? -11.047 -22.531 -5.059 1 46.53 248 THR B N 1
ATOM 3779 C CA . THR B 1 248 ? -11.766 -23.422 -5.969 1 46.53 248 THR B CA 1
ATOM 3780 C C . THR B 1 248 ? -12.703 -24.344 -5.195 1 46.53 248 THR B C 1
ATOM 3782 O O . THR B 1 248 ? -12.297 -24.969 -4.211 1 46.53 248 THR B O 1
ATOM 3785 N N . PRO B 1 249 ? -14.055 -24.297 -5.379 1 42.28 249 PRO B N 1
ATOM 3786 C CA . PRO B 1 249 ? -15.016 -25.156 -4.68 1 42.28 249 PRO B CA 1
ATOM 3787 C C . PRO B 1 249 ? -14.648 -26.625 -4.758 1 42.28 249 PRO B C 1
ATOM 3789 O O . PRO B 1 249 ? -14.234 -27.109 -5.816 1 42.28 249 PRO B O 1
ATOM 3792 N N . LEU B 1 250 ? -14.195 -27.359 -3.699 1 42.44 250 LEU B N 1
ATOM 3793 C CA . LEU B 1 250 ? -13.883 -28.781 -3.539 1 42.44 250 LEU B CA 1
ATOM 3794 C C . LEU B 1 250 ? -15.062 -29.656 -3.957 1 42.44 250 LEU B C 1
ATOM 3796 O O . LEU B 1 250 ? -15.055 -30.859 -3.734 1 42.44 250 LEU B O 1
ATOM 3800 N N . LEU B 1 251 ? -16.109 -29.344 -4.492 1 40.16 251 LEU B N 1
ATOM 3801 C CA . LEU B 1 251 ? -17.219 -30.297 -4.562 1 40.16 251 LEU B CA 1
ATOM 3802 C C . LEU B 1 251 ? -16.828 -31.516 -5.383 1 40.16 251 LEU B C 1
ATOM 3804 O O . LEU B 1 251 ? -17.406 -32.594 -5.207 1 40.16 251 LEU B O 1
ATOM 3808 N N . GLY B 1 252 ? -16.203 -31.484 -6.59 1 34.66 252 GLY B N 1
ATOM 3809 C CA . GLY B 1 252 ? -16.359 -32.562 -7.543 1 34.66 252 GLY B CA 1
ATOM 3810 C C . GLY B 1 252 ? -15.328 -33.656 -7.375 1 34.66 252 GLY B C 1
ATOM 3811 O O . GLY B 1 252 ? -14.406 -33.781 -8.18 1 34.66 252 GLY B O 1
ATOM 3812 N N . LYS B 1 253 ? -14.805 -34.031 -6.391 1 38.5 253 LYS B N 1
ATOM 3813 C CA . LYS B 1 253 ? -14.016 -35.281 -6.305 1 38.5 253 LYS B CA 1
ATOM 3814 C C . LYS B 1 253 ? -14.703 -36.406 -7.039 1 38.5 253 LYS B C 1
ATOM 3816 O O . LYS B 1 253 ? -15.883 -36.688 -6.816 1 38.5 253 LYS B O 1
ATOM 3821 N N . ALA B 1 254 ? -14.109 -36.812 -8.234 1 33 254 ALA B N 1
ATOM 3822 C CA . ALA B 1 254 ? -14.477 -38.031 -8.906 1 33 254 ALA B CA 1
ATOM 3823 C C . ALA B 1 254 ? -14.438 -39.219 -7.941 1 33 254 ALA B C 1
ATOM 3825 O O . ALA B 1 254 ? -13.422 -39.469 -7.293 1 33 254 ALA B O 1
ATOM 3826 N N . PHE B 1 255 ? -15.43 -39.625 -7.348 1 28.62 255 PHE B N 1
ATOM 3827 C CA . PHE B 1 255 ? -15.547 -40.969 -6.789 1 28.62 255 PHE B CA 1
ATOM 3828 C C . PHE B 1 255 ? -15.078 -42 -7.789 1 28.62 255 PHE B C 1
ATOM 3830 O O . PHE B 1 255 ? -15.742 -42.25 -8.805 1 28.62 255 PHE B O 1
ATOM 3837 N N . LEU B 1 256 ? -13.734 -42.031 -8.109 1 23.78 256 LEU B N 1
ATOM 3838 C CA . LEU B 1 256 ? -13.43 -43.375 -8.617 1 23.78 256 LEU B CA 1
ATOM 3839 C C . LEU B 1 256 ? -13.523 -44.406 -7.504 1 23.78 256 LEU B C 1
ATOM 3841 O O . LEU B 1 256 ? -13.25 -44.094 -6.34 1 23.78 256 LEU B O 1
#

InterPro domains:
  IPR008867 Thiazole synthase [MF_00443] (1-255)
  IPR008867 Thiazole synthase [PTHR34266] (1-252)
  IPR008867 Thiazole synthase [cd04728] (2-250)
  IPR013785 Aldolase-type TIM barrel [G3DSA:3.20.20.70] (1-256)
  IPR033983 Thiazole synthase ThiG [PF05690] (4-249)

Nearest PDB structures (foldseek):
  1xm3-assembly1_C  TM=9.307E-01  e=1.276E-26  Bacillus subtilis
  1wv2-assembly1_B  TM=9.716E-01  e=1.150E-25  Pseudomonas aeruginosa
  1wv2-assembly1_A  TM=9.529E-01  e=6.449E-26  Pseudomonas aeruginosa
  1xm3-assembly1_A  TM=9.238E-01  e=7.240E-26  Bacillus subtilis
  1tyg-assembly1_C-2  TM=9.448E-01  e=1.050E-23  Bacillus subtilis

Organism: Brucella suis biovar 1 (strain 1330) (NCBI:txid204722)